Protein AF-A0A922Z4G9-F1 (afdb_monomer_lite)

Structure (mmCIF, N/CA/C/O backbone):
data_AF-A0A922Z4G9-F1
#
_entry.id   AF-A0A922Z4G9-F1
#
loop_
_atom_site.group_PDB
_atom_site.id
_atom_site.type_symbol
_atom_site.label_atom_id
_atom_site.label_alt_id
_atom_site.label_comp_id
_atom_site.label_asym_id
_atom_site.label_entity_id
_atom_site.label_seq_id
_atom_site.pdbx_PDB_ins_code
_atom_site.Cartn_x
_atom_site.Cartn_y
_atom_site.Cartn_z
_atom_site.occupancy
_atom_site.B_iso_or_equiv
_atom_site.auth_seq_id
_atom_site.auth_comp_id
_atom_site.auth_asym_id
_atom_site.auth_atom_id
_atom_site.pdbx_PDB_model_num
ATOM 1 N N . VAL A 1 1 ? 7.425 -5.313 -31.399 1.00 93.75 1 VAL A N 1
ATOM 2 C CA . VAL A 1 1 ? 7.259 -4.746 -30.033 1.00 93.75 1 VAL A CA 1
ATOM 3 C C . VAL A 1 1 ? 7.126 -5.897 -29.054 1.00 93.75 1 VAL A C 1
ATOM 5 O O . VAL A 1 1 ? 6.389 -6.817 -29.372 1.00 93.75 1 VAL A O 1
ATOM 8 N N . VAL A 1 2 ? 7.831 -5.872 -27.920 1.00 96.31 2 VAL A N 1
ATOM 9 C CA . VAL A 1 2 ? 7.682 -6.864 -26.837 1.00 96.31 2 VAL A CA 1
ATOM 10 C C . VAL A 1 2 ? 7.039 -6.173 -25.639 1.00 96.31 2 VAL A C 1
ATOM 12 O O . VAL A 1 2 ? 7.485 -5.090 -25.264 1.00 96.31 2 VAL A O 1
ATOM 15 N N . VAL A 1 3 ? 6.008 -6.782 -25.054 1.00 96.50 3 VAL A N 1
ATOM 16 C CA . VAL A 1 3 ? 5.266 -6.244 -23.906 1.00 96.50 3 VAL A CA 1
ATOM 17 C C . VAL A 1 3 ? 5.468 -7.147 -22.694 1.00 96.50 3 VAL A C 1
ATOM 19 O O . VAL A 1 3 ? 5.215 -8.349 -22.760 1.00 96.50 3 VAL A O 1
ATOM 22 N N . LEU A 1 4 ? 5.913 -6.552 -21.589 1.00 97.31 4 LEU A N 1
ATOM 23 C CA . LEU A 1 4 ? 6.021 -7.184 -20.276 1.00 97.31 4 LEU A CA 1
ATOM 24 C C . LEU A 1 4 ? 5.115 -6.392 -19.332 1.00 97.31 4 LEU A C 1
ATOM 26 O O . LEU A 1 4 ? 5.395 -5.226 -19.059 1.00 97.31 4 LEU A O 1
ATOM 30 N N . ASP A 1 5 ? 4.018 -6.993 -18.891 1.00 94.81 5 ASP A N 1
ATOM 31 C CA . ASP A 1 5 ? 3.001 -6.317 -18.082 1.00 94.81 5 ASP A CA 1
ATOM 32 C C . ASP A 1 5 ? 2.409 -7.285 -17.050 1.00 94.81 5 ASP A C 1
ATOM 34 O O . ASP A 1 5 ? 2.659 -8.488 -17.084 1.00 94.81 5 ASP A O 1
ATOM 38 N N . HIS A 1 6 ? 1.639 -6.757 -16.112 1.00 94.25 6 HIS A N 1
ATOM 39 C CA . HIS A 1 6 ? 0.936 -7.514 -15.085 1.00 94.25 6 HIS A CA 1
ATOM 40 C C . HIS A 1 6 ? -0.486 -7.003 -14.835 1.00 94.25 6 HIS A C 1
ATOM 42 O O . HIS A 1 6 ? -1.188 -7.562 -13.998 1.00 94.25 6 HIS A O 1
ATOM 48 N N . HIS A 1 7 ? -0.950 -5.963 -15.530 1.00 89.75 7 HIS A N 1
ATOM 49 C CA . HIS A 1 7 ? -2.348 -5.556 -15.423 1.00 89.75 7 HIS A CA 1
ATOM 50 C C . HIS A 1 7 ? -3.294 -6.653 -15.925 1.00 89.75 7 HIS A C 1
ATOM 52 O O . HIS A 1 7 ? -2.894 -7.542 -16.679 1.00 89.75 7 HIS A O 1
ATOM 58 N N . GLN A 1 8 ? -4.569 -6.579 -15.531 1.00 84.62 8 GLN A N 1
ATOM 59 C CA . GLN A 1 8 ? -5.594 -7.486 -16.055 1.00 84.62 8 GLN A CA 1
ATOM 60 C C . GLN A 1 8 ? -5.609 -7.449 -17.583 1.00 84.62 8 GLN A C 1
ATOM 62 O O . GLN A 1 8 ? -5.730 -6.377 -18.181 1.00 84.62 8 GLN A O 1
ATOM 67 N N . ALA A 1 9 ? -5.485 -8.619 -18.206 1.00 86.88 9 ALA A N 1
ATOM 68 C CA . ALA A 1 9 ? -5.480 -8.712 -19.652 1.00 86.88 9 ALA A CA 1
ATOM 69 C C . ALA A 1 9 ? -6.923 -8.752 -20.190 1.00 86.88 9 ALA A C 1
ATOM 71 O O . ALA A 1 9 ? -7.753 -9.502 -19.666 1.00 86.88 9 ALA A O 1
ATOM 72 N N . PRO A 1 10 ? -7.241 -7.976 -21.239 1.00 82.81 10 PRO A N 1
ATOM 73 C CA . PRO A 1 10 ? -8.512 -8.116 -21.941 1.00 82.81 10 PRO A CA 1
ATOM 74 C C . PRO A 1 10 ? -8.594 -9.467 -22.667 1.00 82.81 10 PRO A C 1
ATOM 76 O O . PRO A 1 10 ? -7.574 -10.097 -22.941 1.00 82.81 10 PRO A O 1
ATOM 79 N N . GLU A 1 11 ? -9.808 -9.877 -23.044 1.00 86.44 11 GLU A N 1
ATOM 80 C CA . GLU A 1 11 ? -10.034 -11.073 -23.876 1.00 86.44 11 GLU A CA 1
ATOM 81 C C . GLU A 1 11 ? -9.270 -10.996 -25.205 1.00 86.44 11 GLU A C 1
ATOM 83 O O . GLU A 1 11 ? -8.620 -11.951 -25.627 1.00 86.44 11 GLU A O 1
ATOM 88 N N . ARG A 1 12 ? -9.312 -9.828 -25.858 1.00 90.62 12 ARG A N 1
ATOM 89 C CA . ARG A 1 12 ? -8.549 -9.567 -27.079 1.00 90.62 12 ARG A CA 1
ATOM 90 C C . ARG A 1 12 ? -7.200 -8.949 -26.733 1.00 90.62 12 ARG A C 1
ATOM 92 O O . ARG A 1 12 ? -7.117 -7.768 -26.402 1.00 90.62 12 ARG A O 1
ATOM 99 N N . LEU A 1 13 ? -6.149 -9.752 -26.855 1.00 93.62 13 LEU A N 1
ATOM 100 C CA . LEU A 1 13 ? -4.769 -9.332 -26.624 1.00 93.62 13 LEU A CA 1
ATOM 101 C C . LEU A 1 13 ? -4.254 -8.404 -27.748 1.00 93.62 13 LEU A C 1
ATOM 103 O O . LEU A 1 13 ? -4.743 -8.479 -28.879 1.00 93.62 13 LEU A O 1
ATOM 107 N N . PRO A 1 14 ? -3.280 -7.521 -27.457 1.00 92.06 14 PRO A N 1
ATOM 108 C CA . PRO A 1 14 ? -2.697 -6.625 -28.454 1.00 92.06 14 PRO A CA 1
ATOM 109 C C . PRO A 1 14 ? -1.856 -7.374 -29.499 1.00 92.06 14 PRO A C 1
ATOM 111 O O . PRO A 1 14 ? -1.215 -8.379 -29.196 1.00 92.06 14 PRO A O 1
ATOM 114 N N . GLU A 1 15 ? -1.797 -6.833 -30.717 1.00 95.56 15 GLU A N 1
ATOM 115 C CA . GLU A 1 15 ? -0.945 -7.342 -31.799 1.00 95.56 15 GLU A CA 1
ATOM 116 C C . GLU A 1 15 ? 0.514 -6.912 -31.574 1.00 95.56 15 GLU A C 1
ATOM 118 O O . GLU A 1 15 ? 0.913 -5.785 -31.876 1.00 95.56 15 GLU A O 1
ATOM 123 N N . VAL A 1 16 ? 1.316 -7.804 -30.988 1.00 96.81 16 VAL A N 1
ATOM 124 C CA . VAL A 1 16 ? 2.728 -7.575 -30.642 1.00 96.81 16 VAL A CA 1
ATOM 125 C C . VAL A 1 16 ? 3.570 -8.825 -30.922 1.00 96.81 16 VAL A C 1
ATOM 127 O O . VAL A 1 16 ? 3.036 -9.921 -31.032 1.00 96.81 16 VAL A O 1
ATOM 130 N N . GLU A 1 17 ? 4.895 -8.666 -31.010 1.00 97.38 17 GLU A N 1
ATOM 131 C CA . GLU A 1 17 ? 5.837 -9.774 -31.276 1.00 97.38 17 GLU A CA 1
ATOM 132 C C . GLU A 1 17 ? 5.832 -10.796 -30.133 1.00 97.38 17 GLU A C 1
ATOM 134 O O . GLU A 1 17 ? 5.905 -12.000 -30.348 1.00 97.38 17 GLU A O 1
ATOM 139 N N . ALA A 1 18 ? 5.753 -10.304 -28.895 1.00 95.62 18 ALA A N 1
ATOM 140 C CA . ALA A 1 18 ? 5.641 -11.136 -27.709 1.00 95.62 18 ALA A CA 1
ATOM 141 C C . ALA A 1 18 ? 4.940 -10.375 -26.580 1.00 95.62 18 ALA A C 1
ATOM 143 O O . ALA A 1 18 ? 5.161 -9.174 -26.396 1.00 95.62 18 ALA A O 1
ATOM 144 N N . LEU A 1 19 ? 4.135 -11.100 -25.803 1.00 95.56 19 LEU A N 1
ATOM 145 C CA . LEU A 1 19 ? 3.441 -10.609 -24.616 1.00 95.56 19 LEU A CA 1
ATOM 146 C C . LEU A 1 19 ? 3.676 -11.567 -23.445 1.00 95.56 19 LEU A C 1
ATOM 148 O O . LEU A 1 19 ? 3.233 -12.718 -23.481 1.00 95.56 19 LEU A O 1
ATOM 152 N N . VAL A 1 20 ? 4.313 -11.067 -22.389 1.00 96.31 20 VAL A N 1
ATOM 153 C CA . VAL A 1 20 ? 4.426 -11.756 -21.100 1.00 96.31 20 VAL A CA 1
ATOM 154 C C . VAL A 1 20 ? 3.562 -11.006 -20.099 1.00 96.31 20 VAL A C 1
ATOM 156 O O . VAL A 1 20 ? 3.893 -9.889 -19.705 1.00 96.31 20 VAL A O 1
ATOM 159 N N . ASN A 1 21 ? 2.442 -11.614 -19.718 1.00 95.88 21 ASN A N 1
ATOM 160 C CA . ASN A 1 21 ? 1.566 -11.094 -18.679 1.00 95.88 21 ASN A CA 1
ATOM 161 C C . ASN A 1 21 ? 0.882 -12.266 -17.954 1.00 95.88 21 ASN A C 1
ATOM 163 O O . ASN A 1 21 ? 0.119 -12.989 -18.596 1.00 95.88 21 ASN A O 1
ATOM 167 N N . PRO A 1 22 ? 1.130 -12.460 -16.646 1.00 95.25 22 PRO A N 1
ATOM 168 C CA . PRO A 1 22 ? 0.580 -13.585 -15.894 1.00 95.25 22 PRO A CA 1
ATOM 169 C C . PRO A 1 22 ? -0.914 -13.434 -15.547 1.00 95.25 22 PRO A C 1
ATOM 171 O O . PRO A 1 22 ? -1.480 -14.313 -14.908 1.00 95.25 22 PRO A O 1
ATOM 174 N N . ASN A 1 23 ? -1.555 -12.326 -15.938 1.00 93.06 23 ASN A N 1
ATOM 175 C CA . ASN A 1 23 ? -3.002 -12.103 -15.835 1.00 93.06 23 ASN A CA 1
ATOM 176 C C . ASN A 1 23 ? -3.736 -12.306 -17.173 1.00 93.06 23 ASN A C 1
ATOM 178 O O . ASN A 1 23 ? -4.878 -11.871 -17.328 1.00 93.06 23 ASN A O 1
ATOM 182 N N . ARG A 1 24 ? -3.093 -12.951 -18.156 1.00 93.94 24 ARG A N 1
ATOM 183 C CA . ARG A 1 24 ? -3.787 -13.467 -19.341 1.00 93.94 24 ARG A CA 1
ATOM 184 C C . ARG A 1 24 ? -4.703 -14.625 -18.961 1.00 93.94 24 ARG A C 1
ATOM 186 O O . ARG A 1 24 ? -4.361 -15.437 -18.110 1.00 93.94 24 ARG A O 1
ATOM 193 N N . GLN A 1 25 ? -5.839 -14.731 -19.645 1.00 90.38 25 GLN A N 1
ATOM 194 C CA . GLN A 1 25 ? -6.821 -15.792 -19.393 1.00 90.38 25 GLN A CA 1
ATOM 195 C C . GLN A 1 25 ? -6.288 -17.195 -19.727 1.00 90.38 25 GLN A C 1
ATOM 197 O O . GLN A 1 25 ? -6.776 -18.179 -19.182 1.00 90.38 25 GLN A O 1
ATOM 202 N N . ASP A 1 26 ? -5.291 -17.283 -20.612 1.00 92.69 26 ASP A N 1
ATOM 203 C CA . ASP A 1 26 ? -4.634 -18.523 -21.023 1.00 92.69 26 ASP A CA 1
ATOM 204 C C . ASP A 1 26 ? -3.329 -18.817 -20.260 1.00 92.69 26 ASP A C 1
ATOM 206 O O . ASP A 1 26 ? -2.658 -19.809 -20.550 1.00 92.69 26 ASP A O 1
ATOM 210 N N . ASP A 1 27 ? -2.958 -17.987 -19.278 1.00 94.19 27 ASP A N 1
ATOM 211 C CA . ASP A 1 27 ? -1.784 -18.224 -18.439 1.00 94.19 27 ASP A CA 1
ATOM 212 C C . ASP A 1 27 ? -2.120 -19.151 -17.258 1.00 94.19 27 ASP A C 1
ATOM 214 O O . ASP A 1 27 ? -3.048 -18.913 -16.486 1.00 94.19 27 ASP A O 1
ATOM 218 N N . LEU A 1 28 ? -1.335 -20.222 -17.106 1.00 95.00 28 LEU A N 1
ATOM 219 C CA . LEU A 1 28 ? -1.517 -21.245 -16.066 1.00 95.00 28 LEU A CA 1
ATOM 220 C C . LEU A 1 28 ? -0.427 -21.200 -14.983 1.00 95.00 28 LEU A C 1
ATOM 222 O O . LEU A 1 28 ? -0.298 -22.133 -14.192 1.00 95.00 28 LEU A O 1
ATOM 226 N N . SER A 1 29 ? 0.392 -20.145 -14.941 1.00 94.25 29 SER A N 1
ATOM 227 C CA . SER A 1 29 ? 1.557 -20.074 -14.047 1.00 94.25 29 SER A CA 1
ATOM 228 C C . SER A 1 29 ? 1.190 -19.897 -12.570 1.00 94.25 29 SER A C 1
ATOM 230 O O . SER A 1 29 ? 2.004 -20.188 -11.693 1.00 94.25 29 SER A O 1
ATOM 232 N N . GLY A 1 30 ? -0.003 -19.367 -12.277 1.00 93.62 30 GLY A N 1
ATOM 233 C CA . GLY A 1 30 ? -0.391 -18.936 -10.929 1.00 93.62 30 GLY A CA 1
ATOM 234 C C . GLY A 1 30 ? 0.349 -17.677 -10.445 1.00 93.62 30 GLY A C 1
ATOM 235 O O . GLY A 1 30 ? 0.275 -17.319 -9.266 1.00 93.62 30 GLY A O 1
ATOM 236 N N . LEU A 1 31 ? 1.062 -16.982 -11.337 1.00 95.25 31 LEU A N 1
ATOM 237 C CA . LEU A 1 31 ? 1.898 -15.821 -11.020 1.00 95.25 31 LEU A CA 1
ATOM 238 C C . LEU A 1 31 ? 1.199 -14.474 -11.261 1.00 95.25 31 LEU A C 1
ATOM 240 O O . LEU A 1 31 ? 1.868 -13.444 -11.283 1.00 95.25 31 LEU A O 1
ATOM 244 N N . GLY A 1 32 ? -0.135 -14.444 -11.382 1.00 93.19 32 GLY A N 1
ATOM 245 C CA . GLY A 1 32 ? -0.917 -13.208 -11.592 1.00 93.19 32 GLY A CA 1
ATOM 246 C C . GLY A 1 32 ? -0.745 -12.144 -10.495 1.00 93.19 32 GLY A C 1
ATOM 247 O O . GLY A 1 32 ? -1.154 -10.998 -10.653 1.00 93.19 32 GLY A O 1
ATOM 248 N N . HIS A 1 33 ? -0.099 -12.508 -9.385 1.00 93.25 33 HIS A N 1
ATOM 249 C CA . HIS A 1 33 ? 0.251 -11.626 -8.277 1.00 93.25 33 HIS A CA 1
ATOM 250 C C . HIS A 1 33 ? 1.604 -10.909 -8.445 1.00 93.25 33 HIS A C 1
ATOM 252 O O . HIS A 1 33 ? 1.963 -10.116 -7.580 1.00 93.25 33 HIS A O 1
ATOM 258 N N . LEU A 1 34 ? 2.392 -11.185 -9.488 1.00 96.62 34 LEU A N 1
ATOM 259 C CA . LEU A 1 34 ? 3.647 -10.463 -9.719 1.00 96.62 34 LEU A CA 1
ATOM 260 C C . LEU A 1 34 ? 3.377 -9.007 -10.120 1.00 96.62 34 LEU A C 1
ATOM 262 O O . LEU A 1 34 ? 2.464 -8.728 -10.891 1.00 96.62 34 LEU A O 1
ATOM 266 N N . CYS A 1 35 ? 4.216 -8.088 -9.641 1.00 95.62 35 CYS A N 1
ATOM 267 C CA . CYS A 1 35 ? 4.290 -6.739 -10.208 1.00 95.62 35 CYS A CA 1
ATOM 268 C C . CYS A 1 35 ? 5.067 -6.753 -11.537 1.00 95.62 35 CYS A C 1
ATOM 270 O O . CYS A 1 35 ? 5.836 -7.687 -11.806 1.00 95.62 35 CYS A O 1
ATOM 272 N N . ALA A 1 36 ? 4.954 -5.687 -12.338 1.00 95.88 36 ALA A N 1
ATOM 273 C CA . ALA A 1 36 ? 5.682 -5.558 -13.607 1.00 95.88 36 ALA A CA 1
ATOM 274 C C . ALA A 1 36 ? 7.198 -5.796 -13.459 1.00 95.88 36 ALA A C 1
ATOM 276 O O . ALA A 1 36 ? 7.798 -6.509 -14.261 1.00 95.88 36 ALA A O 1
ATOM 277 N N . ALA A 1 37 ? 7.828 -5.267 -12.405 1.00 97.31 37 ALA A N 1
ATOM 278 C CA . ALA A 1 37 ? 9.260 -5.468 -12.167 1.00 97.31 37 ALA A CA 1
ATOM 279 C C . ALA A 1 37 ? 9.617 -6.940 -11.893 1.00 97.31 37 ALA A C 1
ATOM 281 O O . ALA A 1 37 ? 10.680 -7.399 -12.308 1.00 97.31 37 ALA A O 1
ATOM 282 N N . GLY A 1 38 ? 8.729 -7.695 -11.237 1.00 97.69 38 GLY A N 1
ATOM 283 C CA . GLY A 1 38 ? 8.880 -9.138 -11.049 1.00 97.69 38 GLY A CA 1
ATOM 284 C C . GLY A 1 38 ? 8.785 -9.904 -12.371 1.00 97.69 38 GLY A C 1
ATOM 285 O O . GLY A 1 38 ? 9.610 -10.780 -12.634 1.00 97.69 38 GLY A O 1
ATOM 286 N N . VAL A 1 39 ? 7.841 -9.528 -13.240 1.00 97.94 39 VAL A N 1
ATOM 287 C CA . VAL A 1 39 ? 7.715 -10.090 -14.599 1.00 97.94 39 VAL A CA 1
ATOM 288 C C . VAL A 1 39 ? 8.971 -9.798 -15.428 1.00 97.94 39 VAL A C 1
ATOM 290 O O . VAL A 1 39 ? 9.547 -10.710 -16.023 1.00 97.94 39 VAL A O 1
ATOM 293 N N . VAL A 1 40 ? 9.455 -8.551 -15.407 1.00 97.88 40 VAL A N 1
ATOM 294 C CA . VAL A 1 40 ? 10.703 -8.143 -16.074 1.00 97.88 40 VAL A CA 1
ATOM 295 C C . VAL A 1 40 ? 11.897 -8.928 -15.537 1.00 97.88 40 VAL A C 1
ATOM 297 O O . VAL A 1 40 ? 12.708 -9.420 -16.319 1.00 97.88 40 VAL A O 1
ATOM 300 N N . PHE A 1 41 ? 12.001 -9.103 -14.219 1.00 98.12 41 PHE A N 1
ATOM 301 C CA . PHE A 1 41 ? 13.082 -9.873 -13.611 1.00 98.12 41 PHE A CA 1
ATOM 302 C C . PHE A 1 41 ? 13.110 -11.322 -14.114 1.00 98.12 41 PHE A C 1
ATOM 304 O O . PHE A 1 41 ? 14.164 -11.817 -14.514 1.00 98.12 41 PHE A O 1
ATOM 311 N N . LEU A 1 42 ? 11.957 -11.994 -14.165 1.00 97.12 42 LEU A N 1
ATOM 312 C CA . LEU A 1 42 ? 11.861 -13.356 -14.699 1.00 97.12 42 LEU A CA 1
ATOM 313 C C . LEU A 1 42 ? 12.200 -13.419 -16.193 1.00 97.12 42 LEU A C 1
ATOM 315 O O . LEU A 1 42 ? 12.908 -14.334 -16.620 1.00 97.12 42 LEU A O 1
ATOM 319 N N . ALA A 1 43 ? 11.777 -12.426 -16.978 1.00 97.12 43 ALA A N 1
ATOM 320 C CA . ALA A 1 43 ? 12.155 -12.319 -18.384 1.00 97.12 43 ALA A CA 1
ATOM 321 C C . ALA A 1 43 ? 13.679 -12.160 -18.557 1.00 97.12 43 ALA A C 1
ATOM 323 O O . ALA A 1 43 ? 14.271 -12.797 -19.433 1.00 97.12 43 ALA A O 1
ATOM 324 N N . LEU A 1 44 ? 14.343 -11.383 -17.693 1.00 96.94 44 LEU A N 1
ATOM 325 C CA . LEU A 1 44 ? 15.805 -11.252 -17.673 1.00 96.94 44 LEU A CA 1
ATOM 326 C C . LEU A 1 44 ? 16.496 -12.565 -17.281 1.00 96.94 44 LEU A C 1
ATOM 328 O O . LEU A 1 44 ? 17.499 -12.926 -17.895 1.00 96.94 44 LEU A O 1
ATOM 332 N N . VAL A 1 45 ? 15.953 -13.312 -16.313 1.00 96.88 45 VAL A N 1
ATOM 333 C CA . VAL A 1 45 ? 16.456 -14.646 -15.936 1.00 96.88 45 VAL A CA 1
ATOM 334 C C . VAL A 1 45 ? 16.366 -15.619 -17.115 1.00 96.88 45 VAL A C 1
ATOM 336 O O . VAL A 1 45 ? 17.361 -16.272 -17.442 1.00 96.88 45 VAL A O 1
ATOM 339 N N . ALA A 1 46 ? 15.214 -15.681 -17.790 1.00 96.62 46 ALA A N 1
ATOM 340 C CA . ALA A 1 46 ? 15.008 -16.535 -18.959 1.00 96.62 46 ALA A CA 1
ATOM 341 C C . ALA A 1 46 ? 15.938 -16.142 -20.119 1.00 96.62 46 ALA A C 1
ATOM 343 O O . ALA A 1 46 ? 16.620 -16.993 -20.692 1.00 96.62 46 ALA A O 1
ATOM 344 N N . THR A 1 47 ? 16.047 -14.841 -20.399 1.00 95.31 47 THR A N 1
ATOM 345 C CA . THR A 1 47 ? 16.963 -14.301 -21.415 1.00 95.31 47 THR A CA 1
ATOM 346 C C . THR A 1 47 ? 18.408 -14.666 -21.091 1.00 95.31 47 THR A C 1
ATOM 348 O O . THR A 1 47 ? 19.160 -15.091 -21.971 1.00 95.31 47 THR A O 1
ATOM 351 N N . ARG A 1 48 ? 18.807 -14.562 -19.817 1.00 95.75 48 ARG A N 1
ATOM 352 C CA . ARG A 1 48 ? 20.164 -14.900 -19.393 1.00 95.75 48 ARG A CA 1
ATOM 353 C C . ARG A 1 48 ? 20.485 -16.378 -19.573 1.00 95.75 48 ARG A C 1
ATOM 355 O O . ARG A 1 48 ? 21.579 -16.705 -20.042 1.00 95.75 48 ARG A O 1
ATOM 362 N N . ALA A 1 49 ? 19.548 -17.253 -19.220 1.00 96.12 49 ALA A N 1
ATOM 363 C CA . ALA A 1 49 ? 19.684 -18.692 -19.417 1.00 96.12 49 ALA A CA 1
ATOM 364 C C . ALA A 1 49 ? 19.795 -19.050 -20.908 1.00 96.12 49 ALA A C 1
ATOM 366 O O . ALA A 1 49 ? 20.652 -19.847 -21.289 1.00 96.12 49 ALA A O 1
ATOM 367 N N . GLU A 1 50 ? 18.996 -18.409 -21.760 1.00 96.31 50 GLU A N 1
ATOM 368 C CA . GLU A 1 50 ? 19.023 -18.649 -23.203 1.00 96.31 50 GLU A CA 1
ATOM 369 C C . GLU A 1 50 ? 20.330 -18.170 -23.853 1.00 96.31 50 GLU A C 1
ATOM 371 O O . GLU A 1 50 ? 20.933 -18.891 -24.648 1.00 96.31 50 GLU A O 1
ATOM 376 N N . LEU A 1 51 ? 20.835 -16.993 -23.474 1.00 95.44 51 LEU A N 1
ATOM 377 C CA . LEU A 1 51 ? 22.137 -16.510 -23.947 1.00 95.44 51 LEU A CA 1
ATOM 378 C C . LEU A 1 51 ? 23.288 -17.422 -23.504 1.00 95.44 51 LEU A C 1
ATOM 380 O O . LEU A 1 51 ? 24.228 -17.631 -24.274 1.00 95.44 51 LEU A O 1
ATOM 384 N N . ARG A 1 52 ? 23.191 -18.021 -22.309 1.00 94.44 52 ARG A N 1
ATOM 385 C CA . ARG A 1 52 ? 24.152 -19.030 -21.840 1.00 94.44 52 ARG A CA 1
ATOM 386 C C . ARG A 1 52 ? 24.110 -20.273 -22.716 1.00 94.44 52 ARG A C 1
ATOM 388 O O . ARG A 1 52 ? 25.159 -20.725 -23.163 1.00 94.44 52 ARG A O 1
ATOM 395 N N . ARG A 1 53 ? 22.913 -20.782 -23.023 1.00 96.00 53 ARG A N 1
ATOM 396 C CA . ARG A 1 53 ? 22.724 -21.938 -23.913 1.00 96.00 53 ARG A CA 1
ATOM 397 C C . ARG A 1 53 ? 23.315 -21.700 -25.306 1.00 96.00 53 ARG A C 1
ATOM 399 O O . ARG A 1 53 ? 23.835 -22.627 -25.914 1.00 96.00 53 ARG A O 1
ATOM 406 N N . ARG A 1 54 ? 23.268 -20.457 -25.793 1.00 95.94 54 ARG A N 1
ATOM 407 C CA . ARG A 1 54 ? 23.853 -20.043 -27.080 1.00 95.94 54 ARG A CA 1
ATOM 408 C C . ARG A 1 54 ? 25.353 -19.728 -27.024 1.00 95.94 54 ARG A C 1
ATOM 410 O O . ARG A 1 54 ? 25.909 -19.333 -28.042 1.00 95.94 54 ARG A O 1
ATOM 417 N N . GLY A 1 55 ? 26.003 -19.831 -25.862 1.00 94.00 55 GLY A N 1
ATOM 418 C CA . GLY A 1 55 ? 27.414 -19.459 -25.696 1.00 94.00 55 GLY A CA 1
ATOM 419 C C . GLY A 1 5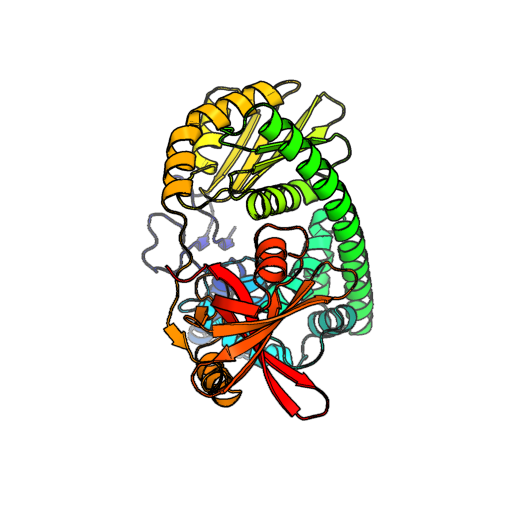5 ? 27.697 -17.961 -25.882 1.00 94.00 55 GLY A C 1
ATOM 420 O O . GLY A 1 55 ? 28.841 -17.567 -26.088 1.00 94.00 55 GLY A O 1
ATOM 421 N N . ALA A 1 56 ? 26.675 -17.104 -25.804 1.00 93.38 56 ALA A N 1
ATOM 422 C CA . ALA A 1 56 ? 26.768 -15.694 -26.184 1.00 93.38 56 ALA A CA 1
ATOM 423 C C . ALA A 1 56 ? 27.447 -14.795 -25.131 1.00 93.38 56 ALA A C 1
ATOM 425 O O . ALA A 1 56 ? 27.693 -13.619 -25.395 1.00 93.38 56 ALA A O 1
ATOM 426 N N . TRP A 1 57 ? 27.725 -15.312 -23.929 1.00 92.56 57 TRP A N 1
ATO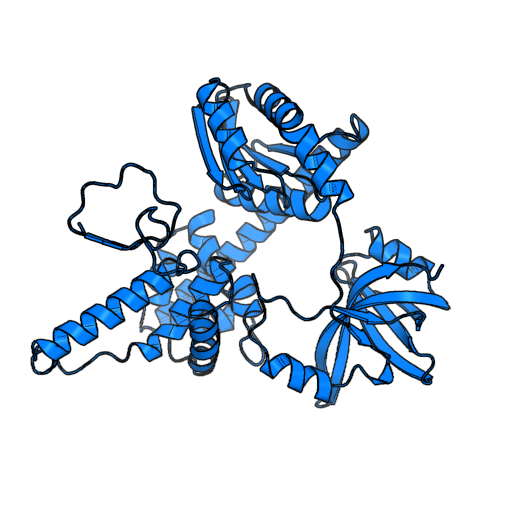M 427 C CA . TRP A 1 57 ? 28.298 -14.521 -22.834 1.00 92.56 57 TRP A CA 1
ATOM 428 C C . TRP A 1 57 ? 29.796 -14.270 -22.965 1.00 92.56 57 TRP A C 1
ATOM 430 O O . TRP A 1 57 ? 30.268 -13.214 -22.543 1.00 92.56 57 TRP A O 1
ATOM 440 N N . GLY A 1 58 ? 30.533 -15.190 -23.598 1.00 85.06 58 GLY A N 1
ATOM 441 C CA . GLY A 1 58 ? 31.974 -15.035 -23.809 1.00 85.06 58 GLY A CA 1
ATOM 442 C C . GLY A 1 58 ? 32.307 -13.763 -24.591 1.00 85.06 58 GLY A C 1
ATOM 443 O O . GLY A 1 58 ? 33.189 -13.008 -24.200 1.00 85.06 58 GLY A O 1
ATOM 444 N N . SER A 1 59 ? 31.523 -13.451 -25.627 1.00 84.88 59 SER A N 1
ATOM 445 C CA . SER A 1 59 ? 31.680 -12.228 -26.426 1.00 84.88 59 SER A CA 1
ATOM 446 C C . SER A 1 59 ? 31.137 -10.958 -25.755 1.00 84.88 59 SER A C 1
ATOM 448 O O . SER A 1 59 ? 31.233 -9.882 -26.335 1.00 84.88 59 SER A O 1
ATOM 450 N N . ARG A 1 60 ? 30.511 -11.063 -24.574 1.00 84.94 60 ARG A N 1
ATOM 451 C CA . ARG A 1 60 ? 29.815 -9.959 -23.884 1.00 84.94 60 ARG A CA 1
ATOM 452 C C . ARG A 1 60 ? 30.451 -9.569 -22.547 1.00 84.94 60 ARG A C 1
ATOM 454 O O . ARG A 1 60 ? 29.883 -8.751 -21.835 1.00 84.94 60 ARG A O 1
ATOM 461 N N . GLY A 1 61 ? 31.612 -10.135 -22.210 1.00 84.38 61 GLY A N 1
ATOM 462 C CA . GLY A 1 61 ? 32.321 -9.819 -20.965 1.00 84.38 61 GLY A CA 1
ATOM 463 C C . GLY A 1 61 ? 31.778 -10.533 -19.723 1.00 84.38 61 GLY A C 1
ATOM 464 O O . GLY A 1 61 ? 32.099 -10.129 -18.610 1.00 84.38 61 GLY A O 1
ATOM 465 N N . GLY A 1 62 ? 30.989 -11.599 -19.900 1.00 89.44 62 GLY A N 1
ATOM 466 C CA . GLY A 1 62 ? 30.450 -12.412 -18.808 1.00 89.44 62 GLY A CA 1
ATOM 467 C C . GLY A 1 62 ? 28.953 -12.228 -18.566 1.00 89.44 62 GLY A C 1
ATOM 468 O O . GLY A 1 62 ? 28.256 -11.516 -19.287 1.00 89.44 62 GLY A O 1
ATOM 469 N N . GLU A 1 63 ? 28.443 -12.940 -17.563 1.00 93.19 63 GLU A N 1
ATOM 470 C CA . GLU A 1 63 ? 27.027 -12.915 -17.200 1.00 93.19 63 GLU A CA 1
ATOM 471 C C . GLU A 1 63 ? 26.719 -11.807 -16.188 1.00 93.19 63 GLU A C 1
ATOM 473 O O . GLU A 1 63 ? 27.460 -11.665 -15.215 1.00 93.19 63 GLU A O 1
ATOM 478 N N . PRO A 1 64 ? 25.601 -11.074 -16.339 1.00 91.62 64 PRO A N 1
ATOM 479 C CA . PRO A 1 64 ? 25.194 -10.090 -15.349 1.00 91.62 64 PRO A CA 1
ATOM 480 C C . PRO A 1 64 ? 24.757 -10.767 -14.045 1.00 91.62 64 PRO A C 1
ATOM 482 O O . PRO A 1 64 ? 24.036 -11.776 -14.055 1.00 91.62 64 PRO A O 1
ATOM 485 N N . ASP A 1 65 ? 25.129 -10.165 -12.914 1.00 92.44 65 ASP A N 1
ATOM 486 C CA . ASP A 1 65 ? 24.579 -10.537 -11.615 1.00 92.44 65 ASP A CA 1
ATOM 487 C C . ASP A 1 65 ? 23.165 -9.965 -11.458 1.00 92.44 65 ASP A C 1
ATOM 489 O O . ASP A 1 65 ? 22.956 -8.839 -11.012 1.00 92.44 65 ASP A O 1
ATOM 493 N N . LEU A 1 66 ? 22.173 -10.764 -11.848 1.00 95.31 66 LEU A N 1
ATOM 494 C CA . LEU A 1 66 ? 20.771 -10.391 -11.682 1.00 95.31 66 LEU A CA 1
ATOM 495 C C . LEU A 1 66 ? 20.366 -10.313 -10.206 1.00 95.31 66 LEU A C 1
ATOM 497 O O . LEU A 1 66 ? 19.460 -9.549 -9.887 1.00 95.31 66 LEU A O 1
ATOM 501 N N . LEU A 1 67 ? 21.012 -11.057 -9.296 1.00 95.12 67 LEU A N 1
ATOM 502 C CA . LEU A 1 67 ? 20.622 -11.021 -7.885 1.00 95.12 67 LEU A CA 1
ATOM 503 C C . LEU A 1 67 ? 20.814 -9.617 -7.314 1.00 95.12 67 LEU A C 1
ATOM 505 O O . LEU A 1 67 ? 19.926 -9.151 -6.608 1.00 95.12 67 LEU A O 1
ATOM 509 N N . ALA A 1 68 ? 21.873 -8.905 -7.712 1.00 94.06 68 ALA A N 1
ATOM 510 C CA . ALA A 1 68 ? 22.123 -7.515 -7.328 1.00 94.06 68 ALA A CA 1
ATOM 511 C C . ALA A 1 68 ? 20.996 -6.526 -7.703 1.00 94.06 68 ALA A C 1
ATOM 513 O O . ALA A 1 68 ? 20.960 -5.425 -7.160 1.00 94.06 68 ALA A O 1
ATOM 514 N N . ALA A 1 69 ? 20.071 -6.891 -8.599 1.00 95.62 69 ALA A N 1
ATOM 515 C CA . ALA A 1 69 ? 18.914 -6.070 -8.973 1.00 95.62 69 ALA A CA 1
ATOM 516 C C . ALA A 1 69 ? 17.647 -6.357 -8.145 1.00 95.62 69 ALA A C 1
ATOM 518 O O . ALA A 1 69 ? 16.618 -5.707 -8.344 1.00 95.62 69 ALA A O 1
ATOM 519 N N . LEU A 1 70 ? 17.677 -7.327 -7.222 1.00 97.88 70 LEU A N 1
ATOM 520 C CA . LEU A 1 70 ? 16.505 -7.667 -6.407 1.00 97.88 70 LEU A CA 1
ATOM 521 C C . LEU A 1 70 ? 16.112 -6.556 -5.424 1.00 97.88 70 LEU A C 1
ATOM 523 O O . LEU A 1 70 ? 14.982 -6.562 -4.947 1.00 97.88 70 LEU A O 1
ATOM 527 N N . ASP A 1 71 ? 16.986 -5.585 -5.152 1.00 97.19 71 ASP A N 1
ATOM 528 C CA . ASP A 1 71 ? 16.634 -4.361 -4.424 1.00 97.19 71 ASP A CA 1
ATOM 529 C C . ASP A 1 71 ? 15.546 -3.549 -5.157 1.00 97.19 71 ASP A C 1
ATOM 531 O O . ASP A 1 71 ? 14.564 -3.129 -4.541 1.00 97.19 71 ASP A O 1
ATOM 535 N N . LEU A 1 72 ? 15.661 -3.414 -6.483 1.00 97.75 72 LEU A N 1
ATOM 536 C CA . LEU A 1 72 ? 14.663 -2.775 -7.346 1.00 97.75 72 LEU A CA 1
ATOM 537 C C . LEU A 1 72 ? 13.375 -3.596 -7.426 1.00 97.75 72 LEU A C 1
ATOM 539 O O . LEU A 1 72 ? 12.282 -3.039 -7.329 1.00 97.75 72 LEU A O 1
ATOM 543 N N . VAL A 1 73 ? 13.496 -4.921 -7.566 1.00 98.19 73 VAL A N 1
ATOM 544 C CA . VAL A 1 73 ? 12.329 -5.819 -7.624 1.00 98.19 73 VAL A CA 1
ATOM 545 C C . VAL A 1 73 ? 11.555 -5.769 -6.310 1.00 98.19 73 VAL A C 1
ATOM 547 O O . VAL A 1 73 ? 10.331 -5.662 -6.326 1.00 98.19 73 VAL A O 1
ATOM 550 N N . ALA A 1 74 ? 12.248 -5.786 -5.169 1.00 97.94 74 ALA A N 1
ATOM 551 C CA . ALA A 1 74 ? 11.627 -5.671 -3.855 1.00 97.94 74 ALA A CA 1
ATOM 552 C C . ALA A 1 74 ? 10.918 -4.327 -3.669 1.00 97.94 74 ALA A C 1
ATOM 554 O O . ALA A 1 74 ? 9.770 -4.304 -3.222 1.00 97.94 74 ALA A O 1
ATOM 555 N N . LEU A 1 75 ? 11.572 -3.220 -4.038 1.00 97.81 75 LEU A N 1
ATOM 556 C CA . LEU A 1 75 ? 10.975 -1.889 -3.978 1.00 97.81 75 LEU A CA 1
ATOM 557 C C . LEU A 1 75 ? 9.695 -1.814 -4.813 1.00 97.81 75 LEU A C 1
ATOM 559 O O . LEU A 1 75 ? 8.668 -1.393 -4.292 1.00 97.81 75 LEU A O 1
ATOM 563 N N . ALA A 1 76 ? 9.743 -2.259 -6.069 1.00 97.25 76 ALA A N 1
ATOM 564 C CA . ALA A 1 76 ? 8.583 -2.257 -6.954 1.00 97.25 76 ALA A CA 1
ATOM 565 C C . ALA A 1 76 ? 7.458 -3.156 -6.423 1.00 97.25 76 ALA A C 1
ATOM 567 O O . ALA A 1 76 ? 6.319 -2.718 -6.344 1.00 97.25 76 ALA A O 1
ATOM 568 N N . THR A 1 77 ? 7.785 -4.369 -5.970 1.00 97.31 77 THR A N 1
ATOM 569 C CA . THR A 1 77 ? 6.807 -5.324 -5.420 1.00 97.31 77 THR A CA 1
ATOM 570 C C . THR A 1 77 ? 6.050 -4.733 -4.232 1.00 97.31 77 THR A C 1
ATOM 572 O O . THR A 1 77 ? 4.831 -4.850 -4.146 1.00 97.31 77 THR A O 1
ATOM 575 N N . VAL A 1 78 ? 6.754 -4.068 -3.311 1.00 96.88 78 VAL A N 1
ATOM 576 C CA . VAL A 1 78 ? 6.102 -3.459 -2.146 1.00 96.88 78 VAL A CA 1
ATOM 577 C C . VAL A 1 78 ? 5.376 -2.161 -2.511 1.00 96.88 78 VAL A C 1
ATOM 579 O O . VAL A 1 78 ? 4.276 -1.928 -2.013 1.00 96.88 78 VAL A O 1
ATOM 582 N N . ALA A 1 79 ? 5.952 -1.322 -3.376 1.00 94.44 79 ALA A N 1
ATOM 583 C CA . ALA A 1 79 ? 5.340 -0.060 -3.800 1.00 94.44 79 ALA A CA 1
ATOM 584 C C . ALA A 1 79 ? 4.049 -0.265 -4.610 1.00 94.44 79 ALA A C 1
ATOM 586 O O . ALA A 1 79 ? 3.157 0.579 -4.552 1.00 94.44 79 ALA A O 1
ATOM 587 N N . ASP A 1 80 ? 3.951 -1.386 -5.324 1.00 93.06 80 ASP A N 1
ATOM 588 C CA . ASP A 1 80 ? 2.785 -1.784 -6.113 1.00 93.06 80 ASP A CA 1
ATOM 589 C C . ASP A 1 80 ? 1.716 -2.520 -5.283 1.00 93.06 80 ASP A C 1
ATOM 591 O O . ASP A 1 80 ? 0.651 -2.872 -5.780 1.00 93.06 80 ASP A O 1
ATOM 595 N N . VAL A 1 81 ? 1.974 -2.729 -3.984 1.00 91.31 81 VAL A N 1
ATOM 596 C CA . VAL A 1 81 ? 1.023 -3.322 -3.029 1.00 91.31 81 VAL A CA 1
ATOM 597 C C . VAL A 1 81 ? 0.487 -4.673 -3.531 1.00 91.31 81 VAL A C 1
ATOM 599 O O . VAL A 1 81 ? -0.690 -4.997 -3.378 1.00 91.31 81 VAL A O 1
ATOM 602 N N . VAL A 1 82 ? 1.356 -5.486 -4.139 1.00 93.75 82 VAL A N 1
ATOM 603 C CA . VAL A 1 82 ? 1.008 -6.850 -4.555 1.00 93.75 82 VAL A CA 1
ATOM 604 C C . VAL A 1 82 ? 1.256 -7.860 -3.421 1.00 93.75 82 VAL A C 1
ATOM 606 O O . VAL A 1 82 ? 2.126 -7.633 -2.574 1.00 93.75 82 VAL A O 1
ATOM 609 N N . PRO A 1 83 ? 0.515 -8.987 -3.360 1.00 94.12 83 PRO A N 1
ATOM 610 C CA . PRO A 1 83 ? 0.652 -9.966 -2.280 1.00 94.12 83 PRO A CA 1
ATOM 611 C C . PRO A 1 83 ? 2.078 -10.524 -2.112 1.00 94.12 83 PRO A C 1
ATOM 613 O O . PRO A 1 83 ? 2.691 -11.004 -3.069 1.00 94.12 83 PRO A O 1
ATOM 616 N N . LEU A 1 84 ? 2.584 -10.534 -0.874 1.00 95.00 84 LEU A N 1
ATOM 617 C CA . LEU A 1 84 ? 3.881 -11.083 -0.465 1.00 95.00 84 LEU A CA 1
ATOM 618 C C . LEU A 1 84 ? 3.806 -12.595 -0.218 1.00 95.00 84 LEU A C 1
ATOM 620 O O . LEU A 1 84 ? 4.076 -13.097 0.878 1.00 95.00 84 LEU A O 1
ATOM 624 N N . GLN A 1 85 ? 3.479 -13.322 -1.281 1.00 93.19 85 GLN A N 1
ATOM 625 C CA . GLN A 1 85 ? 3.448 -14.783 -1.339 1.00 93.19 85 GLN A CA 1
ATOM 626 C C . GLN A 1 85 ? 4.406 -15.304 -2.418 1.00 93.19 85 GLN A C 1
ATOM 628 O O . GLN A 1 85 ? 4.849 -14.538 -3.275 1.00 93.19 85 GLN A O 1
ATOM 633 N N . GLY A 1 86 ? 4.762 -16.591 -2.359 1.00 94.19 86 GLY A N 1
ATOM 634 C CA . GLY A 1 86 ? 5.580 -17.253 -3.383 1.00 94.19 86 GLY A CA 1
ATOM 635 C C . GLY A 1 86 ? 6.835 -16.463 -3.785 1.00 94.19 86 GLY A C 1
ATOM 636 O O . GLY A 1 86 ? 7.677 -16.137 -2.943 1.00 94.19 86 GLY A O 1
ATOM 637 N N . LEU A 1 87 ? 6.944 -16.137 -5.079 1.00 95.38 87 LEU A N 1
ATOM 638 C CA . LEU A 1 87 ? 8.087 -15.409 -5.639 1.00 95.38 87 LEU A CA 1
ATOM 639 C C . LEU A 1 87 ? 8.204 -13.974 -5.121 1.00 95.38 87 LEU A C 1
ATOM 641 O O . LEU A 1 87 ? 9.306 -13.575 -4.756 1.00 95.38 87 LEU A O 1
ATOM 645 N N . ASN A 1 88 ? 7.104 -13.221 -5.012 1.00 96.38 88 ASN A N 1
ATOM 646 C CA . ASN A 1 88 ? 7.141 -11.858 -4.463 1.00 96.38 88 ASN A CA 1
ATOM 647 C C . ASN A 1 88 ? 7.768 -11.845 -3.068 1.00 96.38 88 ASN A C 1
ATOM 649 O O . ASN A 1 88 ? 8.610 -11.006 -2.754 1.00 96.38 88 ASN A O 1
ATOM 653 N N . ARG A 1 89 ? 7.400 -12.824 -2.236 1.00 95.38 89 ARG A N 1
ATOM 654 C CA . ARG A 1 89 ? 7.959 -12.969 -0.892 1.00 95.38 89 ARG A CA 1
ATOM 655 C C . ARG A 1 89 ? 9.464 -13.234 -0.915 1.00 95.38 89 ARG A C 1
ATOM 657 O O . ARG A 1 89 ? 10.205 -12.630 -0.138 1.00 95.38 89 ARG A O 1
ATOM 664 N N . ALA A 1 90 ? 9.915 -14.119 -1.804 1.00 95.38 90 ALA A N 1
ATOM 665 C CA . ALA A 1 90 ? 11.332 -14.423 -1.983 1.00 95.38 90 ALA A CA 1
ATOM 666 C C . ALA A 1 90 ? 12.116 -13.201 -2.495 1.00 95.38 90 ALA A C 1
ATOM 668 O O . ALA A 1 90 ? 13.166 -12.875 -1.937 1.00 95.38 90 ALA A O 1
ATOM 669 N N . PHE A 1 91 ? 11.578 -12.484 -3.489 1.00 97.25 91 PHE A N 1
ATOM 670 C CA . PHE A 1 91 ? 12.167 -11.257 -4.027 1.00 97.25 91 PHE A CA 1
ATOM 671 C C . PHE A 1 91 ? 12.301 -10.180 -2.962 1.00 97.25 91 PHE A C 1
ATOM 673 O O . PHE A 1 91 ? 13.383 -9.625 -2.805 1.00 97.25 91 PHE A O 1
ATOM 680 N N . VAL A 1 92 ? 11.250 -9.923 -2.180 1.00 97.00 92 VAL A N 1
ATOM 681 C CA . VAL A 1 92 ? 11.295 -8.907 -1.122 1.00 97.00 92 VAL A CA 1
ATOM 682 C C . VAL A 1 92 ? 12.287 -9.294 -0.030 1.00 97.00 92 VAL A C 1
ATOM 684 O O . VAL A 1 92 ? 13.098 -8.463 0.374 1.00 97.00 92 VAL A O 1
ATOM 687 N N . ARG A 1 93 ? 12.302 -10.558 0.415 1.00 95.31 93 ARG A N 1
ATOM 688 C CA . ARG A 1 93 ? 13.256 -11.019 1.435 1.00 95.31 93 ARG A CA 1
ATOM 689 C C . ARG A 1 93 ? 14.709 -10.831 0.988 1.00 95.31 93 ARG A C 1
ATOM 691 O O . ARG A 1 93 ? 15.508 -10.285 1.748 1.00 95.31 93 ARG A O 1
ATOM 698 N N . GLN A 1 94 ? 15.048 -11.268 -0.224 1.00 96.62 94 GLN A N 1
ATOM 699 C CA . GLN A 1 94 ? 16.411 -11.154 -0.742 1.00 96.62 94 GLN A CA 1
ATOM 700 C C . GLN A 1 94 ? 16.767 -9.706 -1.101 1.00 96.62 94 GLN A C 1
ATOM 702 O O . GLN A 1 94 ? 17.861 -9.245 -0.787 1.00 96.62 94 GLN A O 1
ATOM 707 N N . GLY A 1 95 ? 15.837 -8.960 -1.694 1.00 97.12 95 GLY A N 1
ATOM 708 C CA . GLY A 1 95 ? 16.036 -7.558 -2.043 1.00 97.12 95 GLY A CA 1
ATOM 709 C C . GLY A 1 95 ? 16.269 -6.671 -0.825 1.00 97.12 95 GLY A C 1
ATOM 710 O O . GLY A 1 95 ? 17.144 -5.815 -0.868 1.00 97.12 95 GLY A O 1
ATOM 711 N N . LEU A 1 96 ? 15.593 -6.927 0.303 1.00 95.50 96 LEU A N 1
ATOM 712 C CA . LEU A 1 96 ? 15.890 -6.255 1.574 1.00 95.50 96 LEU A CA 1
ATOM 713 C C . LEU A 1 96 ? 17.312 -6.549 2.067 1.00 95.50 96 LEU A C 1
ATOM 715 O O . LEU A 1 96 ? 17.972 -5.651 2.584 1.00 95.50 96 LEU A O 1
ATOM 719 N N . ALA A 1 97 ? 17.797 -7.785 1.914 1.00 94.31 97 ALA A N 1
ATOM 720 C CA . ALA A 1 97 ? 19.165 -8.136 2.293 1.00 94.31 97 ALA A CA 1
ATOM 721 C C . ALA A 1 97 ? 20.201 -7.387 1.439 1.00 94.31 97 ALA A C 1
ATOM 723 O O . ALA A 1 97 ? 21.191 -6.899 1.978 1.00 94.31 97 ALA A O 1
ATOM 724 N N . ILE A 1 98 ? 19.943 -7.242 0.139 1.00 96.12 98 ILE A N 1
ATOM 725 C CA . ILE A 1 98 ? 20.816 -6.516 -0.796 1.00 96.12 98 ILE A CA 1
ATOM 726 C C . ILE A 1 98 ? 20.771 -5.011 -0.545 1.00 96.12 98 ILE A C 1
ATOM 728 O O . ILE A 1 98 ? 21.812 -4.361 -0.477 1.00 96.12 98 ILE A O 1
ATOM 732 N N . LEU A 1 99 ? 19.578 -4.460 -0.327 1.00 95.62 99 LEU A N 1
ATOM 733 C CA . LEU A 1 99 ? 19.376 -3.034 -0.094 1.00 95.62 99 LEU A CA 1
ATOM 734 C C . LEU A 1 99 ? 20.115 -2.526 1.156 1.00 95.62 99 LEU A C 1
ATOM 736 O O . LEU A 1 99 ? 20.579 -1.387 1.167 1.00 95.62 99 LEU A O 1
ATOM 740 N N . ARG A 1 100 ? 20.315 -3.380 2.173 1.00 93.56 100 ARG A N 1
ATOM 741 C CA . ARG A 1 100 ? 21.158 -3.067 3.347 1.00 93.56 100 ARG A CA 1
ATOM 742 C C . ARG A 1 100 ? 22.612 -2.768 2.986 1.00 93.56 100 ARG A C 1
ATOM 744 O O . ARG A 1 100 ? 23.261 -2.035 3.721 1.00 93.56 100 ARG A O 1
ATOM 751 N N . GLY A 1 101 ? 23.114 -3.316 1.880 1.00 93.25 101 GLY A N 1
ATOM 752 C CA . GLY A 1 101 ? 24.458 -3.035 1.380 1.00 93.25 101 GLY A CA 1
ATOM 753 C C . GLY A 1 101 ? 24.598 -1.652 0.743 1.00 93.25 101 GLY A C 1
ATOM 754 O O . GLY A 1 101 ? 25.718 -1.210 0.522 1.00 93.25 101 GLY A O 1
ATOM 755 N N . ARG A 1 102 ? 23.481 -0.964 0.452 1.00 94.69 102 ARG A N 1
ATOM 756 C CA . ARG A 1 102 ? 23.449 0.413 -0.074 1.00 94.69 102 ARG A CA 1
ATOM 757 C C . ARG A 1 102 ? 24.302 0.633 -1.336 1.00 94.69 102 ARG A C 1
ATOM 759 O O . ARG A 1 102 ? 24.743 1.744 -1.597 1.00 94.69 102 ARG A O 1
ATOM 766 N N . ALA A 1 103 ? 24.500 -0.414 -2.139 1.00 94.38 103 ALA A N 1
ATOM 767 C CA . ALA A 1 103 ? 25.392 -0.384 -3.299 1.00 94.38 103 ALA A CA 1
ATOM 768 C C . ALA A 1 103 ? 24.855 0.448 -4.479 1.00 94.38 103 ALA A C 1
ATOM 770 O O . ALA A 1 103 ? 25.623 0.838 -5.352 1.00 94.38 103 ALA A O 1
ATOM 771 N N . ARG A 1 104 ? 23.542 0.711 -4.528 1.00 96.44 104 ARG A N 1
ATOM 772 C CA . ARG A 1 104 ? 22.907 1.514 -5.579 1.00 96.44 104 ARG A CA 1
ATOM 773 C C . ARG A 1 104 ? 22.830 2.985 -5.151 1.00 96.44 104 ARG A C 1
ATOM 775 O O . ARG A 1 104 ? 22.028 3.275 -4.256 1.00 96.44 104 ARG A O 1
ATOM 782 N N . PRO A 1 105 ? 23.565 3.916 -5.799 1.00 97.94 105 PRO A N 1
ATOM 783 C CA . PRO A 1 105 ? 23.638 5.318 -5.371 1.00 97.94 105 PRO A CA 1
ATOM 784 C C . PRO A 1 105 ? 22.269 5.981 -5.218 1.00 97.94 105 PRO A C 1
ATOM 786 O O . PRO A 1 105 ? 21.997 6.617 -4.202 1.00 97.94 105 PRO A O 1
ATOM 789 N N . GLY A 1 106 ? 21.367 5.756 -6.179 1.00 98.00 106 GLY A N 1
ATOM 790 C CA . GLY A 1 106 ? 20.013 6.307 -6.145 1.00 98.00 106 GLY A CA 1
ATOM 791 C C . GLY A 1 106 ? 19.189 5.887 -4.929 1.00 98.00 106 GLY A C 1
ATOM 792 O O . GLY A 1 106 ? 18.572 6.727 -4.276 1.00 98.00 106 GLY A O 1
ATOM 793 N N . LEU A 1 107 ? 19.194 4.594 -4.584 1.00 97.50 107 LEU A N 1
ATOM 794 C CA . LEU A 1 107 ? 18.457 4.102 -3.416 1.00 97.50 107 LEU A CA 1
ATOM 795 C C . LEU A 1 107 ? 19.127 4.517 -2.109 1.00 97.50 107 LEU A C 1
ATOM 797 O O . LEU A 1 107 ? 18.423 4.845 -1.159 1.00 97.50 107 LEU A O 1
ATOM 801 N N . ALA A 1 108 ? 20.462 4.535 -2.065 1.00 97.12 108 ALA A N 1
ATOM 802 C CA . ALA A 1 108 ? 21.212 5.036 -0.919 1.00 97.12 108 ALA A CA 1
ATOM 803 C C . ALA A 1 108 ? 20.843 6.497 -0.618 1.00 97.12 108 ALA A C 1
ATOM 805 O O . ALA A 1 108 ? 20.378 6.797 0.481 1.00 97.12 108 ALA A O 1
ATOM 806 N N . ALA A 1 109 ? 20.928 7.371 -1.623 1.00 98.12 109 ALA A N 1
ATOM 807 C CA . ALA A 1 109 ? 20.547 8.773 -1.493 1.00 98.12 109 ALA A CA 1
ATOM 808 C C . ALA A 1 109 ? 19.077 8.937 -1.072 1.00 98.12 109 ALA A C 1
ATOM 810 O O . ALA A 1 109 ? 18.768 9.770 -0.220 1.00 98.12 109 ALA A O 1
ATOM 811 N N . LEU A 1 110 ? 18.168 8.117 -1.616 1.00 97.56 110 LEU A N 1
ATOM 812 C CA . LEU A 1 110 ? 16.751 8.162 -1.253 1.00 97.56 110 LEU A CA 1
ATOM 813 C C . LEU A 1 110 ? 16.495 7.740 0.202 1.00 97.56 110 LEU A C 1
ATOM 815 O O . LEU A 1 110 ? 15.637 8.326 0.859 1.00 97.56 110 LEU A O 1
ATOM 819 N N . MET A 1 111 ? 17.228 6.744 0.709 1.00 97.31 111 MET A N 1
ATOM 820 C CA . MET A 1 111 ? 17.166 6.340 2.118 1.00 97.31 111 MET A CA 1
ATOM 821 C C . MET A 1 111 ? 17.645 7.461 3.045 1.00 97.31 111 MET A C 1
ATOM 823 O O . MET A 1 111 ? 17.019 7.690 4.080 1.00 97.31 111 MET A O 1
ATOM 827 N N . ASP A 1 112 ? 18.687 8.195 2.648 1.00 96.88 112 ASP A N 1
ATOM 828 C CA . ASP A 1 112 ? 19.249 9.288 3.452 1.00 96.88 112 ASP A CA 1
ATOM 829 C C . ASP A 1 112 ? 18.287 10.470 3.555 1.00 96.88 112 ASP A C 1
ATOM 831 O O . ASP A 1 112 ? 17.953 10.904 4.657 1.00 96.88 112 ASP A O 1
ATOM 835 N N . VAL A 1 113 ? 17.753 10.948 2.426 1.00 97.62 113 VAL A N 1
ATOM 836 C CA . VAL A 1 113 ? 16.756 12.038 2.439 1.00 97.62 113 VAL A CA 1
ATOM 837 C C . VAL A 1 113 ? 15.434 11.608 3.077 1.00 97.62 113 VAL A C 1
ATOM 839 O O . VAL A 1 113 ? 14.654 12.450 3.522 1.00 97.62 113 VAL A O 1
ATOM 842 N N . ALA A 1 114 ? 15.161 10.300 3.130 1.00 95.44 114 ALA A N 1
ATOM 843 C CA . ALA A 1 114 ? 14.006 9.766 3.833 1.00 95.44 114 ALA A CA 1
ATOM 844 C C . ALA A 1 114 ? 14.177 9.717 5.356 1.00 95.44 114 ALA A C 1
ATOM 846 O O . ALA A 1 114 ? 13.186 9.461 6.042 1.00 95.44 114 ALA A O 1
ATOM 847 N N . GLY A 1 115 ? 15.387 9.967 5.871 1.00 93.75 115 GLY A N 1
ATOM 848 C CA . GLY A 1 115 ? 15.702 9.847 7.292 1.00 93.75 115 GLY A CA 1
ATOM 849 C C . GLY A 1 115 ? 15.559 8.413 7.797 1.00 93.75 115 GLY A C 1
ATOM 850 O O . GLY A 1 115 ? 15.138 8.207 8.933 1.00 93.75 115 GLY A O 1
ATOM 851 N N . LEU A 1 116 ? 15.820 7.421 6.938 1.00 91.44 116 LEU A N 1
ATOM 852 C CA . LEU A 1 116 ? 15.729 6.018 7.325 1.00 91.44 116 LEU A CA 1
ATOM 853 C C . LEU A 1 116 ? 16.847 5.697 8.319 1.00 91.44 116 LEU A C 1
ATOM 855 O O . LEU A 1 116 ? 18.024 5.765 7.971 1.00 91.44 116 LEU A O 1
ATOM 859 N N . ASP A 1 117 ? 16.456 5.298 9.527 1.00 78.38 117 ASP A N 1
ATOM 860 C CA . ASP A 1 117 ? 17.355 4.793 10.563 1.00 78.38 117 ASP A CA 1
ATOM 861 C C . ASP A 1 117 ? 17.146 3.284 10.775 1.00 78.38 117 ASP A C 1
ATOM 863 O O . ASP A 1 117 ? 16.046 2.746 10.610 1.00 78.38 117 ASP A O 1
ATOM 867 N N . GLY A 1 118 ? 18.219 2.585 11.134 1.00 83.31 118 GLY A N 1
ATOM 868 C CA . GLY A 1 118 ? 18.210 1.148 11.374 1.00 83.31 118 GLY A CA 1
ATOM 869 C C . GLY A 1 118 ? 18.038 0.277 10.114 1.00 83.31 118 GLY A C 1
ATOM 870 O O . GLY A 1 118 ? 18.260 0.709 8.980 1.00 83.31 118 GLY A O 1
ATOM 871 N N . PRO A 1 119 ? 17.709 -1.018 10.291 1.00 85.31 119 PRO A N 1
ATOM 872 C CA . PRO A 1 119 ? 17.620 -1.964 9.185 1.00 85.31 119 PRO A CA 1
ATOM 873 C C . PRO A 1 119 ? 16.398 -1.701 8.298 1.00 85.31 119 PRO A C 1
ATOM 875 O O . PRO A 1 119 ? 15.283 -1.508 8.781 1.00 85.31 119 PRO A O 1
ATOM 878 N N . VAL A 1 120 ? 16.585 -1.789 6.977 1.00 90.56 120 VAL A N 1
ATOM 879 C CA . VAL A 1 120 ? 15.481 -1.658 6.015 1.00 90.56 120 VAL A CA 1
ATOM 880 C C . VAL A 1 120 ? 14.461 -2.793 6.194 1.00 90.56 120 VAL A C 1
ATOM 882 O O . VAL A 1 120 ? 14.836 -3.958 6.343 1.00 90.56 120 VAL A O 1
ATOM 885 N N . GLN A 1 121 ? 13.175 -2.437 6.150 1.00 90.19 121 GLN A N 1
ATOM 886 C CA . GLN A 1 121 ? 12.009 -3.309 6.322 1.00 90.19 121 GLN A CA 1
ATOM 887 C C . GLN A 1 121 ? 11.018 -3.065 5.172 1.00 90.19 121 GLN A C 1
ATOM 889 O O . GLN A 1 121 ? 11.083 -1.996 4.555 1.00 90.19 121 GLN A O 1
ATOM 894 N N . PRO A 1 122 ? 10.070 -3.982 4.890 1.00 91.75 122 PRO A N 1
ATOM 895 C CA . PRO A 1 122 ? 9.051 -3.777 3.853 1.00 91.75 122 PRO A CA 1
ATOM 896 C C . PRO A 1 122 ? 8.305 -2.446 4.003 1.00 91.75 122 PRO A C 1
ATOM 898 O O . PRO A 1 122 ? 8.127 -1.718 3.030 1.00 91.75 122 PRO A O 1
ATOM 901 N N . TRP A 1 123 ? 7.959 -2.072 5.237 1.00 89.56 123 TRP A N 1
ATOM 902 C CA . TRP A 1 123 ? 7.353 -0.779 5.565 1.00 89.56 123 TRP A CA 1
ATOM 903 C C . TRP A 1 123 ? 8.137 0.413 4.978 1.00 89.56 123 TRP A C 1
ATOM 905 O O . TRP A 1 123 ? 7.541 1.310 4.384 1.00 89.56 123 TRP A O 1
ATOM 915 N N . HIS A 1 124 ? 9.472 0.409 5.060 1.00 94.12 124 HIS A N 1
ATOM 916 C CA . HIS A 1 124 ? 10.296 1.492 4.517 1.00 94.12 124 HIS A CA 1
ATOM 917 C C . HIS A 1 124 ? 10.168 1.602 2.991 1.00 94.12 124 HIS A C 1
ATOM 919 O O . HIS A 1 124 ? 10.120 2.707 2.450 1.00 94.12 124 HIS A O 1
ATOM 925 N N . LEU A 1 125 ? 10.046 0.475 2.289 1.00 96.38 125 LEU A N 1
ATOM 926 C CA . LEU A 1 125 ? 9.837 0.473 0.840 1.00 96.38 125 LEU A CA 1
ATOM 927 C C . LEU A 1 125 ? 8.477 1.081 0.478 1.00 96.38 125 LEU A C 1
ATOM 929 O O . LEU A 1 125 ? 8.413 1.971 -0.367 1.00 96.38 125 LEU A O 1
ATOM 933 N N . GLY A 1 126 ? 7.408 0.642 1.148 1.00 93.94 126 GLY A N 1
ATOM 934 C CA . GLY A 1 126 ? 6.034 1.044 0.825 1.00 93.94 126 GLY A CA 1
ATOM 935 C C . GLY A 1 126 ? 5.653 2.455 1.276 1.00 93.94 126 GLY A C 1
ATOM 936 O O . GLY A 1 126 ? 4.831 3.100 0.631 1.00 93.94 126 GLY A O 1
ATOM 937 N N . PHE A 1 127 ? 6.255 2.958 2.357 1.00 91.12 127 PHE A N 1
ATOM 938 C CA . PHE A 1 127 ? 5.812 4.202 2.996 1.00 91.12 127 PHE A CA 1
ATOM 939 C C . PHE A 1 127 ? 6.864 5.310 3.046 1.00 91.12 127 PHE A C 1
ATOM 941 O O . PHE A 1 127 ? 6.501 6.470 3.247 1.00 91.12 127 PHE A O 1
ATOM 948 N N . LEU A 1 128 ? 8.147 4.997 2.833 1.00 94.69 128 LEU A N 1
ATOM 949 C CA . LEU A 1 128 ? 9.206 6.006 2.754 1.00 94.69 128 LEU A CA 1
ATOM 950 C C . LEU A 1 128 ? 9.729 6.143 1.319 1.00 94.69 128 LEU A C 1
ATOM 952 O O . LEU A 1 128 ? 9.669 7.238 0.759 1.00 94.69 128 LEU A O 1
ATOM 956 N N . LEU A 1 129 ? 10.227 5.063 0.715 1.00 97.12 129 LEU A N 1
ATOM 957 C CA . LEU A 1 129 ? 10.927 5.139 -0.573 1.00 97.12 129 LEU A CA 1
ATOM 958 C C . LEU A 1 129 ? 9.964 5.233 -1.764 1.00 97.12 129 LEU A C 1
ATOM 960 O O . LEU A 1 129 ? 10.023 6.193 -2.532 1.00 97.12 129 LEU A O 1
ATOM 964 N N . GLY A 1 130 ? 9.035 4.281 -1.890 1.00 96.38 130 GLY A N 1
ATOM 965 C CA . GLY A 1 130 ? 8.047 4.236 -2.971 1.00 96.38 130 GLY A CA 1
ATOM 966 C C . GLY A 1 130 ? 7.252 5.540 -3.128 1.00 96.38 130 GLY A C 1
ATOM 967 O O . GLY A 1 130 ? 7.183 6.069 -4.238 1.00 96.38 130 GLY A O 1
ATOM 968 N N . PRO A 1 131 ? 6.719 6.140 -2.044 1.00 95.00 131 PRO A N 1
ATOM 969 C CA . PRO A 1 131 ? 5.985 7.399 -2.132 1.00 95.00 131 PRO A CA 1
ATOM 970 C C . PRO A 1 131 ? 6.800 8.576 -2.677 1.00 95.00 131 PRO A C 1
ATOM 972 O O . PRO A 1 131 ? 6.227 9.420 -3.362 1.00 95.00 131 PRO A O 1
ATOM 975 N N . ARG A 1 132 ? 8.116 8.623 -2.420 1.00 96.88 132 ARG A N 1
ATOM 976 C CA . ARG A 1 132 ? 8.998 9.675 -2.950 1.00 96.88 132 ARG A CA 1
ATOM 977 C C . ARG A 1 132 ? 9.207 9.535 -4.447 1.00 96.88 132 ARG A C 1
ATOM 979 O O . ARG A 1 132 ? 9.055 10.511 -5.167 1.00 96.88 132 ARG A O 1
ATOM 986 N N . ILE A 1 133 ? 9.455 8.317 -4.921 1.00 96.06 133 ILE A N 1
ATOM 987 C CA . ILE A 1 133 ? 9.553 8.028 -6.359 1.00 96.06 133 ILE A CA 1
ATOM 988 C C . ILE A 1 133 ? 8.233 8.374 -7.057 1.00 96.06 133 ILE A C 1
ATOM 990 O O . ILE A 1 133 ? 8.219 9.080 -8.063 1.00 96.06 133 ILE A O 1
ATOM 994 N N . ASN A 1 134 ? 7.111 7.953 -6.471 1.00 94.00 134 ASN A N 1
ATOM 995 C CA . ASN A 1 134 ? 5.782 8.190 -7.027 1.00 94.00 134 ASN A CA 1
ATOM 996 C C . ASN A 1 134 ? 5.363 9.667 -6.997 1.00 94.00 134 ASN A C 1
ATOM 998 O O . ASN A 1 134 ? 4.478 10.052 -7.758 1.00 94.00 134 ASN A O 1
ATOM 1002 N N . ALA A 1 135 ? 5.956 10.499 -6.134 1.00 92.88 135 ALA A N 1
ATOM 1003 C CA . ALA A 1 135 ? 5.660 11.929 -6.091 1.00 92.88 135 ALA A CA 1
ATOM 1004 C C . ALA A 1 135 ? 6.064 12.632 -7.396 1.00 92.88 135 ALA A C 1
ATOM 1006 O O . ALA A 1 135 ? 5.305 13.475 -7.875 1.00 92.88 135 ALA A O 1
ATOM 1007 N N . GLY A 1 136 ? 7.177 12.208 -8.012 1.00 90.56 136 GLY A N 1
ATOM 1008 C CA . GLY A 1 136 ? 7.618 12.690 -9.323 1.00 90.56 136 GLY A CA 1
ATOM 1009 C C . GLY A 1 136 ? 6.526 12.554 -10.381 1.00 90.56 136 GLY A C 1
ATOM 1010 O O . GLY A 1 136 ? 6.124 13.540 -10.975 1.00 90.56 136 GLY A O 1
ATOM 1011 N N . GLY A 1 137 ? 5.935 11.367 -10.535 1.00 88.00 137 GLY A N 1
ATOM 1012 C CA . GLY A 1 137 ? 4.862 11.153 -11.517 1.00 88.00 137 GLY A CA 1
ATOM 1013 C C . GLY A 1 137 ? 3.504 11.775 -11.165 1.00 88.00 137 GLY A C 1
ATOM 1014 O O . GLY A 1 137 ? 2.621 11.814 -12.017 1.00 88.00 137 GLY A O 1
ATOM 1015 N N . ARG A 1 138 ? 3.297 12.230 -9.922 1.00 87.81 138 ARG A N 1
ATOM 1016 C CA . ARG A 1 138 ? 2.006 12.790 -9.476 1.00 87.81 138 ARG A CA 1
ATOM 1017 C C . ARG A 1 138 ? 1.914 14.295 -9.642 1.00 87.81 138 ARG A C 1
ATOM 1019 O O . ARG A 1 138 ? 0.832 14.778 -9.971 1.00 87.81 138 ARG A O 1
ATOM 1026 N N . ILE A 1 139 ? 2.995 15.007 -9.329 1.00 87.94 139 ILE A N 1
ATOM 1027 C CA . ILE A 1 139 ? 3.017 16.476 -9.292 1.00 87.94 139 ILE A CA 1
ATOM 1028 C C . ILE A 1 139 ? 4.306 17.082 -9.879 1.00 87.94 139 ILE A C 1
ATOM 1030 O O . ILE A 1 139 ? 4.542 18.273 -9.721 1.00 87.94 139 ILE A O 1
ATOM 1034 N N . GLY A 1 140 ? 5.158 16.284 -10.528 1.00 88.69 140 GLY A N 1
ATOM 1035 C CA . GLY A 1 140 ? 6.419 16.741 -11.116 1.00 88.69 140 GLY A CA 1
ATOM 1036 C C . GLY A 1 140 ? 6.792 15.960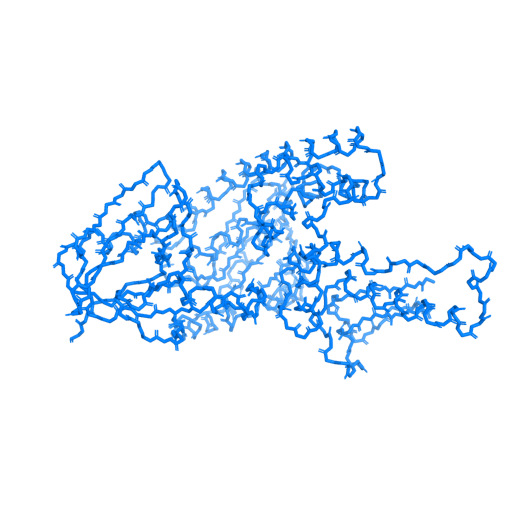 -12.378 1.00 88.69 140 GLY A C 1
ATOM 1037 O O . GLY A 1 140 ? 5.925 15.545 -13.148 1.00 88.69 140 GLY A O 1
ATOM 1038 N N . ASP A 1 141 ? 8.093 15.751 -12.588 1.00 90.31 141 ASP A N 1
ATOM 1039 C CA . ASP A 1 141 ? 8.609 14.952 -13.703 1.00 90.31 141 ASP A CA 1
ATOM 1040 C C . ASP A 1 141 ? 8.636 13.450 -13.356 1.00 90.31 141 ASP A C 1
ATOM 1042 O O . ASP A 1 141 ? 9.376 12.994 -12.475 1.00 90.31 141 ASP A O 1
ATOM 1046 N N . ALA A 1 142 ? 7.851 12.661 -14.096 1.00 85.75 142 ALA A N 1
ATOM 1047 C CA . ALA A 1 142 ? 7.788 11.205 -13.968 1.00 85.75 142 ALA A CA 1
ATOM 1048 C C . ALA A 1 142 ? 9.131 10.506 -14.273 1.00 85.75 142 ALA A C 1
ATOM 1050 O O . ALA A 1 142 ? 9.378 9.405 -13.777 1.00 85.75 142 ALA A O 1
ATOM 1051 N N . GLY A 1 143 ? 10.019 11.138 -15.048 1.00 94.62 143 GLY A N 1
ATOM 1052 C CA . GLY A 1 143 ? 11.332 10.606 -15.410 1.00 94.62 143 GLY A CA 1
ATOM 1053 C C . GLY A 1 143 ? 12.347 10.589 -14.263 1.00 94.62 143 GLY A C 1
ATOM 1054 O O . GLY A 1 143 ? 13.295 9.799 -14.303 1.00 94.62 143 GLY A O 1
ATOM 1055 N N . LEU A 1 144 ? 12.149 11.397 -13.213 1.00 96.19 144 LEU A N 1
ATOM 1056 C CA . LEU A 1 144 ? 13.088 11.507 -12.086 1.00 96.19 144 LEU A CA 1
ATOM 1057 C C . LEU A 1 144 ? 13.314 10.169 -11.376 1.00 96.19 144 LEU A C 1
ATOM 1059 O O . LEU A 1 144 ? 14.450 9.830 -11.052 1.00 96.19 144 LEU A O 1
ATOM 1063 N N . GLY A 1 145 ? 12.252 9.384 -11.177 1.00 95.44 145 GLY A N 1
ATOM 1064 C CA . GLY A 1 145 ? 12.347 8.068 -10.545 1.00 95.44 145 GLY A CA 1
ATOM 1065 C C . GLY A 1 145 ? 13.245 7.111 -11.330 1.00 95.44 145 GLY A C 1
ATOM 1066 O O . GLY A 1 145 ? 14.150 6.504 -10.765 1.00 95.44 145 GLY A O 1
ATOM 1067 N N . ALA A 1 146 ? 13.047 7.022 -12.647 1.00 95.25 146 ALA A N 1
ATOM 1068 C CA . ALA A 1 146 ? 13.867 6.170 -13.505 1.00 95.25 146 ALA A CA 1
ATOM 1069 C C . ALA A 1 146 ? 15.331 6.633 -13.531 1.00 95.25 146 ALA A C 1
ATOM 1071 O O . ALA A 1 146 ? 16.234 5.816 -13.363 1.00 95.25 146 ALA A O 1
ATOM 1072 N N . ARG A 1 147 ? 15.572 7.945 -13.668 1.00 97.25 147 ARG A N 1
ATOM 1073 C CA . ARG A 1 147 ? 16.925 8.521 -13.645 1.00 97.25 147 ARG A CA 1
ATOM 1074 C C . ARG A 1 147 ? 17.653 8.235 -12.333 1.00 97.25 147 ARG A C 1
ATOM 1076 O O . ARG A 1 147 ? 18.797 7.793 -12.366 1.00 97.25 147 ARG A O 1
ATOM 1083 N N . LEU A 1 148 ? 16.975 8.401 -11.194 1.00 97.94 148 LEU A N 1
ATOM 1084 C CA . LEU A 1 148 ? 17.533 8.078 -9.880 1.00 97.94 148 LEU A CA 1
ATOM 1085 C C . LEU A 1 148 ? 17.959 6.607 -9.790 1.00 97.94 148 LEU A C 1
ATOM 1087 O O . LEU A 1 148 ? 19.033 6.304 -9.286 1.00 97.94 148 LEU A O 1
ATOM 1091 N N . LEU A 1 149 ? 17.114 5.681 -10.247 1.00 96.44 149 LEU A N 1
ATOM 1092 C CA . LEU A 1 149 ? 17.374 4.244 -10.107 1.00 96.44 149 LEU A CA 1
ATOM 1093 C C . LEU A 1 149 ? 18.457 3.726 -11.070 1.00 96.44 149 LEU A C 1
ATOM 1095 O O . LEU A 1 149 ? 19.047 2.676 -10.801 1.00 96.44 149 LEU A O 1
ATOM 1099 N N . LEU A 1 150 ? 18.710 4.450 -12.165 1.00 96.12 150 LEU A N 1
ATOM 1100 C CA . LEU A 1 150 ? 19.685 4.096 -13.200 1.00 96.12 150 LEU A CA 1
ATOM 1101 C C . LEU A 1 150 ? 21.048 4.777 -13.027 1.00 96.12 150 LEU A C 1
ATOM 1103 O O . LEU A 1 150 ? 22.038 4.244 -13.527 1.00 96.12 150 LEU A O 1
ATOM 1107 N N . THR A 1 151 ? 21.118 5.932 -12.359 1.00 97.38 151 THR A N 1
ATOM 1108 C CA . THR A 1 151 ? 22.378 6.678 -12.241 1.00 97.38 151 THR A CA 1
ATOM 1109 C C . THR A 1 151 ? 23.416 5.937 -11.394 1.00 97.38 151 THR A C 1
ATOM 1111 O O . THR A 1 151 ? 23.108 5.298 -10.382 1.00 97.38 151 THR A O 1
ATOM 1114 N N . THR A 1 152 ? 24.674 6.045 -11.818 1.00 96.44 152 THR A N 1
ATOM 1115 C CA . THR A 1 152 ? 25.856 5.578 -11.084 1.00 96.44 152 THR A CA 1
ATOM 1116 C C . THR A 1 152 ? 26.649 6.734 -10.469 1.00 96.44 152 THR A C 1
ATOM 1118 O O . THR A 1 152 ? 27.658 6.486 -9.817 1.00 96.44 152 THR A O 1
ATOM 1121 N N . ASP A 1 153 ? 26.219 7.982 -10.678 1.00 98.12 153 ASP A N 1
ATOM 1122 C CA . ASP A 1 153 ? 26.836 9.177 -10.101 1.00 98.12 153 ASP A CA 1
ATOM 1123 C C . ASP A 1 153 ? 26.161 9.520 -8.763 1.00 98.12 153 ASP A C 1
ATOM 1125 O O . ASP A 1 153 ? 24.970 9.831 -8.695 1.00 98.12 153 ASP A O 1
ATOM 1129 N N . GLU A 1 154 ? 26.929 9.472 -7.674 1.00 97.69 154 GLU A N 1
ATOM 1130 C CA . GLU A 1 154 ? 26.441 9.799 -6.331 1.00 97.69 154 GLU A CA 1
ATOM 1131 C C . GLU A 1 154 ? 25.991 11.260 -6.182 1.00 97.69 154 GLU A C 1
ATOM 1133 O O . GLU A 1 154 ? 25.108 11.560 -5.375 1.00 97.69 154 GLU A O 1
ATOM 1138 N N . ILE A 1 155 ? 26.600 12.191 -6.919 1.00 98.06 155 ILE A N 1
ATOM 1139 C CA . ILE A 1 155 ? 26.235 13.609 -6.886 1.00 98.06 155 ILE A CA 1
ATOM 1140 C C . ILE A 1 155 ? 24.884 13.798 -7.572 1.00 98.06 155 ILE A C 1
ATOM 1142 O O . ILE A 1 155 ? 23.988 14.407 -6.981 1.00 98.06 155 ILE A O 1
ATOM 1146 N N . GLU A 1 156 ? 24.706 13.223 -8.766 1.00 98.19 156 GLU A N 1
ATOM 1147 C CA . GLU A 1 156 ? 23.413 13.248 -9.458 1.00 98.19 156 GLU A CA 1
ATOM 1148 C C . GLU A 1 156 ? 22.325 12.577 -8.605 1.00 98.19 156 GLU A C 1
ATOM 1150 O O . GLU A 1 156 ? 21.249 13.149 -8.409 1.00 98.19 156 GLU A O 1
ATOM 1155 N N . ALA A 1 157 ? 22.621 11.406 -8.028 1.00 98.56 157 ALA A N 1
ATOM 1156 C CA . ALA A 1 157 ? 21.697 10.674 -7.167 1.00 98.56 157 ALA A CA 1
ATOM 1157 C C . ALA A 1 157 ? 21.209 11.518 -5.981 1.00 98.56 157 ALA A C 1
ATOM 1159 O O . ALA A 1 157 ? 20.007 11.566 -5.715 1.00 98.56 157 ALA A O 1
ATOM 1160 N N . ARG A 1 158 ? 22.117 12.225 -5.292 1.00 98.50 158 ARG A N 1
ATOM 1161 C CA . ARG A 1 158 ? 21.761 13.131 -4.186 1.00 98.50 158 ARG A CA 1
ATOM 1162 C C . ARG A 1 158 ? 20.856 14.272 -4.643 1.00 98.50 158 ARG A C 1
ATOM 1164 O O . ARG A 1 158 ? 19.875 14.564 -3.961 1.00 98.50 158 ARG A O 1
ATOM 1171 N N . GLY A 1 159 ? 21.152 14.880 -5.793 1.00 98.38 159 GLY A N 1
ATOM 1172 C CA . GLY A 1 159 ? 20.333 15.952 -6.363 1.00 98.38 159 GLY A CA 1
ATOM 1173 C C . GLY A 1 159 ? 18.908 15.493 -6.683 1.00 98.38 159 GLY A C 1
ATOM 1174 O O . GLY A 1 159 ? 17.941 16.112 -6.236 1.00 98.38 159 GLY A O 1
ATOM 1175 N N . ILE A 1 160 ? 18.765 14.367 -7.389 1.00 98.38 160 ILE A N 1
ATOM 1176 C CA . ILE A 1 160 ? 17.447 13.822 -7.747 1.00 98.38 160 ILE A CA 1
ATOM 1177 C C . ILE A 1 160 ? 16.680 13.358 -6.498 1.00 98.38 160 ILE A C 1
ATOM 1179 O O . ILE A 1 160 ? 15.479 13.606 -6.388 1.00 98.38 160 ILE A O 1
ATOM 1183 N N . ALA A 1 161 ? 17.348 12.714 -5.535 1.00 98.50 161 ALA A N 1
ATOM 1184 C CA . ALA A 1 161 ? 16.713 12.271 -4.295 1.00 98.50 161 ALA A CA 1
ATOM 1185 C C . ALA A 1 161 ? 16.169 13.450 -3.470 1.00 98.50 161 ALA A C 1
ATOM 1187 O O . ALA A 1 161 ? 15.051 13.368 -2.955 1.00 98.50 161 ALA A O 1
ATOM 1188 N N . ALA A 1 162 ? 16.920 14.553 -3.374 1.00 98.31 162 ALA A N 1
ATOM 1189 C CA . ALA A 1 162 ? 16.470 15.767 -2.697 1.00 98.31 162 ALA A CA 1
ATOM 1190 C C . ALA A 1 162 ? 15.219 16.360 -3.362 1.00 98.31 162 ALA A C 1
ATOM 1192 O O . ALA A 1 162 ? 14.262 16.706 -2.667 1.00 98.31 162 ALA A O 1
ATOM 1193 N N . GLU A 1 163 ? 15.187 16.399 -4.696 1.00 98.06 163 GLU A N 1
ATOM 1194 C CA . GLU A 1 163 ? 14.027 16.898 -5.438 1.00 98.06 163 GLU A CA 1
ATOM 1195 C C . GLU A 1 163 ? 12.797 15.994 -5.274 1.00 98.06 163 GLU A C 1
ATOM 1197 O O . GLU A 1 163 ? 11.709 16.477 -4.965 1.00 98.06 163 GLU A O 1
ATOM 1202 N N . LEU A 1 164 ? 12.952 14.669 -5.373 1.00 98.31 164 LEU A N 1
ATOM 1203 C CA . LEU A 1 164 ? 11.856 13.728 -5.103 1.00 98.31 164 LEU A CA 1
ATOM 1204 C C . LEU A 1 164 ? 11.346 13.835 -3.659 1.00 98.31 164 LEU A C 1
ATOM 1206 O O . LEU A 1 164 ? 10.151 13.674 -3.406 1.00 98.31 164 LEU A O 1
ATOM 1210 N N . ASN A 1 165 ? 12.227 14.128 -2.700 1.00 98.06 165 ASN A N 1
ATOM 1211 C CA . ASN A 1 165 ? 11.824 14.379 -1.322 1.00 98.06 165 ASN A CA 1
ATOM 1212 C C . ASN A 1 165 ? 11.015 15.680 -1.190 1.00 98.06 165 ASN A C 1
ATOM 1214 O O . ASN A 1 165 ? 9.976 15.667 -0.527 1.00 98.06 165 ASN A O 1
ATOM 1218 N N . ARG A 1 166 ? 11.435 16.763 -1.858 1.00 97.81 166 ARG A N 1
ATOM 1219 C CA . ARG A 1 166 ? 10.697 18.035 -1.918 1.00 97.81 166 ARG A CA 1
ATOM 1220 C C . ARG A 1 166 ? 9.306 17.842 -2.531 1.00 97.81 166 ARG A C 1
ATOM 1222 O O . ARG A 1 166 ? 8.312 18.198 -1.903 1.00 97.81 166 ARG A O 1
ATOM 1229 N N . LEU A 1 167 ? 9.224 17.193 -3.695 1.00 96.56 167 LEU A N 1
ATOM 1230 C CA . LEU A 1 167 ? 7.957 16.861 -4.361 1.00 96.56 167 LEU A CA 1
ATOM 1231 C C . LEU A 1 167 ? 7.065 15.986 -3.474 1.00 96.56 167 LEU A C 1
ATOM 1233 O O . LEU A 1 167 ? 5.852 16.161 -3.417 1.00 96.56 167 LEU A O 1
ATOM 1237 N N . ASN A 1 168 ? 7.638 15.040 -2.733 1.00 96.56 168 ASN A N 1
ATOM 1238 C CA . ASN A 1 168 ? 6.849 14.232 -1.813 1.00 96.56 168 ASN A CA 1
ATOM 1239 C C . ASN A 1 168 ? 6.237 15.057 -0.672 1.00 96.56 168 ASN A C 1
ATOM 1241 O O . ASN A 1 168 ? 5.084 14.814 -0.325 1.00 96.56 168 ASN A O 1
ATOM 1245 N N . GLN A 1 169 ? 6.985 16.005 -0.101 1.00 95.88 169 GLN A N 1
ATOM 1246 C CA . GLN A 1 169 ? 6.488 16.900 0.949 1.00 95.88 169 GLN A CA 1
ATOM 1247 C C . GLN A 1 169 ? 5.376 17.815 0.422 1.00 95.88 169 GLN A C 1
ATOM 1249 O O . GLN A 1 169 ? 4.319 17.912 1.039 1.00 95.88 169 GLN A O 1
ATOM 1254 N N . GLU A 1 170 ? 5.577 18.410 -0.754 1.00 94.88 170 GLU A N 1
ATOM 1255 C CA . GLU A 1 170 ? 4.572 19.240 -1.425 1.00 94.88 170 GLU A CA 1
ATOM 1256 C C . GLU A 1 170 ? 3.291 18.443 -1.706 1.00 94.88 170 GLU A C 1
ATOM 1258 O O . GLU A 1 170 ? 2.195 18.852 -1.324 1.00 94.88 170 GLU A O 1
ATOM 1263 N N . ARG A 1 171 ? 3.427 17.232 -2.260 1.00 95.38 171 ARG A N 1
ATOM 1264 C CA . ARG A 1 171 ? 2.293 16.329 -2.488 1.00 95.38 171 ARG A CA 1
ATOM 1265 C C . ARG A 1 171 ? 1.555 15.999 -1.194 1.00 95.38 171 ARG A C 1
ATOM 1267 O O . ARG A 1 171 ? 0.330 15.937 -1.213 1.00 95.38 171 ARG A O 1
ATOM 1274 N N . GLN A 1 172 ? 2.271 15.731 -0.101 1.00 93.81 172 GLN A N 1
ATOM 1275 C CA . GLN A 1 172 ? 1.665 15.414 1.197 1.00 93.81 172 GLN A CA 1
ATOM 1276 C C . GLN A 1 172 ? 0.866 16.591 1.762 1.00 93.81 172 GLN A C 1
ATOM 1278 O O . GLN A 1 172 ? -0.195 16.366 2.340 1.00 93.81 172 GLN A O 1
ATOM 1283 N N . GLU A 1 173 ? 1.336 17.826 1.579 1.00 93.56 173 GLU A N 1
ATOM 1284 C CA . GLU A 1 173 ? 0.602 19.015 2.015 1.00 93.56 173 GLU A CA 1
ATOM 1285 C C . GLU A 1 173 ? -0.675 19.220 1.190 1.00 93.56 173 GLU A C 1
ATOM 1287 O O . GLU A 1 173 ? -1.749 19.391 1.767 1.00 93.56 173 GLU A O 1
ATOM 1292 N N . ILE A 1 174 ? -0.594 19.089 -0.140 1.00 92.50 174 ILE A N 1
ATOM 1293 C CA . ILE A 1 174 ? -1.770 19.150 -1.026 1.00 92.50 174 ILE A CA 1
ATOM 1294 C C . ILE A 1 174 ? -2.777 18.044 -0.659 1.00 92.50 174 ILE A C 1
ATOM 1296 O O . ILE A 1 174 ? -3.969 18.307 -0.506 1.00 92.50 174 ILE A O 1
ATOM 1300 N N . GLU A 1 175 ? -2.302 16.806 -0.464 1.00 93.81 175 GLU A N 1
ATOM 1301 C CA . GLU A 1 175 ? -3.129 15.673 -0.025 1.00 93.81 175 GLU A CA 1
ATOM 1302 C C . GLU A 1 175 ? -3.825 15.979 1.305 1.00 93.81 175 GLU A C 1
ATOM 1304 O O . GLU A 1 175 ? -5.019 15.726 1.442 1.00 93.81 175 GLU A O 1
ATOM 1309 N N . ARG A 1 176 ? -3.106 16.538 2.285 1.00 93.00 176 ARG A N 1
ATOM 1310 C CA . ARG A 1 176 ? -3.649 16.829 3.615 1.00 93.00 176 ARG A CA 1
ATOM 1311 C C . ARG A 1 176 ? -4.816 17.810 3.549 1.00 93.00 176 ARG A C 1
ATOM 1313 O O . ARG A 1 176 ? -5.834 17.563 4.192 1.00 93.00 176 ARG A O 1
ATOM 1320 N N . GLN A 1 177 ? -4.680 18.891 2.786 1.00 94.88 177 GLN A N 1
ATOM 1321 C CA . GLN A 1 177 ? -5.744 19.887 2.633 1.00 94.88 177 GLN A CA 1
ATOM 1322 C C . GLN A 1 177 ? -6.963 19.292 1.923 1.00 94.88 177 GLN A C 1
ATOM 1324 O O . GLN A 1 177 ? -8.081 19.398 2.426 1.00 94.88 177 GLN A O 1
ATOM 1329 N N . ALA A 1 178 ? -6.734 18.566 0.825 1.00 96.56 178 ALA A N 1
ATOM 1330 C CA . ALA A 1 178 ? -7.801 17.903 0.082 1.00 96.56 178 ALA A CA 1
ATOM 1331 C C . ALA A 1 178 ? -8.551 16.864 0.933 1.00 96.56 178 ALA A C 1
ATOM 1333 O O . ALA A 1 178 ? -9.766 16.739 0.839 1.00 96.56 178 ALA A O 1
ATOM 1334 N N . VAL A 1 179 ? -7.851 16.131 1.805 1.00 96.06 179 VAL A N 1
ATOM 1335 C CA . VAL A 1 179 ? -8.472 15.158 2.717 1.00 96.06 179 VAL A CA 1
ATOM 1336 C C . VAL A 1 179 ? -9.335 15.841 3.776 1.00 96.06 179 VAL A C 1
ATOM 1338 O O . VAL A 1 179 ? -10.414 15.335 4.068 1.00 96.06 179 VAL A O 1
ATOM 1341 N N . ILE A 1 180 ? -8.902 16.974 4.338 1.00 95.12 180 ILE A N 1
ATOM 1342 C CA . ILE A 1 180 ? -9.707 17.738 5.310 1.00 95.12 180 ILE A CA 1
ATOM 1343 C C . ILE A 1 180 ? -11.017 18.198 4.663 1.00 95.12 180 ILE A C 1
ATOM 1345 O O . ILE A 1 180 ? -12.093 17.988 5.222 1.00 95.12 180 ILE A O 1
ATOM 1349 N N . GLU A 1 181 ? -10.926 18.776 3.467 1.00 97.69 181 GLU A N 1
ATOM 1350 C CA . GLU A 1 181 ? -12.091 19.197 2.692 1.00 97.69 181 GLU A CA 1
ATOM 1351 C C . GLU A 1 181 ? -13.008 18.008 2.369 1.00 97.69 181 GLU A C 1
ATOM 1353 O O . GLU A 1 181 ? -14.213 18.061 2.613 1.00 97.69 181 GLU A O 1
ATOM 1358 N N . ALA A 1 182 ? -12.435 16.901 1.891 1.00 97.81 182 ALA A N 1
ATOM 1359 C CA . ALA A 1 182 ? -13.183 15.705 1.527 1.00 97.81 182 ALA A CA 1
ATOM 1360 C C . ALA A 1 182 ? -13.909 15.070 2.722 1.00 97.81 182 ALA A C 1
ATOM 1362 O O . ALA A 1 182 ? -15.049 14.629 2.578 1.00 97.81 182 ALA A O 1
ATOM 1363 N N . ILE A 1 183 ? -13.268 15.018 3.896 1.00 96.38 183 ILE A N 1
ATOM 1364 C CA . ILE A 1 183 ? -13.886 14.516 5.131 1.00 96.38 183 ILE A CA 1
ATOM 1365 C C . ILE A 1 183 ? -15.070 15.401 5.517 1.00 96.38 183 ILE A C 1
ATOM 1367 O O . ILE A 1 183 ? -16.138 14.869 5.795 1.00 96.38 183 ILE A O 1
ATOM 1371 N N . SER A 1 184 ? -14.922 16.727 5.449 1.00 97.06 184 SER A N 1
ATOM 1372 C CA . SER A 1 184 ? -16.020 17.662 5.723 1.00 97.06 184 SER A CA 1
ATOM 1373 C C . SER A 1 184 ? -17.217 17.437 4.788 1.00 97.06 184 SER A C 1
ATOM 1375 O O . SER A 1 184 ? -18.357 17.323 5.243 1.00 97.06 184 SER A O 1
ATOM 1377 N N . GLN A 1 185 ? -16.971 17.289 3.479 1.00 97.81 185 GLN A N 1
ATOM 1378 C CA . GLN A 1 185 ? -18.025 16.971 2.507 1.00 97.81 185 GLN A CA 1
ATOM 1379 C C . GLN A 1 185 ? -18.709 15.628 2.823 1.00 97.81 185 GLN A C 1
ATOM 1381 O O . GLN A 1 185 ? -19.939 15.535 2.787 1.00 97.81 185 GLN A O 1
ATOM 1386 N N . ALA A 1 186 ? -17.929 14.601 3.171 1.00 96.94 186 ALA A N 1
ATOM 1387 C CA . ALA A 1 186 ? -18.445 13.282 3.529 1.00 96.94 186 ALA A CA 1
ATOM 1388 C C . ALA A 1 186 ? -19.278 13.304 4.822 1.00 96.94 186 ALA A C 1
ATOM 1390 O O . ALA A 1 186 ? -20.364 12.726 4.846 1.00 96.94 186 ALA A O 1
ATOM 1391 N N . ASP A 1 187 ? -18.821 14.001 5.864 1.00 95.75 187 ASP A N 1
ATOM 1392 C CA . ASP A 1 187 ? -19.561 14.170 7.118 1.00 95.75 187 ASP A CA 1
ATOM 1393 C C . ASP A 1 187 ? -20.899 14.877 6.869 1.00 95.75 187 ASP A C 1
ATOM 1395 O O . ASP A 1 187 ? -21.943 14.407 7.322 1.00 95.75 187 ASP A O 1
ATOM 1399 N N . HIS A 1 188 ? -20.908 15.956 6.080 1.00 96.50 188 HIS A N 1
ATOM 1400 C CA . HIS A 1 188 ? -22.145 16.642 5.699 1.00 96.50 188 HIS A CA 1
ATOM 1401 C C . HIS A 1 188 ? -23.108 15.744 4.912 1.00 96.50 188 HIS A C 1
ATOM 1403 O O . HIS A 1 188 ? -24.321 15.799 5.138 1.00 96.50 188 HIS A O 1
ATOM 1409 N N . ALA A 1 189 ? -22.593 14.912 4.005 1.00 95.25 189 ALA A N 1
ATOM 1410 C CA . ALA A 1 189 ? -23.409 13.953 3.269 1.00 95.25 189 ALA A CA 1
ATOM 1411 C C . ALA A 1 189 ? -24.025 12.903 4.209 1.00 95.25 189 ALA A C 1
ATOM 1413 O O . ALA A 1 189 ? -25.228 12.660 4.145 1.00 95.25 189 ALA A O 1
ATOM 1414 N N . LEU A 1 190 ? -23.235 12.350 5.134 1.00 94.75 190 LEU A N 1
ATOM 1415 C CA . LEU A 1 190 ? -23.687 11.351 6.107 1.00 94.75 190 LEU A CA 1
ATOM 1416 C C . LEU A 1 190 ? -24.646 11.920 7.159 1.00 94.75 190 LEU A C 1
ATOM 1418 O O . LEU A 1 190 ? -25.519 11.203 7.637 1.00 94.75 190 LEU A O 1
ATOM 1422 N N . MET A 1 191 ? -24.538 13.205 7.505 1.00 94.69 191 MET A N 1
ATOM 1423 C CA . MET A 1 191 ? -25.534 13.874 8.353 1.00 94.69 191 MET A CA 1
ATOM 1424 C C . MET A 1 191 ? -26.907 13.952 7.674 1.00 94.69 191 MET A C 1
ATOM 1426 O O . MET A 1 191 ? -27.930 13.902 8.353 1.00 94.69 191 MET A O 1
ATOM 1430 N N . ARG A 1 192 ? -26.938 14.093 6.343 1.00 94.44 192 ARG A N 1
ATOM 1431 C CA . ARG A 1 192 ? -28.181 14.141 5.558 1.00 94.44 192 ARG A CA 1
ATOM 1432 C C . ARG A 1 192 ? -28.740 12.751 5.279 1.00 94.44 192 ARG A C 1
ATOM 1434 O O . ARG A 1 192 ? -29.953 12.577 5.318 1.00 94.44 192 ARG A O 1
ATOM 1441 N N . ASP A 1 193 ? -27.863 11.795 4.992 1.00 93.88 193 ASP A N 1
ATOM 1442 C CA . ASP A 1 193 ? -28.201 10.398 4.742 1.00 93.88 193 ASP A CA 1
ATOM 1443 C C . ASP A 1 193 ? -27.173 9.461 5.408 1.00 93.88 193 ASP A C 1
ATOM 1445 O O . ASP A 1 193 ? -26.149 9.115 4.809 1.00 93.88 193 ASP A O 1
ATOM 1449 N N . PRO A 1 194 ? -27.440 9.008 6.646 1.00 90.69 194 PRO A N 1
ATOM 1450 C CA . PRO A 1 194 ? -26.565 8.066 7.342 1.00 90.69 194 PRO A CA 1
ATOM 1451 C C . PRO A 1 194 ? -26.431 6.706 6.637 1.00 90.69 194 PRO A C 1
ATOM 1453 O O . PRO A 1 194 ? -25.460 5.980 6.871 1.00 90.69 194 PRO A O 1
ATOM 1456 N N . ALA A 1 195 ? -27.393 6.346 5.780 1.00 89.56 195 ALA A N 1
ATOM 1457 C CA . ALA A 1 195 ? -27.414 5.083 5.049 1.00 89.56 195 ALA A CA 1
ATOM 1458 C C . ALA A 1 195 ? -26.665 5.157 3.708 1.00 89.56 195 ALA A C 1
ATOM 1460 O O . ALA A 1 195 ? -26.592 4.151 2.999 1.00 89.56 195 ALA A O 1
ATOM 1461 N N . LEU A 1 196 ? -26.058 6.304 3.378 1.00 93.38 196 LEU A N 1
ATOM 1462 C CA . LEU A 1 196 ? -25.360 6.510 2.116 1.00 93.38 196 LEU A CA 1
ATOM 1463 C C . LEU A 1 196 ? -24.320 5.403 1.866 1.00 93.38 196 LEU A C 1
ATOM 1465 O O . LEU A 1 196 ? -23.404 5.167 2.667 1.00 93.38 196 LEU A O 1
ATOM 1469 N N . ALA A 1 197 ? -24.481 4.702 0.743 1.00 94.44 197 ALA A N 1
ATOM 1470 C CA . ALA A 1 197 ? -23.669 3.535 0.405 1.00 94.44 197 ALA A CA 1
ATOM 1471 C C . ALA A 1 197 ? -22.263 3.916 -0.080 1.00 94.44 197 ALA A C 1
ATOM 1473 O O . ALA A 1 197 ? -21.293 3.220 0.210 1.00 94.44 197 ALA A O 1
ATOM 1474 N N . VAL A 1 198 ? -22.146 5.026 -0.810 1.00 97.12 198 VAL A N 1
ATOM 1475 C CA . VAL A 1 198 ? -20.900 5.461 -1.451 1.00 97.12 198 VAL A CA 1
ATOM 1476 C C . VAL A 1 198 ? -20.657 6.924 -1.128 1.00 97.12 198 VAL A C 1
ATOM 1478 O O . VAL A 1 198 ? -21.534 7.759 -1.342 1.00 97.12 198 VAL A O 1
ATOM 1481 N N . LEU A 1 199 ? -19.458 7.244 -0.653 1.00 98.00 199 LEU A N 1
ATOM 1482 C CA . LEU A 1 199 ? -19.038 8.626 -0.451 1.00 98.00 199 LEU A CA 1
ATOM 1483 C C . LEU A 1 199 ? -18.513 9.203 -1.762 1.00 98.00 199 LEU A C 1
ATOM 1485 O O . LEU A 1 199 ? -17.757 8.546 -2.479 1.00 98.00 199 LEU A O 1
ATOM 1489 N N . LEU A 1 200 ? -18.879 10.442 -2.060 1.00 97.94 200 LEU A N 1
ATOM 1490 C CA . LEU A 1 200 ? -18.317 11.189 -3.172 1.00 97.94 200 LEU A CA 1
ATOM 1491 C C . LEU A 1 200 ? -17.950 12.579 -2.677 1.00 97.94 200 LEU A C 1
ATOM 1493 O O . LEU A 1 200 ? -18.775 13.261 -2.076 1.00 97.94 200 LEU A O 1
ATOM 1497 N N . ALA A 1 201 ? -16.705 12.964 -2.918 1.00 97.88 201 ALA A N 1
ATOM 1498 C CA . ALA A 1 201 ? -16.218 14.301 -2.644 1.00 97.88 201 ALA A CA 1
ATOM 1499 C C . ALA A 1 201 ? -15.558 14.866 -3.904 1.00 97.88 201 ALA A C 1
ATOM 1501 O O . ALA A 1 201 ? -15.006 14.120 -4.722 1.00 97.88 201 ALA A O 1
ATOM 1502 N N . SER A 1 202 ? -15.628 16.177 -4.082 1.00 97.00 202 SER A N 1
ATOM 1503 C CA . SER A 1 202 ? -15.142 16.836 -5.293 1.00 97.00 202 SER A CA 1
ATOM 1504 C C . SER A 1 202 ? -14.678 18.256 -5.021 1.00 97.00 202 SER A C 1
ATOM 1506 O O . SER A 1 202 ? -15.265 18.937 -4.183 1.00 97.00 202 SER A O 1
ATOM 1508 N N . SER A 1 203 ? -13.680 18.720 -5.771 1.00 96.62 203 SER A N 1
ATOM 1509 C CA . SER A 1 203 ? -13.223 20.111 -5.708 1.00 96.62 203 SER A CA 1
ATOM 1510 C C . SER A 1 203 ? -12.575 20.556 -7.021 1.00 96.62 203 SER A C 1
ATOM 1512 O O . SER A 1 203 ? -12.009 19.734 -7.748 1.00 96.62 203 SER A O 1
ATOM 1514 N N . LEU A 1 204 ? -12.654 21.859 -7.312 1.00 95.44 204 LEU A N 1
ATOM 1515 C CA . LEU A 1 204 ? -11.920 22.518 -8.405 1.00 95.44 204 LEU A CA 1
ATOM 1516 C C . LEU A 1 204 ? -10.431 22.694 -8.075 1.00 95.44 204 LEU A C 1
ATOM 1518 O O . LEU A 1 204 ? -9.615 22.796 -8.987 1.00 95.44 204 LEU A O 1
ATOM 1522 N N . ASP A 1 205 ? -10.072 22.677 -6.789 1.00 94.25 205 ASP A N 1
ATOM 1523 C CA . ASP A 1 205 ? -8.701 22.914 -6.324 1.00 94.25 205 ASP A CA 1
ATOM 1524 C C . ASP A 1 205 ? -7.864 21.625 -6.249 1.00 94.25 205 ASP A C 1
ATOM 1526 O O . ASP A 1 205 ? -6.673 21.644 -5.929 1.00 94.25 205 ASP A O 1
ATOM 1530 N N . TRP A 1 206 ? -8.466 20.465 -6.530 1.00 94.75 206 TRP A N 1
ATOM 1531 C CA . TRP A 1 206 ? -7.776 19.181 -6.435 1.00 94.75 206 TRP A CA 1
ATOM 1532 C C . TRP A 1 206 ? -7.012 18.837 -7.708 1.00 94.75 206 TRP A C 1
ATOM 1534 O O . TRP A 1 206 ? -7.549 18.829 -8.812 1.00 94.75 206 TRP A O 1
ATOM 1544 N N . HIS A 1 207 ? -5.760 18.414 -7.539 1.00 90.19 207 HIS A N 1
ATOM 1545 C CA . HIS A 1 207 ? -4.967 17.886 -8.643 1.00 90.19 207 HIS A CA 1
ATOM 1546 C C . HIS A 1 207 ? -5.401 16.445 -9.002 1.00 90.19 207 HIS A C 1
ATOM 1548 O O . HIS A 1 207 ? -5.478 15.589 -8.111 1.00 90.19 207 HIS A O 1
ATOM 1554 N N . PRO A 1 208 ? -5.581 16.086 -10.288 1.00 90.69 208 PRO A N 1
ATOM 1555 C CA . PRO A 1 208 ? -5.931 14.716 -10.689 1.00 90.69 208 PRO A CA 1
ATOM 1556 C C . PRO A 1 208 ? -4.944 13.646 -10.186 1.00 90.69 208 PRO A C 1
ATOM 1558 O O . PRO A 1 208 ? -5.323 12.512 -9.911 1.00 90.69 208 PRO A O 1
ATOM 1561 N N . GLY A 1 209 ? -3.670 14.003 -9.996 1.00 89.19 209 GLY A N 1
ATOM 1562 C CA . GLY A 1 209 ? -2.643 13.105 -9.446 1.00 89.19 209 GLY A CA 1
ATOM 1563 C C . GLY A 1 209 ? -2.825 12.721 -7.966 1.00 89.19 209 GLY A C 1
ATOM 1564 O O . GLY A 1 209 ? -2.162 11.788 -7.492 1.00 89.19 209 GLY A O 1
ATOM 1565 N N . ILE A 1 210 ? -3.712 13.401 -7.223 1.00 92.94 210 ILE A N 1
ATOM 1566 C CA . ILE A 1 210 ? -3.934 13.156 -5.786 1.00 92.94 210 ILE A CA 1
ATOM 1567 C C . ILE A 1 210 ? -5.287 12.521 -5.451 1.00 92.94 210 ILE A C 1
ATOM 1569 O O . ILE A 1 210 ? -5.409 11.930 -4.380 1.00 92.94 210 ILE A O 1
ATOM 1573 N N . VAL A 1 211 ? -6.283 12.557 -6.343 1.00 95.44 211 VAL A N 1
ATOM 1574 C CA . VAL A 1 211 ? -7.652 12.105 -6.013 1.00 95.44 211 VAL A CA 1
ATOM 1575 C C . VAL A 1 211 ? -7.709 10.640 -5.567 1.00 95.44 211 VAL A C 1
ATOM 1577 O O . VAL A 1 211 ? -8.462 10.282 -4.668 1.00 95.44 211 VAL A O 1
ATOM 1580 N N . GLY A 1 212 ? -6.834 9.781 -6.098 1.00 95.06 212 GLY A N 1
ATOM 1581 C CA . GLY A 1 212 ? -6.737 8.392 -5.640 1.00 95.06 212 GLY A CA 1
ATOM 1582 C C . GLY A 1 212 ? -6.277 8.234 -4.184 1.00 95.06 212 GLY A C 1
ATOM 1583 O O . GLY A 1 212 ? -6.634 7.245 -3.547 1.00 95.06 212 GLY A O 1
ATOM 1584 N N . LEU A 1 213 ? -5.503 9.189 -3.658 1.00 94.19 213 LEU A N 1
ATOM 1585 C CA . LEU A 1 213 ? -5.072 9.223 -2.255 1.00 94.19 213 LEU A CA 1
ATOM 1586 C C . LEU A 1 213 ? -6.207 9.726 -1.361 1.00 94.19 213 LEU A C 1
ATOM 1588 O O . LEU A 1 213 ? -6.493 9.107 -0.340 1.00 94.19 213 LEU A O 1
ATOM 1592 N N . VAL A 1 214 ? -6.914 10.773 -1.792 1.00 97.38 214 VAL A N 1
ATOM 1593 C CA . VAL A 1 214 ? -8.088 11.310 -1.084 1.00 97.38 214 VAL A CA 1
ATOM 1594 C C . VAL A 1 214 ? -9.172 10.238 -0.937 1.00 97.38 214 VAL A C 1
ATOM 1596 O O . VAL A 1 214 ? -9.621 9.958 0.173 1.00 97.38 214 VAL A O 1
ATOM 1599 N N . ALA A 1 215 ? -9.519 9.548 -2.029 1.00 97.50 215 ALA A N 1
ATOM 1600 C CA . ALA A 1 215 ? -10.485 8.450 -2.002 1.00 97.50 215 ALA A CA 1
ATOM 1601 C C . ALA A 1 215 ? -10.057 7.312 -1.057 1.00 97.50 215 ALA A C 1
ATOM 1603 O O . ALA A 1 215 ? -10.887 6.743 -0.351 1.00 97.50 215 ALA A O 1
ATOM 1604 N N . ALA A 1 216 ? -8.757 6.993 -0.999 1.00 95.31 216 ALA A N 1
ATOM 1605 C CA . ALA A 1 216 ? -8.241 5.980 -0.079 1.00 95.31 216 ALA A CA 1
ATOM 1606 C C . ALA A 1 216 ? -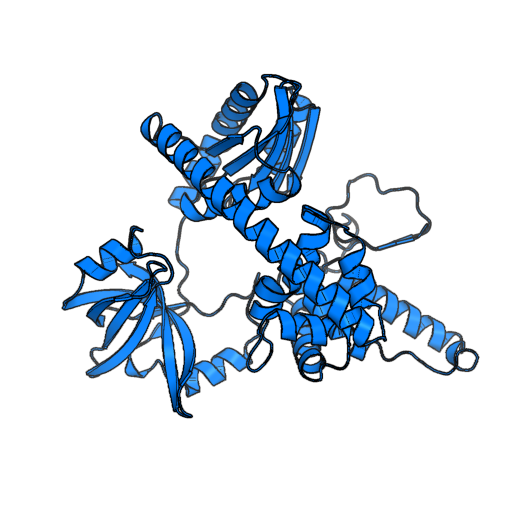8.411 6.396 1.389 1.00 95.31 216 ALA A C 1
ATOM 1608 O O . ALA A 1 216 ? -8.809 5.566 2.204 1.00 95.31 216 ALA A O 1
ATOM 1609 N N . ARG A 1 217 ? -8.170 7.674 1.712 1.00 94.69 217 ARG A N 1
ATOM 1610 C CA . ARG A 1 217 ? -8.345 8.228 3.064 1.00 94.69 217 ARG A CA 1
ATOM 1611 C C . ARG A 1 217 ? -9.802 8.255 3.502 1.00 94.69 217 ARG A C 1
ATOM 1613 O O . ARG A 1 217 ? -10.091 7.855 4.625 1.00 94.69 217 ARG A O 1
ATOM 1620 N N . LEU A 1 218 ? -10.716 8.639 2.612 1.00 96.25 218 LEU A N 1
ATOM 1621 C CA . LEU A 1 218 ? -12.153 8.548 2.879 1.00 96.25 218 LEU A CA 1
ATOM 1622 C C . LEU A 1 218 ? -12.575 7.101 3.158 1.00 96.25 218 LEU A C 1
ATOM 1624 O O . LEU A 1 218 ? -13.214 6.824 4.172 1.00 96.25 218 LEU A O 1
ATOM 1628 N N . LYS A 1 219 ? -12.154 6.160 2.305 1.00 95.06 219 LYS A N 1
ATOM 1629 C CA . LYS A 1 219 ? -12.448 4.734 2.487 1.00 95.06 219 LYS A CA 1
ATOM 1630 C C . LYS A 1 219 ? -11.878 4.180 3.795 1.00 95.06 219 LYS A C 1
ATOM 1632 O O . LYS A 1 219 ? -12.521 3.360 4.442 1.00 95.06 219 LYS A O 1
ATOM 1637 N N . GLU A 1 220 ? -10.678 4.598 4.193 1.00 90.56 220 GLU A N 1
ATOM 1638 C CA . GLU A 1 220 ? -10.057 4.203 5.464 1.00 90.56 220 GLU A CA 1
ATOM 1639 C C . GLU A 1 220 ? -10.832 4.761 6.668 1.00 90.56 220 GLU A C 1
ATOM 1641 O O . GLU A 1 220 ? -11.109 4.023 7.611 1.00 90.56 220 GLU A O 1
ATOM 1646 N N . ARG A 1 221 ? -11.239 6.035 6.609 1.00 88.50 221 ARG A N 1
ATOM 1647 C CA . ARG A 1 221 ? -11.906 6.734 7.715 1.00 88.50 221 ARG A CA 1
ATOM 1648 C C . ARG A 1 221 ? -13.355 6.309 7.938 1.00 88.50 221 ARG A C 1
ATOM 1650 O O . ARG A 1 221 ? -13.791 6.218 9.084 1.00 88.50 221 ARG A O 1
ATOM 1657 N N . PHE A 1 222 ? -14.098 6.104 6.855 1.00 90.81 222 PHE A N 1
ATOM 1658 C CA . PHE A 1 222 ? -15.539 5.844 6.897 1.00 90.81 222 PHE A CA 1
ATOM 1659 C C . PHE A 1 222 ? -15.904 4.389 6.614 1.00 90.81 222 PHE A C 1
ATOM 1661 O O . PHE A 1 222 ? -17.074 4.033 6.716 1.00 90.81 222 PHE A O 1
ATOM 1668 N N . ARG A 1 223 ? -14.922 3.555 6.238 1.00 90.50 223 ARG A N 1
ATOM 1669 C CA . ARG A 1 223 ? -15.105 2.126 5.932 1.00 90.50 223 ARG A CA 1
ATOM 1670 C C . ARG A 1 223 ? -16.208 1.857 4.899 1.00 90.50 223 ARG A C 1
ATOM 1672 O O . ARG A 1 223 ? -16.875 0.832 4.926 1.00 90.50 223 ARG A O 1
ATOM 1679 N N . LYS A 1 224 ? -16.368 2.783 3.955 1.00 93.75 224 LYS A N 1
ATOM 1680 C CA . LYS A 1 224 ? -17.307 2.719 2.828 1.00 93.75 224 LYS A CA 1
ATOM 1681 C C . LYS A 1 224 ? -16.547 2.941 1.519 1.00 93.75 224 LYS A C 1
ATOM 1683 O O . LYS A 1 224 ? -15.488 3.578 1.544 1.00 93.75 224 LYS A O 1
ATOM 1688 N N . PRO A 1 225 ? -17.053 2.456 0.372 1.00 96.94 225 PRO A N 1
ATOM 1689 C CA . PRO A 1 225 ? -16.528 2.874 -0.918 1.00 96.94 225 PRO A CA 1
ATOM 1690 C C . PRO A 1 225 ? -16.563 4.398 -1.044 1.00 96.94 225 PRO A C 1
ATOM 1692 O O . PRO A 1 225 ? -17.534 5.042 -0.643 1.00 96.94 225 PRO A O 1
ATOM 1695 N N . ALA A 1 226 ? -15.505 4.970 -1.609 1.00 98.12 226 ALA A N 1
ATOM 1696 C CA . ALA A 1 226 ? -15.369 6.412 -1.743 1.00 98.12 226 ALA A CA 1
ATOM 1697 C C . ALA A 1 226 ? -14.790 6.800 -3.103 1.00 98.12 226 ALA A C 1
ATOM 1699 O O . ALA A 1 226 ? -13.869 6.147 -3.598 1.00 98.12 226 ALA A O 1
ATOM 1700 N N . PHE A 1 227 ? -15.299 7.891 -3.672 1.00 98.25 227 PHE A N 1
ATOM 1701 C CA . PHE A 1 227 ? -14.755 8.574 -4.840 1.00 98.25 227 PHE A CA 1
ATOM 1702 C C . PHE A 1 227 ? -14.291 9.980 -4.473 1.00 98.25 227 PHE A C 1
ATOM 1704 O O . PHE A 1 227 ? -14.941 10.685 -3.705 1.00 98.25 227 PHE A O 1
ATOM 1711 N N . ALA A 1 228 ? -13.180 10.388 -5.077 1.00 98.25 228 ALA A N 1
ATOM 1712 C CA . ALA A 1 228 ? -12.725 11.768 -5.086 1.00 98.25 228 ALA A CA 1
ATOM 1713 C C . ALA A 1 228 ? -12.621 12.243 -6.538 1.00 98.25 228 ALA A C 1
ATOM 1715 O O . ALA A 1 228 ? -12.040 11.537 -7.373 1.00 98.25 228 ALA A O 1
ATOM 1716 N N . LEU A 1 229 ? -13.189 13.411 -6.837 1.00 97.94 229 LEU A N 1
ATOM 1717 C CA . LEU A 1 229 ? -13.218 14.003 -8.173 1.00 97.94 229 LEU A CA 1
ATOM 1718 C C . LEU A 1 229 ? -12.447 15.331 -8.204 1.00 97.94 229 LEU A C 1
ATOM 1720 O O . LEU A 1 229 ? -12.731 16.237 -7.427 1.00 97.94 229 LEU A O 1
ATOM 1724 N N . ALA A 1 230 ? -11.509 15.458 -9.137 1.00 96.88 230 ALA A N 1
ATOM 1725 C CA . ALA A 1 230 ? -10.914 16.734 -9.517 1.00 96.88 230 ALA A CA 1
ATOM 1726 C C . ALA A 1 230 ? -11.775 17.345 -10.626 1.00 96.88 230 ALA A C 1
ATOM 1728 O O . ALA A 1 230 ? -11.848 16.790 -11.730 1.00 96.88 230 ALA A O 1
ATOM 1729 N N . LEU A 1 231 ? -12.456 18.445 -10.312 1.00 96.06 231 LEU A N 1
ATOM 1730 C CA . LEU A 1 231 ? -13.274 19.195 -11.261 1.00 96.06 231 LEU A CA 1
ATOM 1731 C C . LEU A 1 231 ? -12.368 20.041 -12.166 1.00 96.06 231 LEU A C 1
ATOM 1733 O O . LEU A 1 231 ? -11.317 20.512 -11.739 1.00 96.06 231 LEU A O 1
ATOM 1737 N N . ASN A 1 232 ? -12.767 20.240 -13.419 1.00 92.69 232 ASN A N 1
ATOM 1738 C CA . ASN A 1 232 ? -12.076 21.127 -14.352 1.00 92.69 232 ASN A CA 1
ATOM 1739 C C . ASN A 1 232 ? -12.879 22.419 -14.591 1.00 92.69 232 ASN A C 1
ATOM 1741 O O . ASN A 1 232 ? -14.068 22.497 -14.284 1.00 92.69 232 ASN A O 1
ATOM 1745 N N . GLY A 1 233 ? -12.233 23.436 -15.170 1.00 88.00 233 GLY A N 1
ATOM 1746 C CA . GLY A 1 233 ? -12.861 24.739 -15.437 1.00 88.00 233 GLY A CA 1
ATOM 1747 C C . GLY A 1 233 ? -14.016 24.710 -16.448 1.00 88.00 233 GLY A C 1
ATOM 1748 O O . GLY A 1 233 ? -14.757 25.681 -16.551 1.00 88.00 233 GLY A O 1
ATOM 1749 N N . GLU A 1 234 ?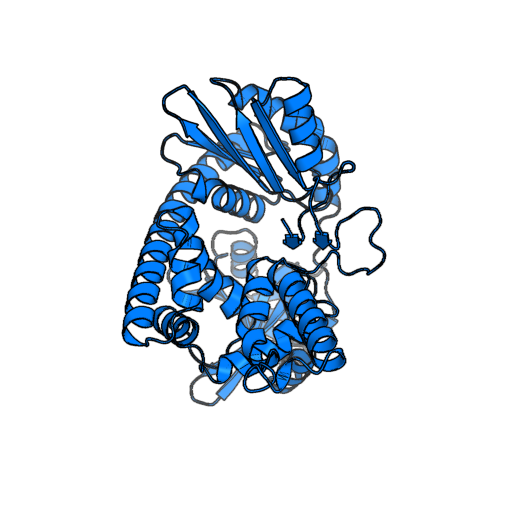 -14.196 23.601 -17.168 1.00 88.19 234 GLU A N 1
ATOM 1750 C CA . GLU A 1 234 ? -15.295 23.380 -18.117 1.00 88.19 234 GLU A CA 1
ATOM 1751 C C . GLU A 1 234 ? -16.486 22.648 -17.466 1.00 88.19 234 GLU A C 1
ATOM 1753 O O . GLU A 1 234 ? -17.479 22.357 -18.129 1.00 88.19 234 GLU A O 1
ATOM 1758 N N . GLY A 1 235 ? -16.401 22.344 -16.164 1.00 83.12 235 GLY A N 1
ATOM 1759 C CA . GLY A 1 235 ? -17.439 21.680 -15.373 1.00 83.12 235 GLY A CA 1
ATOM 1760 C C . GLY A 1 235 ? -17.383 20.150 -15.385 1.00 83.12 235 GLY A C 1
ATOM 1761 O O . GLY A 1 235 ? -18.155 19.516 -14.667 1.00 83.12 235 GLY A O 1
ATOM 1762 N N . GLY A 1 236 ? -16.491 19.544 -16.175 1.00 94.19 236 GLY A N 1
ATOM 1763 C CA . GLY A 1 236 ? -16.226 18.103 -16.175 1.00 94.19 236 GLY A CA 1
ATOM 1764 C C . GLY A 1 236 ? -15.327 17.675 -15.013 1.00 94.19 236 GLY A C 1
ATOM 1765 O O . GLY A 1 236 ? -14.833 18.503 -14.248 1.00 94.19 236 GLY A O 1
ATOM 1766 N N . ALA A 1 237 ? -15.083 16.370 -14.878 1.00 96.62 237 ALA A N 1
ATOM 1767 C CA . ALA A 1 237 ? -14.290 15.850 -13.764 1.00 96.62 237 ALA A CA 1
ATOM 1768 C C . ALA A 1 237 ? -13.426 14.648 -14.140 1.00 96.62 237 ALA A C 1
ATOM 1770 O O . ALA A 1 237 ? -13.818 13.818 -14.958 1.00 96.62 237 ALA A O 1
ATOM 1771 N N . THR A 1 238 ? -12.272 14.503 -13.488 1.00 96.88 238 THR A N 1
ATOM 1772 C CA . THR A 1 238 ? -11.509 13.247 -13.456 1.00 96.88 238 THR A CA 1
ATOM 1773 C C . THR A 1 238 ? -11.407 12.757 -12.024 1.00 96.88 238 THR A C 1
ATOM 1775 O O . THR A 1 238 ? -11.038 13.507 -11.126 1.00 96.88 238 THR A O 1
ATOM 1778 N N . GLY A 1 239 ? -11.737 11.491 -11.803 1.00 96.19 239 GLY A N 1
ATOM 1779 C CA . GLY A 1 239 ? -11.884 10.940 -10.469 1.00 96.19 239 GLY A CA 1
ATOM 1780 C C . GLY A 1 239 ? -11.263 9.572 -10.288 1.00 96.19 239 GLY A C 1
ATOM 1781 O O . GLY A 1 239 ? -11.005 8.834 -11.241 1.00 96.19 239 GLY A O 1
ATOM 1782 N N . SER A 1 240 ? -11.070 9.222 -9.021 1.00 97.69 240 SER A N 1
ATOM 1783 C CA . SER A 1 240 ? -10.637 7.897 -8.599 1.00 97.69 240 SER A CA 1
ATOM 1784 C C . SER A 1 240 ? -11.510 7.407 -7.451 1.00 97.69 240 SER A C 1
ATOM 1786 O O . SER A 1 240 ? -11.782 8.147 -6.511 1.00 97.69 240 SER A O 1
ATOM 1788 N N . GLY A 1 241 ? -11.879 6.132 -7.508 1.00 97.38 241 GLY A N 1
ATOM 1789 C CA . GLY A 1 241 ? -12.619 5.407 -6.485 1.00 97.38 241 GLY A CA 1
ATOM 1790 C C . GLY A 1 241 ? -11.756 4.385 -5.748 1.00 97.38 241 GLY A C 1
ATOM 1791 O O . GLY A 1 241 ? -10.804 3.827 -6.312 1.00 97.38 241 GLY A O 1
ATOM 1792 N N . ARG A 1 242 ? -12.084 4.129 -4.482 1.00 97.44 242 ARG A N 1
ATOM 1793 C CA . ARG A 1 242 ? -11.523 3.059 -3.644 1.00 97.44 242 ARG A CA 1
ATOM 1794 C C . ARG A 1 242 ? -12.655 2.309 -2.958 1.00 97.44 242 ARG A C 1
ATOM 1796 O O . ARG A 1 242 ? -13.561 2.937 -2.420 1.00 97.44 242 ARG A O 1
ATOM 1803 N N . SER A 1 243 ? -12.593 0.983 -3.001 1.00 95.81 243 SER A N 1
ATOM 1804 C CA . SER A 1 243 ? -13.654 0.110 -2.493 1.00 95.81 243 SER A CA 1
ATOM 1805 C C . SER A 1 243 ? -13.325 -0.512 -1.137 1.00 95.81 243 SER A C 1
ATOM 1807 O O . SER A 1 243 ? -12.218 -0.377 -0.603 1.00 95.81 243 SER A O 1
ATOM 1809 N N . VAL A 1 244 ? -14.303 -1.240 -0.610 1.00 92.94 244 VAL A N 1
ATOM 1810 C CA . VAL A 1 244 ? -14.174 -2.174 0.512 1.00 92.94 244 VAL A CA 1
ATOM 1811 C C . VAL A 1 244 ? -14.312 -3.611 0.001 1.00 92.94 244 VAL A C 1
ATOM 1813 O O . VAL A 1 244 ? -14.747 -3.833 -1.130 1.00 92.94 244 VAL A O 1
ATOM 1816 N N . ALA A 1 245 ? -13.897 -4.588 0.809 1.00 89.44 245 ALA A N 1
ATOM 1817 C CA . ALA A 1 245 ? -14.020 -5.994 0.434 1.00 89.44 245 ALA A CA 1
ATOM 1818 C C . ALA A 1 245 ? -15.491 -6.353 0.160 1.00 89.44 245 ALA A C 1
ATOM 1820 O O . ALA A 1 245 ? -16.381 -5.894 0.868 1.00 89.44 245 ALA A O 1
ATOM 1821 N N . GLY A 1 246 ? -15.733 -7.150 -0.882 1.00 90.06 246 GLY A N 1
ATOM 1822 C CA . GLY A 1 246 ? -17.084 -7.549 -1.289 1.00 90.06 246 GLY A CA 1
ATOM 1823 C C . GLY A 1 246 ? -17.832 -6.547 -2.178 1.00 90.06 246 GLY A C 1
ATOM 1824 O O . GLY A 1 246 ? -18.931 -6.870 -2.612 1.00 90.06 246 GLY A O 1
ATOM 1825 N N . VAL A 1 247 ? -17.251 -5.381 -2.496 1.00 94.19 247 VAL A N 1
ATOM 1826 C CA . VAL A 1 247 ? -17.900 -4.347 -3.326 1.00 94.19 247 VAL A CA 1
ATOM 1827 C C . VAL A 1 247 ? -17.093 -4.079 -4.601 1.00 94.19 247 VAL A C 1
ATOM 1829 O O . VAL A 1 247 ? -15.932 -3.668 -4.521 1.00 94.19 247 VAL A O 1
ATOM 1832 N N . ASP A 1 248 ? -17.693 -4.266 -5.784 1.00 94.81 248 ASP A N 1
ATOM 1833 C CA . ASP A 1 248 ? -16.995 -4.111 -7.077 1.00 94.81 248 ASP A CA 1
ATOM 1834 C C . ASP A 1 248 ? -17.240 -2.739 -7.737 1.00 94.81 248 ASP A C 1
ATOM 1836 O O . ASP A 1 248 ? -18.233 -2.511 -8.446 1.00 94.81 248 ASP A O 1
ATOM 1840 N N . LEU A 1 249 ? -16.284 -1.817 -7.554 1.00 95.62 249 LEU A N 1
ATOM 1841 C CA . LEU A 1 249 ? -16.321 -0.508 -8.212 1.00 95.62 249 LEU A CA 1
ATOM 1842 C C . LEU A 1 249 ? -16.062 -0.591 -9.714 1.00 95.62 249 LEU A C 1
ATOM 1844 O O . LEU A 1 249 ? -16.729 0.100 -10.482 1.00 95.62 249 LEU A O 1
ATOM 1848 N N . GLY A 1 250 ? -15.102 -1.406 -10.149 1.00 92.50 250 GLY A N 1
ATOM 1849 C CA . GLY A 1 250 ? -14.695 -1.492 -11.550 1.00 92.50 250 GLY A CA 1
ATOM 1850 C C . GLY A 1 250 ? -15.850 -1.896 -12.464 1.00 92.50 250 GLY A C 1
ATOM 1851 O O . GLY A 1 250 ? -16.070 -1.261 -13.497 1.00 92.50 250 GLY A O 1
ATOM 1852 N N . ARG A 1 251 ? -16.628 -2.908 -12.064 1.00 94.25 251 ARG A N 1
ATOM 1853 C CA . ARG A 1 251 ? -17.837 -3.343 -12.778 1.00 94.25 251 ARG A CA 1
ATOM 1854 C C . ARG A 1 251 ? -18.880 -2.233 -12.843 1.00 94.25 251 ARG A C 1
ATOM 1856 O O . ARG A 1 251 ? -19.459 -1.998 -13.899 1.00 94.25 251 ARG A O 1
ATOM 1863 N N . THR A 1 252 ? -19.099 -1.532 -11.736 1.00 95.69 252 THR A N 1
ATOM 1864 C CA . THR A 1 252 ? -20.114 -0.474 -11.658 1.00 95.69 252 THR A CA 1
ATOM 1865 C C . THR A 1 252 ? -19.725 0.744 -12.495 1.00 95.69 252 THR A C 1
ATOM 1867 O O . THR A 1 252 ? -20.567 1.299 -13.195 1.00 95.69 252 THR A O 1
ATOM 1870 N N . VAL A 1 253 ? -18.443 1.116 -12.515 1.00 96.88 253 VAL A N 1
ATOM 1871 C CA . VAL A 1 253 ? -17.938 2.205 -13.363 1.00 96.88 253 VAL A CA 1
ATOM 1872 C C . VAL A 1 253 ? -18.034 1.857 -14.849 1.00 96.88 253 VAL A C 1
ATOM 1874 O O . VAL A 1 253 ? -18.445 2.712 -15.627 1.00 96.88 253 VAL A O 1
ATOM 1877 N N . ARG A 1 254 ? -17.729 0.616 -15.260 1.00 94.81 254 ARG A N 1
ATOM 1878 C CA . ARG A 1 254 ? -17.944 0.184 -16.656 1.00 94.81 254 ARG A CA 1
ATOM 1879 C C . ARG A 1 254 ? -19.411 0.319 -17.069 1.00 94.81 254 ARG A C 1
ATOM 1881 O O . ARG A 1 254 ? -19.694 0.906 -18.106 1.00 94.81 254 ARG A O 1
ATOM 1888 N N . ALA A 1 255 ? -20.335 -0.108 -16.208 1.00 95.25 255 ALA A N 1
ATOM 1889 C CA . ALA A 1 255 ? -21.765 0.059 -16.458 1.00 95.25 255 ALA A CA 1
ATOM 1890 C C . ALA A 1 255 ? -22.197 1.539 -16.534 1.00 95.25 255 ALA A C 1
ATOM 1892 O O . ALA A 1 255 ? -23.099 1.873 -17.296 1.00 95.25 255 ALA A O 1
ATOM 1893 N N . ALA A 1 256 ? -21.557 2.438 -15.777 1.00 96.88 256 ALA A N 1
ATOM 1894 C CA . ALA A 1 256 ? -21.818 3.876 -15.872 1.00 96.88 256 ALA A CA 1
ATOM 1895 C C . ALA A 1 256 ? -21.365 4.466 -17.222 1.00 96.88 256 ALA A C 1
ATOM 1897 O O . ALA A 1 256 ? -22.034 5.348 -17.757 1.00 96.88 256 ALA A O 1
ATOM 1898 N N . VAL A 1 257 ? -20.260 3.965 -17.790 1.00 96.44 257 VAL A N 1
ATOM 1899 C CA . VAL A 1 257 ? -19.805 4.336 -19.143 1.00 96.44 257 VAL A CA 1
ATOM 1900 C C . VAL A 1 257 ? -20.793 3.837 -20.196 1.00 96.44 257 VAL A C 1
ATOM 1902 O O . VAL A 1 257 ? -21.216 4.610 -21.049 1.00 96.44 257 VAL A O 1
ATOM 1905 N N . GLU A 1 258 ? -21.218 2.574 -20.108 1.00 95.00 258 GLU A N 1
ATOM 1906 C CA . GLU A 1 258 ? -22.224 1.991 -21.013 1.00 95.00 258 GLU A CA 1
ATOM 1907 C C . GLU A 1 258 ? -23.559 2.753 -20.972 1.00 95.00 258 GLU A C 1
ATOM 1909 O O . GLU A 1 258 ? -24.216 2.910 -21.997 1.00 95.00 258 GLU A O 1
ATOM 1914 N N . ALA A 1 259 ? -23.937 3.274 -19.801 1.00 95.19 259 ALA A N 1
ATOM 1915 C CA . ALA A 1 259 ? -25.131 4.094 -19.610 1.00 95.19 259 ALA A CA 1
ATOM 1916 C C . ALA A 1 259 ? -24.967 5.567 -20.048 1.00 95.19 259 ALA A C 1
ATOM 1918 O O . ALA A 1 259 ? -25.907 6.346 -19.909 1.00 95.19 259 ALA A O 1
ATOM 1919 N N . GLY A 1 260 ? -23.789 5.975 -20.537 1.00 95.25 260 GLY A N 1
ATOM 1920 C CA . GLY A 1 260 ? -23.508 7.354 -20.952 1.00 95.25 260 GLY A CA 1
ATOM 1921 C C . GLY A 1 260 ? -23.348 8.357 -19.802 1.00 95.25 260 GLY A C 1
ATOM 1922 O O . GLY A 1 260 ? -23.291 9.559 -20.048 1.00 95.25 260 GLY A O 1
ATOM 1923 N N . LEU A 1 261 ? -23.254 7.885 -18.554 1.00 94.69 261 LEU A N 1
ATOM 1924 C CA . LEU A 1 261 ? -23.069 8.723 -17.359 1.00 94.69 261 LEU A CA 1
ATOM 1925 C C . LEU A 1 261 ? -21.598 9.107 -17.134 1.00 94.69 261 LEU A C 1
ATOM 1927 O O . LEU A 1 261 ? -21.296 10.054 -16.411 1.00 94.69 261 LEU A O 1
ATOM 1931 N N . ALA A 1 262 ? -20.672 8.372 -17.751 1.00 97.00 262 ALA A N 1
ATOM 1932 C CA . ALA A 1 262 ? -19.243 8.655 -17.741 1.00 97.00 262 ALA A CA 1
ATOM 1933 C C . ALA A 1 262 ? -18.679 8.622 -19.166 1.00 97.00 262 ALA A C 1
ATOM 1935 O O . ALA A 1 262 ? -19.016 7.746 -19.957 1.00 97.00 262 ALA A O 1
ATOM 1936 N N . VAL A 1 263 ? -17.770 9.550 -19.475 1.00 95.50 263 VAL A N 1
ATOM 1937 C CA . VAL A 1 263 ? -17.096 9.638 -20.784 1.00 95.50 263 VAL A CA 1
ATOM 1938 C C . VAL A 1 263 ? -16.141 8.462 -20.975 1.00 95.50 263 VAL A C 1
ATOM 1940 O O . VAL A 1 263 ? -16.046 7.876 -22.049 1.00 95.50 263 VAL A O 1
ATOM 1943 N N . LYS A 1 264 ? -15.407 8.125 -19.915 1.00 94.88 264 LYS A N 1
ATOM 1944 C CA . LYS A 1 264 ? -14.536 6.953 -19.838 1.00 94.88 264 LYS A CA 1
ATOM 1945 C C . LYS A 1 264 ? -14.417 6.517 -18.388 1.00 94.88 264 LYS A C 1
ATOM 1947 O O . LYS A 1 264 ? -14.535 7.328 -17.471 1.00 94.88 264 LYS A O 1
ATOM 1952 N N . GLY A 1 265 ? -14.127 5.246 -18.177 1.00 92.25 265 GLY A N 1
ATOM 1953 C CA . GLY A 1 265 ? -13.942 4.714 -16.841 1.00 92.25 265 GLY A CA 1
ATOM 1954 C C . GLY A 1 265 ? -13.679 3.221 -16.858 1.00 92.25 265 GLY A C 1
ATOM 1955 O O . GLY A 1 265 ? -13.994 2.522 -17.818 1.00 92.25 265 GLY A O 1
ATOM 1956 N N . GLY A 1 266 ? -13.064 2.737 -15.790 1.00 88.88 266 GLY A N 1
ATOM 1957 C CA . GLY A 1 266 ? -12.711 1.335 -15.646 1.00 88.88 266 GLY A CA 1
ATOM 1958 C C . GLY A 1 266 ? -11.881 1.091 -14.397 1.00 88.88 266 GLY A C 1
ATOM 1959 O O . GLY A 1 266 ? -11.661 1.993 -13.590 1.00 88.88 266 GLY A O 1
ATOM 1960 N N . GLY A 1 267 ? -11.427 -0.146 -14.235 1.00 87.12 267 GLY A N 1
ATOM 1961 C CA . GLY A 1 267 ? -10.636 -0.578 -13.089 1.00 87.12 267 GLY A CA 1
ATOM 1962 C C . GLY A 1 267 ? -11.038 -1.963 -12.601 1.00 87.12 267 GLY A C 1
ATOM 1963 O O . GLY A 1 267 ? -11.625 -2.765 -13.336 1.00 87.12 267 GLY A O 1
ATOM 1964 N N . HIS A 1 268 ? -10.728 -2.225 -11.341 1.00 86.00 268 HIS A N 1
ATOM 1965 C CA . HIS A 1 268 ? -10.952 -3.496 -10.660 1.00 86.00 268 HIS A CA 1
ATOM 1966 C C . HIS A 1 268 ? -11.941 -3.319 -9.508 1.00 86.00 268 HIS A C 1
ATOM 1968 O O . HIS A 1 268 ? -12.368 -2.204 -9.210 1.00 86.00 268 HIS A O 1
ATOM 1974 N N . ALA A 1 269 ? -12.274 -4.414 -8.826 1.00 89.06 269 ALA A N 1
ATOM 1975 C CA . ALA A 1 269 ? -13.208 -4.372 -7.706 1.00 89.06 269 ALA A CA 1
ATOM 1976 C C . ALA A 1 269 ? -12.813 -3.326 -6.647 1.00 89.06 269 ALA A C 1
ATOM 1978 O O . ALA A 1 269 ? -13.636 -2.510 -6.242 1.00 89.06 269 ALA A O 1
ATOM 1979 N N . MET A 1 270 ? -11.526 -3.270 -6.281 1.00 91.88 270 MET A N 1
ATOM 1980 C CA . MET A 1 270 ? -11.029 -2.415 -5.196 1.00 91.88 270 MET A CA 1
ATOM 1981 C C . MET A 1 270 ? -10.700 -0.968 -5.589 1.00 91.88 270 MET A C 1
ATOM 1983 O O . MET A 1 270 ? -10.516 -0.124 -4.706 1.00 91.88 270 MET A O 1
ATOM 1987 N N . ALA A 1 271 ? -10.602 -0.658 -6.882 1.00 92.75 271 ALA A N 1
ATOM 1988 C CA . ALA A 1 271 ? -10.217 0.666 -7.359 1.00 92.75 271 ALA A CA 1
ATOM 1989 C C . ALA A 1 271 ? -10.693 0.906 -8.792 1.00 92.75 271 ALA A C 1
ATOM 1991 O O . ALA A 1 271 ? -10.525 0.047 -9.656 1.00 92.75 271 ALA A O 1
ATOM 1992 N N . ALA A 1 272 ? -11.212 2.102 -9.058 1.00 95.44 272 ALA A N 1
ATOM 1993 C CA . ALA A 1 272 ? -11.658 2.499 -10.389 1.00 95.44 272 ALA A CA 1
ATOM 1994 C C . ALA A 1 272 ? -11.275 3.949 -10.698 1.00 95.44 272 ALA A C 1
ATOM 1996 O O . ALA A 1 272 ? -11.179 4.771 -9.791 1.00 95.44 272 ALA A O 1
ATOM 1997 N N . GLY A 1 273 ? -11.050 4.258 -11.971 1.00 96.50 273 GLY A N 1
ATOM 1998 C CA . GLY A 1 273 ? -10.888 5.619 -12.481 1.00 96.50 273 GLY A CA 1
ATOM 1999 C C . GLY A 1 273 ? -12.085 6.009 -13.340 1.00 96.50 273 GLY A C 1
ATOM 2000 O O . GLY A 1 273 ? -12.674 5.149 -13.997 1.00 96.50 273 GLY A O 1
ATOM 2001 N N . VAL A 1 274 ? -12.443 7.291 -13.341 1.00 97.38 274 VAL A N 1
ATOM 2002 C CA . VAL A 1 274 ? -13.577 7.809 -14.118 1.00 97.38 274 VAL A CA 1
ATOM 2003 C C . VAL A 1 274 ? -13.283 9.203 -14.668 1.00 97.38 274 VAL A C 1
ATOM 2005 O O . VAL A 1 274 ? -12.574 9.992 -14.045 1.00 97.38 274 VAL A O 1
ATOM 2008 N N . THR A 1 275 ? -13.849 9.517 -15.828 1.00 97.31 275 THR A N 1
ATOM 2009 C CA . THR A 1 275 ? -13.950 10.879 -16.354 1.00 97.31 275 THR A CA 1
ATOM 2010 C C . THR A 1 275 ? -15.407 11.180 -16.664 1.00 97.31 275 THR A C 1
ATOM 2012 O O . THR A 1 275 ? -16.070 10.404 -17.353 1.00 97.31 275 THR A O 1
ATOM 2015 N N . LEU A 1 276 ? -15.891 12.307 -16.158 1.00 97.38 276 LEU A N 1
ATOM 2016 C CA . LEU A 1 276 ? -17.277 12.745 -16.253 1.00 97.38 276 LEU A CA 1
ATOM 2017 C C . LEU A 1 276 ? -17.385 13.989 -17.136 1.00 97.38 276 LEU A C 1
ATOM 2019 O O . LEU A 1 276 ? -16.499 14.848 -17.126 1.00 97.38 276 LEU A O 1
ATOM 2023 N N . ALA A 1 277 ? -18.486 14.074 -17.879 1.00 95.94 277 ALA A N 1
ATOM 2024 C CA . ALA A 1 277 ? -18.867 15.278 -18.607 1.00 95.94 277 ALA A CA 1
ATOM 2025 C C . ALA A 1 277 ? -19.421 16.345 -17.639 1.00 95.94 277 ALA A C 1
ATOM 2027 O O . ALA A 1 277 ? -19.760 16.012 -16.497 1.00 95.94 277 ALA A O 1
ATOM 2028 N N . PRO A 1 278 ? -19.533 17.614 -18.073 1.00 94.50 278 PRO A N 1
ATOM 2029 C CA . PRO A 1 278 ? -20.030 18.678 -17.215 1.00 94.50 278 PRO A CA 1
ATOM 2030 C C . PRO A 1 278 ? -21.401 18.392 -16.593 1.00 94.50 278 PRO A C 1
ATOM 2032 O O . PRO A 1 278 ? -22.338 18.014 -17.294 1.00 94.50 278 PRO A O 1
ATOM 2035 N N . GLY A 1 279 ? -21.502 18.556 -15.269 1.00 89.56 279 GLY A N 1
ATOM 2036 C CA . GLY A 1 279 ? -22.747 18.377 -14.505 1.00 89.56 279 GLY A CA 1
ATOM 2037 C C . GLY A 1 279 ? -23.217 16.927 -14.304 1.00 89.56 279 GLY A C 1
ATOM 2038 O O . GLY A 1 279 ? -24.362 16.716 -13.912 1.00 89.56 279 GLY A O 1
ATOM 2039 N N . GLN A 1 280 ? -22.378 15.923 -14.591 1.00 93.56 280 GLN A N 1
ATOM 2040 C CA . GLN A 1 280 ? -22.721 14.499 -14.412 1.00 93.56 280 GLN A CA 1
ATOM 2041 C C . GLN A 1 280 ? -22.353 13.929 -13.031 1.00 93.56 280 GLN A C 1
ATOM 2043 O O . GLN A 1 280 ? -22.643 12.769 -12.749 1.00 93.56 280 GLN A O 1
ATOM 2048 N N . ASP A 1 281 ? -21.713 14.709 -12.164 1.00 92.06 281 ASP A N 1
ATOM 2049 C CA . ASP A 1 281 ? -21.243 14.299 -10.835 1.00 92.06 281 ASP A CA 1
ATOM 2050 C C . ASP A 1 281 ? -22.371 13.757 -9.944 1.00 92.06 281 ASP A C 1
ATOM 2052 O O . ASP A 1 281 ? -22.272 12.637 -9.435 1.00 92.06 281 ASP A O 1
ATOM 2056 N N . ALA A 1 282 ? -23.472 14.500 -9.819 1.00 93.75 282 ALA A N 1
ATOM 2057 C CA . ALA A 1 282 ? -24.611 14.105 -8.996 1.00 93.75 282 ALA A CA 1
ATOM 2058 C C . ALA A 1 282 ? -25.319 12.855 -9.547 1.00 93.75 282 ALA A C 1
ATOM 2060 O O . ALA A 1 282 ? -25.666 11.942 -8.795 1.00 93.75 282 ALA A O 1
ATOM 2061 N N . THR A 1 283 ? -25.503 12.777 -10.869 1.00 95.88 283 THR A N 1
ATOM 2062 C CA . THR A 1 283 ? -26.138 11.623 -11.524 1.00 95.88 283 THR A CA 1
ATOM 2063 C C . THR A 1 283 ? -25.273 10.370 -11.403 1.00 95.88 283 THR A C 1
ATOM 2065 O O . THR A 1 283 ? -25.782 9.290 -11.097 1.00 95.88 283 THR A O 1
ATOM 2068 N N . PHE A 1 284 ? -23.959 10.512 -11.573 1.00 97.12 284 PHE A N 1
ATOM 2069 C CA . PHE A 1 284 ? -23.001 9.436 -11.356 1.00 97.12 284 PHE A CA 1
ATOM 2070 C C . PHE A 1 284 ? -23.012 8.953 -9.900 1.00 97.12 284 PHE A C 1
ATOM 2072 O O . PHE A 1 284 ? -23.051 7.746 -9.654 1.00 97.12 284 PHE A O 1
ATOM 2079 N N . HIS A 1 285 ? -23.043 9.872 -8.926 1.00 96.69 285 HIS A N 1
ATOM 2080 C CA . HIS A 1 285 ? -23.111 9.519 -7.505 1.00 96.69 285 HIS A CA 1
ATOM 2081 C C . HIS A 1 285 ? -24.365 8.712 -7.172 1.00 96.69 285 HIS A C 1
ATOM 2083 O O . HIS A 1 285 ? -24.263 7.653 -6.551 1.00 96.69 285 HIS A O 1
ATOM 2089 N N . ALA A 1 286 ? -25.531 9.170 -7.635 1.00 96.06 286 ALA A N 1
ATOM 2090 C CA . ALA A 1 286 ? -26.799 8.479 -7.426 1.00 96.06 286 ALA A CA 1
ATOM 2091 C C . ALA A 1 286 ? -26.788 7.069 -8.038 1.00 96.06 286 ALA A C 1
ATOM 2093 O O . ALA A 1 286 ? -27.208 6.106 -7.392 1.00 96.06 286 ALA A O 1
ATOM 2094 N N . PHE A 1 287 ? -26.240 6.928 -9.250 1.00 97.38 287 PHE A N 1
ATOM 2095 C CA . PHE A 1 287 ? -26.086 5.634 -9.912 1.00 97.38 287 PHE A CA 1
ATOM 2096 C C . PHE A 1 287 ? -25.214 4.666 -9.098 1.00 97.38 287 PHE A C 1
ATOM 2098 O O . PHE A 1 287 ? -25.593 3.509 -8.897 1.00 97.38 287 PHE A O 1
ATOM 2105 N N . LEU A 1 288 ? -24.066 5.137 -8.594 1.00 96.69 288 LEU A N 1
ATOM 2106 C CA . LEU A 1 288 ? -23.183 4.339 -7.741 1.00 96.69 288 LEU A CA 1
ATOM 2107 C C . LEU A 1 288 ? -23.879 3.920 -6.444 1.00 96.69 288 LEU A C 1
ATOM 2109 O O . LEU A 1 288 ? -23.858 2.740 -6.096 1.00 96.69 288 LEU A O 1
ATOM 2113 N N . ALA A 1 289 ? -24.493 4.875 -5.742 1.00 95.19 2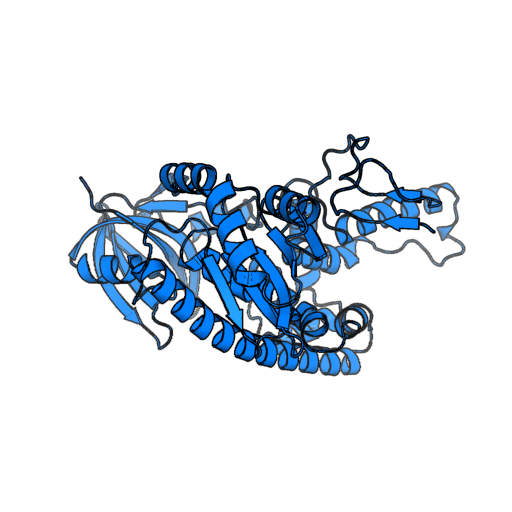89 ALA A N 1
ATOM 2114 C CA . ALA A 1 289 ? -25.151 4.633 -4.464 1.00 95.19 289 ALA A CA 1
ATOM 2115 C C . ALA A 1 289 ? -26.261 3.583 -4.597 1.00 95.19 289 ALA A C 1
ATOM 2117 O O . ALA A 1 289 ? -26.331 2.663 -3.786 1.00 95.19 289 ALA A O 1
ATOM 2118 N N . GLN A 1 290 ? -27.068 3.662 -5.659 1.00 95.69 290 GLN A N 1
ATOM 2119 C CA . GLN A 1 290 ? -28.127 2.692 -5.922 1.00 95.69 290 GLN A CA 1
ATOM 2120 C C . GLN A 1 290 ? -27.575 1.298 -6.246 1.00 95.69 290 GLN A C 1
ATOM 2122 O O . GLN A 1 290 ? -28.034 0.308 -5.678 1.00 95.69 290 GLN A O 1
ATOM 2127 N N . ARG A 1 291 ? -26.603 1.197 -7.162 1.00 96.00 291 ARG A N 1
ATOM 2128 C CA . ARG A 1 291 ? -26.083 -0.105 -7.613 1.00 96.00 291 ARG A CA 1
ATOM 2129 C C . ARG A 1 291 ? -25.273 -0.843 -6.556 1.00 96.00 291 ARG A C 1
ATOM 2131 O O . ARG A 1 291 ? -25.235 -2.069 -6.592 1.00 96.00 291 ARG A O 1
ATOM 2138 N N . LEU A 1 292 ? -24.619 -0.116 -5.655 1.00 96.19 292 LEU A N 1
ATOM 2139 C CA . LEU A 1 292 ? -23.718 -0.696 -4.661 1.00 96.19 292 LEU A CA 1
ATOM 2140 C C . LEU A 1 292 ? -24.364 -0.872 -3.282 1.00 96.19 292 LEU A C 1
ATOM 2142 O O . LEU A 1 292 ? -23.748 -1.488 -2.419 1.00 96.19 292 LEU A O 1
ATOM 2146 N N . ALA A 1 293 ? -25.589 -0.379 -3.065 1.00 94.38 293 ALA A N 1
ATOM 2147 C CA . ALA A 1 293 ? -26.247 -0.388 -1.757 1.00 94.38 293 ALA A CA 1
ATOM 2148 C C . ALA A 1 293 ? -26.260 -1.770 -1.082 1.00 94.38 293 ALA A C 1
ATOM 2150 O O . ALA A 1 293 ? -25.864 -1.888 0.076 1.00 94.38 293 ALA A O 1
ATOM 2151 N N . SER A 1 294 ? -26.666 -2.819 -1.803 1.00 93.62 294 SER A N 1
ATOM 2152 C CA . SER A 1 294 ? -26.754 -4.175 -1.246 1.00 93.62 294 SER A CA 1
ATOM 2153 C C . SER A 1 294 ? -25.386 -4.776 -0.923 1.00 93.62 294 SER A C 1
ATOM 2155 O O . SER A 1 294 ? -25.230 -5.419 0.110 1.00 93.62 294 SER A O 1
ATOM 2157 N N . GLU A 1 295 ? -24.387 -4.556 -1.783 1.00 94.00 295 GLU A N 1
ATOM 2158 C CA . GLU A 1 295 ? -23.024 -5.055 -1.557 1.00 94.00 295 GLU A CA 1
ATOM 2159 C C . GLU A 1 295 ? -22.372 -4.348 -0.372 1.00 94.00 295 GLU A C 1
ATOM 2161 O O . GLU A 1 295 ? -21.730 -4.988 0.453 1.00 94.00 295 GLU A O 1
ATOM 2166 N N . VAL A 1 296 ? -22.577 -3.034 -0.254 1.00 93.06 296 VAL A N 1
ATOM 2167 C CA . VAL A 1 296 ? -22.063 -2.241 0.868 1.00 93.06 296 VAL A CA 1
ATOM 2168 C C . VAL A 1 296 ? -22.720 -2.653 2.182 1.00 93.06 296 VAL A C 1
ATOM 2170 O O . VAL A 1 296 ? -22.020 -2.771 3.186 1.00 93.06 296 VAL A O 1
ATOM 2173 N N . ALA A 1 297 ? -24.034 -2.897 2.186 1.00 91.12 297 ALA A N 1
ATOM 2174 C CA . ALA A 1 297 ? -24.737 -3.381 3.372 1.00 91.12 297 ALA A CA 1
ATOM 2175 C C . ALA A 1 297 ? -24.182 -4.739 3.834 1.00 91.12 297 ALA A C 1
ATOM 2177 O O . ALA A 1 297 ? -23.781 -4.874 4.989 1.00 91.12 297 ALA A O 1
ATOM 2178 N N . ALA A 1 298 ? -24.055 -5.702 2.915 1.00 90.69 298 ALA A N 1
ATOM 2179 C CA . ALA A 1 298 ? -23.491 -7.018 3.217 1.00 90.69 298 ALA A CA 1
ATOM 2180 C C . ALA A 1 298 ? -22.028 -6.937 3.692 1.00 90.69 298 ALA A C 1
ATOM 2182 O O . ALA A 1 298 ? -21.642 -7.616 4.644 1.00 90.69 298 ALA A O 1
ATOM 2183 N N . ALA A 1 299 ? -21.215 -6.079 3.067 1.00 87.69 299 ALA A N 1
ATOM 2184 C CA . ALA A 1 299 ? -19.828 -5.866 3.469 1.00 87.69 299 ALA A CA 1
ATOM 2185 C C . ALA A 1 299 ? -19.724 -5.326 4.904 1.00 87.69 299 ALA A C 1
ATOM 2187 O O . ALA A 1 299 ? -18.884 -5.803 5.666 1.00 87.69 299 ALA A O 1
ATOM 2188 N N . GLY A 1 300 ? -20.597 -4.386 5.283 1.00 84.00 300 GLY A N 1
ATOM 2189 C CA . GLY A 1 300 ? -20.653 -3.834 6.638 1.00 84.00 300 GLY A CA 1
ATOM 2190 C C . GLY A 1 300 ? -21.018 -4.870 7.705 1.00 84.00 300 GLY A C 1
ATOM 2191 O O . GLY A 1 300 ? -20.403 -4.891 8.765 1.00 84.00 300 GLY A O 1
ATOM 2192 N N . GLU A 1 301 ? -21.962 -5.771 7.421 1.00 82.31 301 GLU A N 1
ATOM 2193 C CA . GLU A 1 301 ? -22.341 -6.855 8.347 1.00 82.31 301 GLU A CA 1
ATOM 2194 C C . GLU A 1 301 ? -21.233 -7.901 8.530 1.00 82.31 301 GLU A C 1
ATOM 2196 O O . GLU A 1 301 ? -21.108 -8.506 9.593 1.00 82.31 301 GLU A O 1
ATOM 2201 N N . SER A 1 302 ? -20.413 -8.107 7.497 1.00 79.31 302 SER A N 1
ATOM 2202 C CA . SER A 1 302 ? -19.293 -9.054 7.514 1.00 79.31 302 SER A CA 1
ATOM 2203 C C . SER A 1 302 ? -17.992 -8.483 8.091 1.00 79.31 302 SER A C 1
ATOM 2205 O O . SER A 1 302 ? -16.964 -9.165 8.071 1.00 79.31 302 SER A O 1
ATOM 2207 N N . GLU A 1 303 ? -17.999 -7.235 8.572 1.00 78.94 303 GLU A N 1
ATOM 2208 C CA . GLU A 1 303 ? -16.792 -6.597 9.086 1.00 78.94 303 GLU A CA 1
ATOM 2209 C C . GLU A 1 303 ? -16.302 -7.304 10.358 1.00 78.94 303 GLU A C 1
ATOM 2211 O O . GLU A 1 303 ? -16.962 -7.311 11.395 1.00 78.94 303 GLU A O 1
ATOM 2216 N N . ALA A 1 304 ? -15.106 -7.886 10.278 1.00 85.62 304 ALA A N 1
ATOM 2217 C CA . ALA A 1 304 ? -14.490 -8.600 11.384 1.00 85.62 304 ALA A CA 1
ATOM 2218 C C . ALA A 1 304 ? -12.992 -8.296 11.474 1.00 85.62 304 ALA A C 1
ATOM 2220 O O . ALA A 1 304 ? -12.289 -8.225 10.462 1.00 85.62 304 ALA A O 1
ATOM 2221 N N . LEU A 1 305 ? -12.494 -8.182 12.707 1.00 89.19 305 LEU A N 1
ATOM 2222 C CA . LEU A 1 305 ? -11.066 -8.218 12.990 1.00 89.19 305 LEU A CA 1
ATOM 2223 C C . LEU A 1 305 ? -10.649 -9.671 13.223 1.00 89.19 305 LEU A C 1
ATOM 2225 O O . LEU A 1 305 ? -11.027 -10.283 14.221 1.00 89.19 305 LEU A O 1
ATOM 2229 N N . LEU A 1 306 ? -9.864 -10.220 12.298 1.00 91.94 306 LEU A N 1
ATOM 2230 C CA . LEU A 1 306 ? -9.273 -11.542 12.472 1.00 91.94 306 LEU A CA 1
ATOM 2231 C C . LEU A 1 306 ? -8.157 -11.470 13.520 1.00 91.94 306 LEU A C 1
ATOM 2233 O O . LEU A 1 306 ? -7.319 -10.569 13.485 1.00 91.94 306 LEU A O 1
ATOM 2237 N N . VAL A 1 307 ? -8.173 -12.421 14.450 1.00 95.00 307 VAL A N 1
ATOM 2238 C CA . VAL A 1 307 ? -7.191 -12.556 15.528 1.00 95.00 307 VAL A CA 1
ATOM 2239 C C . VAL A 1 307 ? -6.520 -13.914 15.391 1.00 95.00 307 VAL A C 1
ATOM 2241 O O . VAL A 1 307 ? -7.203 -14.933 15.305 1.00 95.00 307 VAL A O 1
ATOM 2244 N N . ASP A 1 308 ? -5.191 -13.929 15.405 1.00 96.12 308 ASP A N 1
ATOM 2245 C CA . ASP A 1 308 ? -4.397 -15.143 15.216 1.00 96.12 308 ASP A CA 1
ATOM 2246 C C . ASP A 1 308 ? -4.210 -15.922 16.522 1.00 96.12 308 ASP A C 1
ATOM 2248 O O . ASP A 1 308 ? -4.200 -17.153 16.522 1.00 96.12 308 ASP A O 1
ATOM 2252 N N . ALA A 1 309 ? -4.050 -15.222 17.649 1.00 96.19 309 ALA A N 1
ATOM 2253 C CA . ALA A 1 309 ? -3.827 -15.861 18.943 1.00 96.19 309 ALA A CA 1
ATOM 2254 C C . ALA A 1 309 ? -4.194 -14.971 20.138 1.00 96.19 309 ALA A C 1
ATOM 2256 O O . ALA A 1 309 ? -4.184 -13.743 20.063 1.00 96.19 309 ALA A O 1
ATOM 2257 N N . ALA A 1 310 ? -4.450 -15.605 21.284 1.00 96.75 310 ALA A N 1
ATOM 2258 C CA . ALA A 1 310 ? -4.513 -14.927 22.574 1.00 96.75 310 ALA A CA 1
ATOM 2259 C C . ALA A 1 310 ? -3.129 -14.897 23.240 1.00 96.75 310 ALA A C 1
ATOM 2261 O O . ALA A 1 310 ? -2.397 -15.887 23.203 1.00 96.75 310 ALA A O 1
ATOM 2262 N N . LEU A 1 311 ? -2.784 -13.778 23.880 1.00 96.75 311 LEU A N 1
ATOM 2263 C CA . LEU A 1 311 ? -1.501 -13.577 24.550 1.00 96.75 311 LEU A CA 1
ATOM 2264 C C . LEU A 1 311 ? -1.691 -12.884 25.907 1.00 96.75 311 LEU A C 1
ATOM 2266 O O . LEU A 1 311 ? -2.527 -11.992 26.053 1.00 96.75 311 LEU A O 1
ATOM 2270 N N . SER A 1 312 ? -0.913 -13.287 26.917 1.00 96.81 312 SER A N 1
ATOM 2271 C CA . SER A 1 312 ? -0.824 -12.543 28.178 1.00 96.81 312 SER A CA 1
ATOM 2272 C C . SER A 1 312 ? 0.197 -11.409 28.073 1.00 96.81 312 SER A C 1
ATOM 2274 O O . SER A 1 312 ? 1.108 -11.451 27.244 1.00 96.81 312 SER A O 1
ATOM 2276 N N . ALA A 1 313 ? 0.107 -10.412 28.955 1.00 96.75 313 ALA A N 1
ATOM 2277 C CA . ALA A 1 313 ? 1.108 -9.350 29.037 1.00 96.75 313 ALA A CA 1
ATOM 2278 C C . ALA A 1 313 ? 2.538 -9.899 29.211 1.00 96.75 313 ALA A C 1
ATOM 2280 O O . ALA A 1 313 ? 3.465 -9.365 28.608 1.00 96.75 313 ALA A O 1
ATOM 2281 N N . GLY A 1 314 ? 2.724 -10.977 29.983 1.00 96.75 314 GLY A N 1
ATOM 2282 C CA . GLY A 1 314 ? 4.024 -11.628 30.165 1.00 96.75 314 GLY A CA 1
ATOM 2283 C C . GLY A 1 314 ? 4.518 -12.407 28.942 1.00 96.75 314 GLY A C 1
ATOM 2284 O O . GLY A 1 314 ? 5.720 -12.625 28.808 1.00 96.75 314 GLY A O 1
ATOM 2285 N N . GLY A 1 315 ? 3.620 -12.802 28.034 1.00 96.00 315 GLY A N 1
ATOM 2286 C CA . GLY A 1 315 ? 3.966 -13.477 26.781 1.00 96.00 315 GLY A CA 1
ATOM 2287 C C . GLY A 1 315 ? 4.501 -12.536 25.696 1.00 96.00 315 GLY A C 1
ATOM 2288 O O . GLY A 1 315 ? 5.250 -12.972 24.819 1.00 96.00 315 GLY A O 1
ATOM 2289 N N . ALA A 1 316 ? 4.176 -11.241 25.769 1.00 96.50 316 ALA A N 1
ATOM 2290 C CA . ALA A 1 316 ? 4.674 -10.218 24.853 1.00 96.50 316 ALA A CA 1
ATOM 2291 C C . ALA A 1 316 ? 6.153 -9.901 25.143 1.00 96.50 316 ALA A C 1
ATOM 2293 O O . ALA A 1 316 ? 6.486 -8.964 25.867 1.00 96.50 316 ALA A O 1
ATOM 2294 N N . THR A 1 317 ? 7.056 -10.711 24.588 1.00 95.25 317 THR A N 1
ATOM 2295 C CA . THR A 1 317 ? 8.502 -10.634 24.852 1.00 95.25 317 THR A CA 1
ATOM 2296 C C . THR A 1 317 ? 9.305 -10.371 23.578 1.00 95.25 317 THR A C 1
ATOM 2298 O O . THR A 1 317 ? 8.924 -10.867 22.518 1.00 95.25 317 THR A O 1
ATOM 2301 N N . PRO A 1 318 ? 10.465 -9.686 23.656 1.00 93.69 318 PRO A N 1
ATOM 2302 C CA . PRO A 1 318 ? 11.374 -9.525 22.515 1.00 93.69 318 PRO A CA 1
ATOM 2303 C C . PRO A 1 318 ? 11.728 -10.842 21.811 1.00 93.69 318 PRO A C 1
ATOM 2305 O O . PRO A 1 318 ? 11.824 -10.884 20.588 1.00 93.69 318 PRO A O 1
ATOM 2308 N N . ARG A 1 319 ? 11.860 -11.939 22.571 1.00 94.31 319 ARG A N 1
ATOM 2309 C CA . ARG A 1 319 ? 12.117 -13.275 22.017 1.00 94.31 319 ARG A CA 1
ATOM 2310 C C . ARG A 1 319 ? 10.986 -13.742 21.100 1.00 94.31 319 ARG A C 1
ATOM 2312 O O . ARG A 1 319 ? 11.270 -14.216 20.007 1.00 94.31 319 ARG A O 1
ATOM 2319 N N . LEU A 1 320 ? 9.730 -13.590 21.530 1.00 94.00 320 LEU A N 1
ATOM 2320 C CA . LEU A 1 320 ? 8.570 -13.944 20.709 1.00 94.00 320 LEU A CA 1
ATOM 2321 C C . LEU A 1 320 ? 8.545 -13.120 19.414 1.00 94.00 320 LEU A C 1
ATOM 2323 O O . LEU A 1 320 ? 8.328 -13.680 18.346 1.00 94.00 320 LEU A O 1
ATOM 2327 N N . LEU A 1 321 ? 8.823 -11.813 19.488 1.00 91.75 321 LEU A N 1
ATOM 2328 C CA . LEU A 1 321 ? 8.892 -10.969 18.288 1.00 91.75 321 LEU A CA 1
ATOM 2329 C C . LEU A 1 321 ? 9.991 -11.439 17.335 1.00 91.75 321 LEU A C 1
ATOM 2331 O O . LEU A 1 321 ? 9.739 -11.570 16.145 1.00 91.75 321 LEU A O 1
ATOM 2335 N N . ALA A 1 322 ? 11.179 -11.765 17.848 1.00 89.62 322 ALA A N 1
ATOM 2336 C CA . ALA A 1 322 ? 12.264 -12.283 17.020 1.00 89.62 322 ALA A CA 1
ATOM 2337 C C . ALA A 1 322 ? 11.895 -13.610 16.326 1.00 89.62 322 ALA A C 1
ATOM 2339 O O . ALA A 1 322 ? 12.324 -13.858 15.199 1.00 89.62 322 ALA A O 1
ATOM 2340 N N . GLU A 1 323 ? 11.097 -14.466 16.971 1.00 92.56 323 GLU A N 1
ATOM 2341 C CA . GLU A 1 323 ? 10.562 -15.687 16.357 1.00 92.56 323 GLU A CA 1
ATOM 2342 C C . GLU A 1 323 ? 9.525 -15.377 15.269 1.00 92.56 323 GLU A C 1
ATOM 2344 O O . GLU A 1 323 ? 9.609 -15.946 14.178 1.00 92.56 323 GLU A O 1
ATOM 2349 N N . ILE A 1 324 ? 8.608 -14.438 15.522 1.00 91.19 324 ILE A N 1
ATOM 2350 C CA . ILE A 1 324 ? 7.612 -13.968 14.547 1.00 91.19 324 ILE A CA 1
ATOM 2351 C C . ILE A 1 324 ? 8.303 -13.341 13.329 1.00 91.19 324 ILE A C 1
ATOM 2353 O O . ILE A 1 324 ? 7.984 -13.689 12.195 1.00 91.19 324 ILE A O 1
ATOM 2357 N N . ASP A 1 325 ? 9.317 -12.503 13.531 1.00 87.19 325 ASP A N 1
ATOM 2358 C CA . ASP A 1 325 ? 10.052 -11.826 12.457 1.00 87.19 325 ASP A CA 1
ATOM 2359 C C . ASP A 1 325 ? 10.743 -12.803 11.493 1.00 87.19 325 ASP A C 1
ATOM 2361 O O . ASP A 1 325 ? 10.923 -12.504 10.307 1.00 87.19 325 ASP A O 1
ATOM 2365 N N . ARG A 1 326 ? 11.086 -14.020 11.946 1.00 88.12 326 ARG A N 1
ATOM 2366 C CA . ARG A 1 326 ? 11.606 -15.077 11.056 1.00 88.12 326 ARG A CA 1
ATOM 2367 C C . ARG A 1 326 ? 10.572 -15.518 10.025 1.00 88.12 326 ARG A C 1
ATOM 2369 O O . ARG A 1 326 ? 10.966 -15.904 8.920 1.00 88.12 326 ARG A O 1
ATOM 2376 N N . ALA A 1 327 ? 9.291 -15.435 10.378 1.00 87.88 327 ALA A N 1
ATOM 2377 C CA . ALA A 1 327 ? 8.157 -15.656 9.497 1.00 87.88 327 ALA A CA 1
ATOM 2378 C C . ALA A 1 327 ? 7.804 -14.415 8.662 1.00 87.88 327 ALA A C 1
ATOM 2380 O O . ALA A 1 327 ? 6.775 -14.431 7.999 1.00 87.88 327 ALA A O 1
ATOM 2381 N N . GLY A 1 328 ? 8.633 -13.366 8.638 1.00 84.50 328 GLY A N 1
ATOM 2382 C CA . GLY A 1 328 ? 8.534 -12.245 7.702 1.00 84.50 328 GLY A CA 1
ATOM 2383 C C . GLY A 1 328 ? 9.187 -12.520 6.328 1.00 84.50 328 GLY A C 1
ATOM 2384 O O . GLY A 1 328 ? 9.777 -13.588 6.097 1.00 84.50 328 GLY A O 1
ATOM 2385 N N . PRO A 1 329 ? 9.111 -11.567 5.379 1.00 90.81 329 PRO A N 1
ATOM 2386 C CA . PRO A 1 329 ? 8.584 -10.210 5.546 1.00 90.81 329 PRO A CA 1
ATOM 2387 C C . PRO A 1 329 ? 7.053 -10.162 5.651 1.00 90.81 329 PRO A C 1
ATOM 2389 O O . PRO A 1 329 ? 6.362 -10.909 4.959 1.00 90.81 329 PRO A O 1
ATOM 2392 N N . PHE A 1 330 ? 6.542 -9.257 6.486 1.00 90.88 330 PHE A N 1
ATOM 2393 C CA . PHE A 1 330 ? 5.115 -8.940 6.568 1.00 90.88 330 PHE A CA 1
ATOM 2394 C C . PHE A 1 330 ? 4.749 -7.793 5.615 1.00 90.88 330 PHE A C 1
ATOM 2396 O O . PHE A 1 330 ? 5.586 -6.948 5.286 1.00 90.88 330 PHE A O 1
ATOM 2403 N N . GLY A 1 331 ? 3.506 -7.777 5.141 1.00 90.56 331 GLY A N 1
ATOM 2404 C CA . GLY A 1 331 ? 2.994 -6.799 4.185 1.00 90.56 331 GLY A CA 1
ATOM 2405 C C . GLY A 1 331 ? 1.683 -7.255 3.547 1.00 90.56 331 GLY A C 1
ATOM 2406 O O . GLY A 1 331 ? 0.970 -8.093 4.098 1.00 90.56 331 GLY A O 1
ATOM 2407 N N . GLN A 1 332 ? 1.358 -6.717 2.371 1.00 90.44 332 GLN A N 1
ATOM 2408 C CA . GLN A 1 332 ? 0.130 -7.082 1.662 1.00 90.44 332 GLN A CA 1
ATOM 2409 C C . GLN A 1 332 ? 0.059 -8.597 1.425 1.00 90.44 332 GLN A C 1
ATOM 2411 O O . GLN A 1 332 ? 1.034 -9.200 0.988 1.00 90.44 332 GLN A O 1
ATOM 2416 N N . GLY A 1 333 ? -1.081 -9.227 1.719 1.00 89.88 333 GLY A N 1
ATOM 2417 C CA . GLY A 1 333 ? -1.263 -10.681 1.577 1.00 89.88 333 GLY A CA 1
ATOM 2418 C C . GLY A 1 333 ? -0.468 -11.543 2.571 1.00 89.88 333 GLY A C 1
ATOM 2419 O O . GLY A 1 333 ? -0.553 -12.762 2.511 1.00 89.88 333 GLY A O 1
ATOM 2420 N N . SER A 1 334 ? 0.294 -10.930 3.481 1.00 91.38 334 SER A N 1
ATOM 2421 C CA . SER A 1 334 ? 1.001 -11.588 4.584 1.00 91.38 334 SER A CA 1
ATOM 2422 C C . SER A 1 334 ? 1.077 -10.618 5.776 1.00 91.38 334 SER A C 1
ATOM 2424 O O . SER A 1 334 ? 2.168 -10.122 6.074 1.00 91.38 334 SER A O 1
ATOM 2426 N N . PRO A 1 335 ? -0.060 -10.271 6.408 1.00 91.44 335 PRO A N 1
ATOM 2427 C CA . PRO A 1 335 ? -0.097 -9.281 7.484 1.00 91.44 335 PRO A CA 1
ATOM 2428 C C . PRO A 1 335 ? 0.704 -9.728 8.715 1.00 91.44 335 PRO A C 1
ATOM 2430 O O . PRO A 1 335 ? 1.015 -10.908 8.877 1.00 91.44 335 PRO A O 1
ATOM 2433 N N . GLU A 1 336 ? 1.050 -8.769 9.575 1.00 92.38 336 GLU A N 1
ATOM 2434 C CA . GLU A 1 336 ? 1.595 -9.063 10.905 1.00 92.38 336 GLU A CA 1
ATOM 2435 C C . GLU A 1 336 ? 0.546 -9.809 11.751 1.00 92.38 336 GLU A C 1
ATOM 2437 O O . GLU A 1 336 ? -0.638 -9.476 11.641 1.00 92.38 336 GLU A O 1
ATOM 2442 N N . PRO A 1 337 ? 0.950 -10.760 12.616 1.00 94.69 337 PRO A N 1
ATOM 2443 C CA . PRO A 1 337 ? 0.006 -11.462 13.475 1.00 94.69 337 PRO A CA 1
ATOM 2444 C C . PRO A 1 337 ? -0.710 -10.521 14.447 1.00 94.69 337 PRO A C 1
ATOM 2446 O O . PRO A 1 337 ? -0.075 -9.719 15.142 1.00 94.69 337 PRO A O 1
ATOM 2449 N N . VAL A 1 338 ? -2.027 -10.663 14.531 1.00 97.12 338 VAL A N 1
ATOM 2450 C CA . VAL A 1 338 ? -2.885 -9.932 15.459 1.00 97.12 338 VAL A CA 1
ATOM 2451 C C . VAL A 1 338 ? -3.106 -10.777 16.705 1.00 97.12 338 VAL A C 1
ATOM 2453 O O . VAL A 1 338 ? -3.674 -11.869 16.654 1.00 97.12 338 VAL A O 1
ATOM 2456 N N . PHE A 1 339 ? -2.698 -10.244 17.851 1.00 97.81 339 PHE A N 1
ATOM 2457 C CA . PHE A 1 339 ? -2.911 -10.867 19.150 1.00 97.81 339 PHE A CA 1
ATOM 2458 C C . PHE A 1 339 ? -4.068 -10.203 19.882 1.00 97.81 339 PHE A C 1
ATOM 2460 O O . PHE A 1 339 ? -4.195 -8.978 19.866 1.00 97.81 339 PHE A O 1
ATOM 2467 N N . VAL A 1 340 ? -4.863 -10.998 20.595 1.00 97.94 340 VAL A N 1
ATOM 2468 C CA . VAL A 1 340 ? -5.788 -10.488 21.610 1.00 97.94 340 VAL A CA 1
ATOM 2469 C C . VAL A 1 340 ? -5.188 -10.652 23.001 1.00 97.94 340 VAL A C 1
ATOM 2471 O O . VAL A 1 340 ? -4.663 -11.706 23.352 1.00 97.94 340 VAL A O 1
ATOM 2474 N N . PHE A 1 341 ? -5.308 -9.610 23.814 1.00 97.75 341 PHE A N 1
ATOM 2475 C CA . PHE A 1 341 ? -4.992 -9.595 25.236 1.00 97.75 341 PHE A CA 1
ATOM 2476 C C . PHE A 1 341 ? -6.311 -9.663 26.008 1.00 97.75 341 PHE A C 1
ATOM 2478 O O . PHE A 1 341 ? -6.946 -8.626 26.228 1.00 97.75 341 PHE A O 1
ATOM 2485 N N . PRO A 1 342 ? -6.792 -10.867 26.371 1.00 96.69 342 PRO A N 1
ATOM 2486 C CA . PRO A 1 342 ? -8.139 -11.024 26.896 1.00 96.69 342 PRO A CA 1
ATOM 2487 C C . PRO A 1 342 ? -8.238 -10.585 28.357 1.00 96.69 342 PRO A C 1
ATOM 2489 O O . PRO A 1 342 ? -7.375 -10.939 29.158 1.00 96.69 342 PRO A O 1
ATOM 2492 N N . ALA A 1 343 ? -9.289 -9.836 28.703 1.00 95.88 343 ALA A N 1
ATOM 2493 C CA . ALA A 1 343 ? -9.597 -9.403 30.071 1.00 95.88 343 ALA A CA 1
ATOM 2494 C C . ALA A 1 343 ? -8.399 -8.788 30.833 1.00 95.88 343 ALA A C 1
ATOM 2496 O O . ALA A 1 343 ? -8.237 -8.983 32.038 1.00 95.88 343 ALA A O 1
ATOM 2497 N N . HIS A 1 344 ? -7.540 -8.045 30.130 1.00 97.50 344 HIS A N 1
ATOM 2498 C CA . HIS A 1 344 ? -6.422 -7.335 30.746 1.00 97.50 344 HIS A CA 1
ATOM 2499 C C . HIS A 1 344 ? -6.907 -6.019 31.342 1.00 97.50 344 HIS A C 1
ATOM 2501 O O . HIS A 1 344 ? -7.741 -5.330 30.758 1.00 97.50 344 HIS A O 1
ATOM 2507 N N . ARG A 1 345 ? -6.351 -5.623 32.487 1.00 97.81 345 ARG A N 1
ATOM 2508 C CA . ARG A 1 345 ? -6.685 -4.331 33.089 1.00 97.81 345 ARG A CA 1
ATOM 2509 C C . ARG A 1 345 ? -5.957 -3.208 32.359 1.00 97.81 345 ARG A C 1
ATOM 2511 O O . ARG A 1 345 ? -4.724 -3.205 32.313 1.00 97.81 345 ARG A O 1
ATOM 2518 N N . LEU A 1 346 ? -6.695 -2.225 31.851 1.00 98.00 346 LEU A N 1
ATOM 2519 C CA . LEU A 1 346 ? -6.136 -1.023 31.235 1.00 98.00 346 LEU A CA 1
ATOM 2520 C C . LEU A 1 346 ? -5.696 -0.038 32.324 1.00 98.00 346 LEU A C 1
ATOM 2522 O O . LEU A 1 346 ? -6.452 0.810 32.777 1.00 98.00 346 LEU A O 1
ATOM 2526 N N . THR A 1 347 ? -4.465 -0.181 32.805 1.00 98.06 347 THR A N 1
ATOM 2527 C CA . THR A 1 347 ? -3.949 0.592 33.950 1.00 98.06 347 THR A CA 1
ATOM 2528 C C . THR A 1 347 ? -3.616 2.050 33.632 1.00 98.06 347 THR A C 1
ATOM 2530 O O . THR A 1 347 ? -3.668 2.894 34.526 1.00 98.06 347 THR A O 1
ATOM 2533 N N . ASP A 1 348 ? -3.281 2.350 32.379 1.00 97.75 348 ASP A N 1
ATOM 2534 C CA . ASP A 1 348 ? -2.981 3.701 31.904 1.00 97.75 348 ASP A CA 1
ATOM 2535 C C . ASP A 1 348 ? -3.501 3.864 30.473 1.00 97.75 348 ASP A C 1
ATOM 2537 O O . ASP A 1 348 ? -3.390 2.933 29.673 1.00 97.75 348 ASP A O 1
ATOM 2541 N N . ALA A 1 349 ? -4.060 5.034 30.176 1.00 97.25 349 ALA A N 1
ATOM 2542 C CA . ALA A 1 349 ? -4.512 5.446 28.851 1.00 97.25 349 ALA A CA 1
ATOM 2543 C C . ALA A 1 349 ? -4.447 6.975 28.789 1.00 97.25 349 ALA A C 1
ATOM 2545 O O . ALA A 1 349 ? -5.162 7.656 29.527 1.00 97.25 349 ALA A O 1
ATOM 2546 N N . VAL A 1 350 ? -3.546 7.509 27.966 1.00 96.50 350 VAL A N 1
ATOM 2547 C CA . VAL A 1 350 ? -3.254 8.947 27.894 1.00 96.50 350 VAL A CA 1
ATOM 2548 C C . VAL A 1 350 ? -2.973 9.348 26.454 1.00 96.50 350 VAL A C 1
ATOM 2550 O O . VAL A 1 350 ? -2.226 8.670 25.747 1.00 96.50 350 VAL A O 1
ATOM 2553 N N . GLU A 1 351 ? -3.543 10.473 26.033 1.00 95.75 351 GLU A N 1
ATOM 2554 C CA . GLU A 1 351 ? -3.194 11.104 24.765 1.00 95.75 351 GLU A CA 1
ATOM 2555 C C . GLU A 1 351 ? -1.753 11.636 24.806 1.00 95.75 351 GLU A C 1
ATOM 2557 O O . GLU A 1 351 ? -1.341 12.286 25.769 1.00 95.75 351 GLU A O 1
ATOM 2562 N N . ILE A 1 352 ? -0.967 11.334 23.773 1.00 93.69 352 ILE A N 1
ATOM 2563 C CA . ILE A 1 352 ? 0.437 11.731 23.669 1.00 93.69 352 ILE A CA 1
ATOM 2564 C C . ILE A 1 352 ? 0.761 12.341 22.303 1.00 93.69 352 ILE A C 1
ATOM 2566 O O . ILE A 1 352 ? 0.253 11.921 21.259 1.00 93.69 352 ILE A O 1
ATOM 2570 N N . GLY A 1 353 ? 1.699 13.292 22.325 1.00 84.62 353 GLY A N 1
ATOM 2571 C CA . GLY A 1 353 ? 2.177 13.998 21.138 1.00 84.62 353 GLY A CA 1
ATOM 2572 C C . GLY A 1 353 ? 1.118 14.904 20.503 1.00 84.62 353 GLY A C 1
ATOM 2573 O O . GLY A 1 353 ? -0.054 14.877 20.856 1.00 84.62 353 GLY A O 1
ATOM 2574 N N . SER A 1 354 ? 1.530 15.706 19.524 1.00 73.19 354 SER A N 1
ATOM 2575 C CA . SER A 1 354 ? 0.623 16.570 18.752 1.00 73.19 354 SER A CA 1
ATOM 2576 C C . SER A 1 354 ? -0.196 15.816 17.692 1.00 73.19 354 SER A C 1
ATOM 2578 O O . SER A 1 354 ? -1.078 16.395 17.070 1.00 73.19 354 SER A O 1
ATOM 2580 N N . GLY A 1 355 ? 0.094 14.529 17.470 1.00 67.75 355 GLY A N 1
ATOM 2581 C CA . GLY A 1 355 ? -0.517 13.694 16.430 1.00 67.75 355 GLY A CA 1
ATOM 2582 C C . GLY A 1 355 ? -1.763 12.912 16.858 1.00 67.75 355 GLY A C 1
ATOM 2583 O O . GLY A 1 355 ? -2.194 12.034 16.110 1.00 67.75 355 GLY A O 1
ATOM 2584 N N . GLY A 1 356 ? -2.309 13.167 18.053 1.00 85.69 356 GLY A N 1
ATOM 2585 C CA . GLY A 1 356 ? -3.514 12.495 18.552 1.00 85.69 356 GLY A CA 1
ATOM 2586 C C . GLY A 1 356 ? -3.334 10.986 18.753 1.00 85.69 356 GLY A C 1
ATOM 2587 O O . GLY A 1 356 ? -4.205 10.201 18.378 1.00 85.69 356 GLY A O 1
ATOM 2588 N N . HIS A 1 357 ? -2.190 10.548 19.283 1.00 94.50 357 HIS A N 1
ATOM 2589 C CA . HIS A 1 357 ? -1.940 9.142 19.622 1.00 94.50 357 HIS A CA 1
ATOM 2590 C C . HIS A 1 357 ? -2.394 8.853 21.056 1.00 94.50 357 HIS A C 1
ATOM 2592 O O . HIS A 1 357 ? -2.347 9.741 21.899 1.00 94.50 357 HIS A O 1
ATOM 2598 N N . VAL A 1 358 ? -2.773 7.614 21.367 1.00 97.00 358 VAL A N 1
ATOM 2599 C CA . VAL A 1 358 ? -3.107 7.197 22.739 1.00 97.00 358 VAL A CA 1
ATOM 2600 C C . VAL A 1 358 ? -2.095 6.156 23.203 1.00 97.00 358 VAL A C 1
ATOM 2602 O O . VAL A 1 358 ? -2.009 5.068 22.636 1.00 97.00 358 VAL A O 1
ATOM 2605 N N . ARG A 1 359 ? -1.317 6.482 24.238 1.00 97.50 359 ARG A N 1
ATOM 2606 C CA . ARG A 1 359 ? -0.434 5.531 24.920 1.00 97.50 359 ARG A CA 1
ATOM 2607 C C . ARG A 1 359 ? -1.234 4.757 25.950 1.00 97.50 359 ARG A C 1
ATOM 2609 O O . ARG A 1 359 ? -1.975 5.352 26.728 1.00 97.50 359 ARG A O 1
ATOM 2616 N N . VAL A 1 360 ? -1.034 3.447 25.985 1.00 97.94 360 VAL A N 1
ATOM 2617 C CA . VAL A 1 360 ? -1.743 2.529 26.875 1.00 97.94 360 VAL A CA 1
ATOM 2618 C C . VAL A 1 360 ? -0.775 1.681 27.690 1.00 97.94 360 VAL A C 1
ATOM 2620 O O . VAL A 1 360 ? 0.364 1.440 27.280 1.00 97.94 360 VAL A O 1
ATOM 2623 N N . LYS A 1 361 ? -1.238 1.192 28.841 1.00 98.12 361 LYS A N 1
ATOM 2624 C CA . LYS A 1 361 ? -0.545 0.162 29.620 1.00 98.12 361 LYS A CA 1
ATOM 2625 C C . LYS A 1 361 ? -1.529 -0.889 30.106 1.00 98.12 361 LYS A C 1
ATOM 2627 O O . LYS A 1 361 ? -2.411 -0.591 30.913 1.00 98.12 361 LYS A O 1
ATOM 2632 N N . LEU A 1 362 ? -1.334 -2.122 29.658 1.00 97.81 362 LEU A N 1
ATOM 2633 C CA . LEU A 1 362 ? -2.113 -3.276 30.086 1.00 97.81 362 LEU A CA 1
ATOM 2634 C C . LEU A 1 362 ? -1.409 -4.008 31.220 1.00 97.81 362 LEU A C 1
ATOM 2636 O O . LEU A 1 362 ? -0.184 -4.145 31.208 1.00 97.81 362 LEU A O 1
ATOM 2640 N N . LYS A 1 363 ? -2.193 -4.522 32.167 1.00 98.12 363 LYS A N 1
ATOM 2641 C CA . LYS A 1 363 ? -1.742 -5.466 33.189 1.00 98.12 363 LYS A CA 1
ATOM 2642 C C . LYS A 1 363 ? -2.516 -6.774 33.060 1.00 98.12 363 LYS A C 1
ATOM 2644 O O . LYS A 1 363 ? -3.747 -6.764 33.088 1.00 98.12 363 LYS A O 1
ATOM 2649 N N . GLY A 1 364 ? -1.788 -7.874 32.898 1.00 96.50 364 GLY A N 1
ATOM 2650 C CA . GLY A 1 364 ? -2.359 -9.215 32.807 1.00 96.50 364 GLY A CA 1
ATOM 2651 C C . GLY A 1 364 ? -2.669 -9.815 34.177 1.00 96.50 364 GLY A C 1
ATOM 2652 O O . GLY A 1 364 ? -2.183 -9.343 35.210 1.00 96.50 364 GLY A O 1
ATOM 2653 N N . GLY A 1 365 ? -3.471 -10.883 34.180 1.00 94.00 365 GLY A N 1
ATOM 2654 C CA . GLY A 1 365 ? -3.720 -11.699 35.377 1.00 94.00 365 GLY A CA 1
ATOM 2655 C C . GLY A 1 365 ? -2.466 -12.421 35.888 1.00 94.00 365 GLY A C 1
ATOM 2656 O O . GLY A 1 365 ? -2.377 -12.739 37.068 1.00 94.00 365 GLY A O 1
ATOM 2657 N N . ASP A 1 366 ? -1.461 -12.586 35.023 1.00 95.06 366 ASP A N 1
ATOM 2658 C CA . ASP A 1 366 ? -0.106 -13.049 35.351 1.00 95.06 366 ASP A CA 1
ATOM 2659 C C . ASP A 1 366 ? 0.728 -12.005 36.127 1.00 95.06 366 ASP A C 1
ATOM 2661 O O . ASP A 1 366 ? 1.877 -12.256 36.483 1.00 95.06 366 ASP A O 1
ATOM 2665 N N . GLY A 1 367 ? 0.170 -10.817 36.386 1.00 95.00 367 GLY A N 1
ATOM 2666 C CA . GLY A 1 367 ? 0.827 -9.719 37.090 1.00 95.00 367 GLY A CA 1
ATOM 2667 C C . GLY A 1 367 ? 1.784 -8.898 36.223 1.00 95.00 367 GLY A C 1
ATOM 2668 O O . GLY A 1 367 ? 2.172 -7.800 36.638 1.00 95.00 367 GLY A O 1
ATOM 2669 N N . ALA A 1 368 ? 2.117 -9.375 35.020 1.00 97.25 368 ALA A N 1
ATOM 2670 C CA . ALA A 1 368 ? 2.981 -8.682 34.077 1.00 97.25 368 ALA A CA 1
ATOM 2671 C C . ALA A 1 368 ? 2.276 -7.466 33.465 1.00 97.25 368 ALA A C 1
ATOM 2673 O O . ALA A 1 368 ? 1.055 -7.299 33.542 1.00 97.25 368 ALA A O 1
ATOM 2674 N N . SER A 1 369 ? 3.054 -6.564 32.870 1.00 97.06 369 SER A N 1
ATOM 2675 C CA . SER A 1 369 ? 2.515 -5.392 32.186 1.00 97.06 369 SER A CA 1
ATOM 2676 C C . SER A 1 369 ? 3.207 -5.167 30.858 1.00 97.06 369 SER A C 1
ATOM 2678 O O . SER A 1 369 ? 4.421 -5.322 30.759 1.00 97.06 369 SER A O 1
ATOM 2680 N N . VAL A 1 370 ? 2.434 -4.722 29.876 1.00 97.38 370 VAL A N 1
ATOM 2681 C CA . VAL A 1 370 ? 2.923 -4.377 28.543 1.00 97.38 370 VAL A CA 1
ATOM 2682 C C . VAL A 1 370 ? 2.370 -3.011 28.146 1.00 97.38 370 VAL A C 1
ATOM 2684 O O . VAL A 1 370 ? 1.219 -2.675 28.439 1.00 97.38 370 VAL A O 1
ATOM 2687 N N . GLY A 1 371 ? 3.233 -2.182 27.566 1.00 97.12 371 GLY A N 1
ATOM 2688 C CA . GLY A 1 371 ? 2.876 -0.861 27.060 1.00 97.12 371 GLY A CA 1
ATOM 2689 C C . GLY A 1 371 ? 2.565 -0.908 25.571 1.00 97.12 371 GLY A C 1
ATOM 2690 O O . GLY A 1 371 ? 2.984 -1.829 24.873 1.00 97.12 371 GLY A O 1
ATOM 2691 N N . GLY A 1 372 ? 1.852 0.094 25.077 1.00 96.62 372 GLY A N 1
ATOM 2692 C CA . GLY A 1 372 ? 1.600 0.221 23.650 1.00 96.62 372 GLY A CA 1
ATOM 2693 C C . GLY A 1 372 ? 1.077 1.582 23.243 1.00 96.62 372 GLY A C 1
ATOM 2694 O O . GLY A 1 372 ? 0.837 2.453 24.084 1.00 96.62 372 GLY A O 1
ATOM 2695 N N . VAL A 1 373 ? 0.883 1.746 21.939 1.00 96.94 373 VAL A N 1
ATOM 2696 C CA . VAL A 1 373 ? 0.368 2.969 21.328 1.00 96.94 373 VAL A CA 1
ATOM 2697 C C . VAL A 1 373 ? -0.714 2.622 20.308 1.00 96.94 373 VAL A C 1
ATOM 2699 O O . VAL A 1 373 ? -0.528 1.780 19.430 1.00 96.94 373 VAL A O 1
ATOM 2702 N N . ALA A 1 374 ? -1.845 3.308 20.417 1.00 96.00 374 ALA A N 1
ATOM 2703 C CA . ALA A 1 374 ? -2.845 3.423 19.369 1.00 96.00 374 ALA A CA 1
ATOM 2704 C C . ALA A 1 374 ? -2.555 4.715 18.589 1.00 96.00 374 ALA A C 1
ATOM 2706 O O . ALA A 1 374 ? -2.506 5.808 19.164 1.00 96.00 374 ALA A O 1
ATOM 2707 N N . PHE A 1 375 ? -2.270 4.611 17.290 1.00 91.81 375 PHE A N 1
ATOM 2708 C CA . PHE A 1 375 ? -1.766 5.753 16.528 1.00 91.81 375 PHE A CA 1
ATOM 2709 C C . PHE A 1 375 ? -2.898 6.595 15.932 1.00 91.81 375 PHE A C 1
ATOM 2711 O O . PHE A 1 375 ? -3.777 6.044 15.280 1.00 91.81 375 PHE A O 1
ATOM 2718 N N . ARG A 1 376 ? -2.815 7.929 16.078 1.00 89.38 376 ARG A N 1
ATOM 2719 C CA . ARG A 1 376 ? -3.707 8.914 15.433 1.00 89.38 376 ARG A CA 1
ATOM 2720 C C . ARG A 1 376 ? -5.199 8.633 15.652 1.00 89.38 376 ARG A C 1
ATOM 2722 O O . ARG A 1 376 ? -6.000 8.795 14.740 1.00 89.38 376 ARG A O 1
ATOM 2729 N N . CYS A 1 377 ? -5.563 8.175 16.846 1.00 91.75 377 CYS A N 1
ATOM 2730 C CA . CYS A 1 377 ? -6.916 7.729 17.157 1.00 91.75 377 CYS A CA 1
ATOM 2731 C C . CYS A 1 377 ? -7.575 8.494 18.308 1.00 91.75 377 CYS A C 1
ATOM 2733 O O . CYS A 1 377 ? -8.695 8.148 18.658 1.00 91.75 377 CYS A O 1
ATOM 2735 N N . ALA A 1 378 ? -6.922 9.483 18.930 1.00 91.38 378 ALA A N 1
ATOM 2736 C CA . ALA A 1 378 ? -7.416 10.122 20.158 1.00 91.38 378 ALA A CA 1
ATOM 2737 C C . ALA A 1 378 ? -8.847 10.670 20.019 1.00 91.38 378 ALA A C 1
ATOM 2739 O O . ALA A 1 378 ? -9.666 10.507 20.920 1.00 91.38 378 ALA A O 1
ATOM 2740 N N . GLN A 1 379 ? -9.167 11.241 18.855 1.00 88.25 379 GLN A N 1
ATOM 2741 C CA . GLN A 1 379 ? -10.499 11.765 18.538 1.00 88.25 379 GLN A CA 1
ATOM 2742 C C . GLN A 1 379 ? -11.421 10.750 17.848 1.00 88.25 379 GLN A C 1
ATOM 2744 O O . GLN A 1 379 ? -12.604 11.026 17.658 1.00 88.25 379 GLN A O 1
ATOM 2749 N N . GLU A 1 380 ? -10.895 9.577 17.508 1.00 88.56 380 GLU A N 1
ATOM 2750 C CA . GLU A 1 380 ? -11.613 8.483 16.859 1.00 88.56 380 GLU A CA 1
ATOM 2751 C C . GLU A 1 380 ? -12.310 7.583 17.894 1.00 88.56 380 GLU A C 1
ATOM 2753 O O . GLU A 1 380 ? -11.940 7.606 19.076 1.00 88.56 380 GLU A O 1
ATOM 2758 N N . PRO A 1 381 ? -13.295 6.756 17.485 1.00 90.81 381 PRO A N 1
ATOM 2759 C CA . PRO A 1 381 ? -14.017 5.867 18.398 1.00 90.81 381 PRO A CA 1
ATOM 2760 C C . PRO A 1 381 ? -13.097 5.027 19.295 1.00 90.81 381 PRO A C 1
ATOM 2762 O O . PRO A 1 381 ? -13.316 4.966 20.503 1.00 90.81 381 PRO A O 1
ATOM 2765 N N . LEU A 1 382 ? -12.018 4.468 18.732 1.00 93.94 382 LEU A N 1
ATOM 2766 C CA . LEU A 1 382 ? -11.034 3.681 19.477 1.00 93.94 382 LEU A CA 1
ATOM 2767 C C . LEU A 1 382 ? -10.333 4.496 20.574 1.00 93.94 382 LEU A C 1
ATOM 2769 O O . LEU A 1 382 ? -10.245 4.037 21.709 1.00 93.94 382 LEU A O 1
ATOM 2773 N N . GLY A 1 383 ? -9.831 5.700 20.273 1.00 95.25 383 GLY A N 1
ATOM 2774 C CA . GLY A 1 383 ? -9.122 6.503 21.274 1.00 95.25 383 GLY A CA 1
ATOM 2775 C C . GLY A 1 383 ? -10.044 6.983 22.384 1.00 95.25 383 GLY A C 1
ATOM 2776 O O . GLY A 1 383 ? -9.684 6.870 23.555 1.00 95.25 383 GLY A O 1
ATOM 2777 N N . ARG A 1 384 ? -11.261 7.421 22.039 1.00 95.12 384 ARG A N 1
ATOM 2778 C CA . ARG A 1 384 ? -12.286 7.782 23.030 1.00 95.12 384 ARG A CA 1
ATOM 2779 C C . ARG A 1 384 ? -12.626 6.598 23.936 1.00 95.12 384 ARG A C 1
ATOM 2781 O O . ARG A 1 384 ? -12.690 6.768 25.152 1.00 95.12 384 ARG A O 1
ATOM 2788 N N . ALA A 1 385 ? -12.779 5.402 23.366 1.00 96.31 385 ALA A N 1
ATOM 2789 C CA . ALA A 1 385 ? -13.041 4.184 24.125 1.00 96.31 385 ALA A CA 1
ATOM 2790 C C . ALA A 1 385 ? -11.866 3.800 25.042 1.00 96.31 385 ALA A C 1
ATOM 2792 O O . ALA A 1 385 ? -12.088 3.492 26.210 1.00 96.31 385 ALA A O 1
ATOM 2793 N N . LEU A 1 386 ? -10.620 3.875 24.558 1.00 97.38 386 LEU A N 1
ATOM 2794 C CA . LEU A 1 386 ? -9.418 3.604 25.357 1.00 97.38 386 LEU A CA 1
ATOM 2795 C C . LEU A 1 386 ? -9.288 4.562 26.545 1.00 97.38 386 LEU A C 1
ATOM 2797 O O . LEU A 1 386 ? -9.021 4.126 27.663 1.00 97.38 386 LEU A O 1
ATOM 2801 N N . LEU A 1 387 ? -9.486 5.862 26.313 1.00 96.44 387 LEU A N 1
ATOM 2802 C CA . LEU A 1 387 ? -9.414 6.880 27.362 1.00 96.44 387 LEU A CA 1
ATOM 2803 C C . LEU A 1 387 ? -10.516 6.678 28.414 1.00 96.44 387 LEU A C 1
ATOM 2805 O O . LEU A 1 387 ? -10.246 6.790 29.610 1.00 96.44 387 LEU A O 1
ATOM 2809 N N . ALA A 1 388 ? -11.733 6.334 27.981 1.00 96.75 388 ALA A N 1
ATOM 2810 C CA . ALA A 1 388 ? -12.862 6.072 28.871 1.00 96.75 388 ALA A CA 1
ATOM 2811 C C . ALA A 1 388 ? -12.714 4.766 29.673 1.00 96.75 388 ALA A C 1
ATOM 2813 O O . ALA A 1 388 ? -13.128 4.716 30.826 1.00 96.75 388 ALA A O 1
ATOM 2814 N N . ALA A 1 389 ? -12.096 3.728 29.101 1.00 96.88 389 ALA A N 1
ATOM 2815 C CA . ALA A 1 389 ? -11.922 2.419 29.738 1.00 96.88 389 ALA A CA 1
ATOM 2816 C C . ALA A 1 389 ? -10.748 2.360 30.738 1.00 96.88 389 ALA A C 1
ATOM 2818 O O . ALA A 1 389 ? -10.361 1.281 31.200 1.00 96.88 389 ALA A O 1
ATOM 2819 N N . ARG A 1 390 ? -10.126 3.498 31.076 1.00 97.00 390 ARG A N 1
ATOM 2820 C CA . ARG A 1 390 ? -9.000 3.537 32.014 1.00 97.00 390 ARG A CA 1
ATOM 2821 C C . ARG A 1 390 ? -9.417 2.985 33.380 1.00 97.00 390 ARG A C 1
ATOM 2823 O O . ARG A 1 390 ? -10.303 3.504 34.046 1.00 97.00 390 ARG A O 1
ATOM 2830 N N . GLY A 1 391 ? -8.696 1.969 33.837 1.00 96.31 391 GLY A N 1
ATOM 2831 C CA . GLY A 1 391 ? -8.928 1.266 35.094 1.00 96.31 391 GLY A CA 1
ATOM 2832 C C . GLY A 1 391 ? -9.817 0.028 34.963 1.00 96.31 391 GLY A C 1
ATOM 2833 O O . GLY A 1 391 ? -9.783 -0.799 35.882 1.00 96.31 391 GLY A O 1
ATOM 2834 N N . GLU A 1 392 ? -10.534 -0.123 33.845 1.00 97.06 392 GLU A N 1
ATOM 2835 C CA . GLU A 1 392 ? -11.419 -1.250 33.536 1.00 97.06 392 GLU A CA 1
ATOM 2836 C C . GLU A 1 392 ? -10.642 -2.456 32.973 1.00 97.06 392 GLU A C 1
ATOM 2838 O O . GLU A 1 392 ? -9.473 -2.355 32.578 1.00 97.06 392 GLU A O 1
ATOM 2843 N N . SER A 1 393 ? -11.299 -3.617 32.947 1.00 97.06 393 SER A N 1
ATOM 2844 C CA . SER A 1 393 ? -10.825 -4.799 32.221 1.00 97.06 393 SER A CA 1
ATOM 2845 C C . SER A 1 393 ? -11.312 -4.751 30.776 1.00 97.06 393 SER A C 1
ATOM 2847 O O . SER A 1 393 ? -12.481 -4.469 30.529 1.00 97.06 393 SER A O 1
ATOM 2849 N N . VAL A 1 394 ? -10.423 -5.043 29.827 1.00 97.56 394 VAL A N 1
ATOM 2850 C CA . VAL A 1 394 ? -10.677 -4.934 28.384 1.00 97.56 394 VAL A CA 1
ATOM 2851 C C . VAL A 1 394 ? -10.146 -6.157 27.635 1.00 97.56 394 VAL A C 1
ATOM 2853 O O . VAL A 1 394 ? -9.178 -6.789 28.063 1.00 97.56 394 VAL A O 1
ATOM 2856 N N . HIS A 1 395 ? -10.758 -6.483 26.498 1.00 97.38 395 HIS A N 1
ATOM 2857 C CA . HIS A 1 395 ? -10.106 -7.251 25.440 1.00 97.38 395 HIS A CA 1
ATOM 2858 C C . HIS A 1 395 ? -9.434 -6.253 24.500 1.00 97.38 395 HIS A C 1
ATOM 2860 O O . HIS A 1 395 ? -10.113 -5.400 23.931 1.00 97.38 395 HIS A O 1
ATOM 2866 N N . LEU A 1 396 ? -8.113 -6.329 24.353 1.00 97.69 396 LEU A N 1
ATOM 2867 C CA . LEU A 1 396 ? -7.370 -5.434 23.462 1.00 97.69 396 LEU A CA 1
ATOM 2868 C C . LEU A 1 396 ? -6.730 -6.239 22.334 1.00 97.69 396 LEU A C 1
ATOM 2870 O O . LEU A 1 396 ? -6.004 -7.191 22.610 1.00 97.69 396 LEU A O 1
ATOM 2874 N N . ALA A 1 397 ? -6.979 -5.853 21.085 1.00 98.06 397 ALA A N 1
ATOM 2875 C CA . ALA A 1 397 ? -6.340 -6.448 19.916 1.00 98.06 397 ALA A CA 1
ATOM 2876 C C . ALA A 1 397 ? -5.156 -5.586 19.458 1.00 98.06 397 ALA A C 1
ATOM 2878 O O . ALA A 1 397 ? -5.278 -4.361 19.352 1.00 98.06 397 ALA A O 1
ATOM 2879 N N . ALA A 1 398 ? -4.003 -6.203 19.200 1.00 97.62 398 ALA A N 1
ATOM 2880 C CA . ALA A 1 398 ? -2.787 -5.494 18.813 1.00 97.62 398 ALA A CA 1
ATOM 2881 C C . ALA A 1 398 ? -1.815 -6.350 17.993 1.00 97.62 398 ALA A C 1
ATOM 2883 O O . ALA A 1 398 ? -1.721 -7.562 18.188 1.00 97.62 398 ALA A O 1
ATOM 2884 N N . THR A 1 399 ? -1.021 -5.690 17.147 1.00 96.00 399 THR A N 1
ATOM 2885 C CA . THR A 1 399 ? 0.246 -6.247 16.650 1.00 96.00 399 THR A CA 1
ATOM 2886 C C . THR A 1 399 ? 1.375 -5.952 17.640 1.00 96.00 399 THR A C 1
ATOM 2888 O O . THR A 1 399 ? 1.276 -5.051 18.479 1.00 96.00 399 THR A O 1
ATOM 2891 N N . LEU A 1 400 ? 2.455 -6.731 17.575 1.00 94.56 400 LEU A N 1
ATOM 2892 C CA . LEU A 1 400 ? 3.637 -6.543 18.416 1.00 94.56 400 LEU A CA 1
ATOM 2893 C C . LEU A 1 400 ? 4.744 -5.828 17.644 1.00 94.56 400 LEU A C 1
ATOM 2895 O O . LEU A 1 400 ? 5.027 -6.163 16.501 1.00 94.56 400 LEU A O 1
ATOM 2899 N N . THR A 1 401 ? 5.407 -4.877 18.295 1.00 89.88 401 THR A N 1
ATOM 2900 C CA . THR A 1 401 ? 6.540 -4.131 17.736 1.00 89.88 401 THR A CA 1
ATOM 2901 C C . THR A 1 401 ? 7.697 -4.094 18.725 1.00 89.88 401 THR A C 1
ATOM 2903 O O . THR A 1 401 ? 7.493 -4.136 19.940 1.00 89.88 401 THR A O 1
ATOM 2906 N N . LEU A 1 402 ? 8.928 -4.066 18.214 1.00 88.00 402 LEU A N 1
ATOM 2907 C CA . LEU A 1 402 ? 10.124 -4.025 19.046 1.00 88.00 402 LEU A CA 1
ATOM 2908 C C . LEU A 1 402 ? 10.575 -2.575 19.207 1.00 88.00 402 LEU A C 1
ATOM 2910 O O . LEU A 1 402 ? 11.058 -1.964 18.254 1.00 88.00 402 LEU A O 1
ATOM 2914 N N . ASN A 1 403 ? 10.447 -2.032 20.413 1.00 84.81 403 ASN A N 1
ATOM 2915 C CA . ASN A 1 403 ? 11.012 -0.733 20.740 1.00 84.81 403 ASN A CA 1
ATOM 2916 C C . ASN A 1 403 ? 12.467 -0.903 21.196 1.00 84.81 403 ASN A C 1
ATOM 2918 O O . ASN A 1 403 ? 12.760 -1.689 22.102 1.00 84.81 403 ASN A O 1
ATOM 2922 N N . ARG A 1 404 ? 13.373 -0.154 20.564 1.00 81.75 404 ARG A N 1
ATOM 2923 C CA . ARG A 1 404 ? 14.804 -0.115 20.870 1.00 81.75 404 ARG A CA 1
ATOM 2924 C C . ARG A 1 404 ? 15.147 1.264 21.407 1.00 81.75 404 ARG A C 1
ATOM 2926 O O . ARG A 1 404 ? 15.306 2.206 20.638 1.00 81.75 404 ARG A O 1
ATOM 2933 N N . TRP A 1 405 ? 15.288 1.380 22.724 1.00 73.25 405 TRP A N 1
ATOM 2934 C CA . TRP A 1 405 ? 15.647 2.646 23.361 1.00 73.25 405 TRP A CA 1
ATOM 2935 C C . TRP A 1 405 ? 16.808 2.462 24.334 1.00 73.25 405 TRP A C 1
ATOM 2937 O O . TRP A 1 405 ? 16.734 1.658 25.264 1.00 73.25 405 TRP A O 1
ATOM 2947 N N . GLY A 1 406 ? 17.891 3.219 24.127 1.00 68.31 406 GLY A N 1
ATOM 2948 C CA . GLY A 1 406 ? 19.056 3.220 25.019 1.00 68.31 406 GLY A CA 1
ATOM 2949 C C . GLY A 1 406 ? 19.718 1.847 25.190 1.00 68.31 406 GLY A C 1
ATOM 2950 O O . GLY A 1 406 ? 20.165 1.524 26.285 1.00 68.31 406 GLY A O 1
ATOM 2951 N N . GLY A 1 407 ? 19.716 1.013 24.143 1.00 74.25 407 GLY A N 1
ATOM 2952 C CA . GLY A 1 407 ? 20.272 -0.346 24.173 1.00 74.25 407 GLY A CA 1
ATOM 2953 C C . GLY A 1 407 ? 19.366 -1.410 24.805 1.00 74.25 407 GLY A C 1
ATOM 2954 O O . GLY A 1 407 ? 19.717 -2.585 24.777 1.00 74.25 407 GLY A O 1
ATOM 2955 N N . ASN A 1 408 ? 18.195 -1.032 25.329 1.00 80.38 408 ASN A N 1
ATOM 2956 C CA . ASN A 1 408 ? 17.191 -1.978 25.807 1.00 80.38 408 ASN A CA 1
ATOM 2957 C C . ASN A 1 408 ? 16.148 -2.254 24.722 1.00 80.38 408 ASN A C 1
ATOM 2959 O O . ASN A 1 408 ? 15.631 -1.327 24.095 1.00 80.38 408 ASN A O 1
ATOM 2963 N N . GLU A 1 409 ? 15.802 -3.528 24.557 1.00 86.94 409 GLU A N 1
ATOM 2964 C CA . GLU A 1 409 ? 14.714 -3.965 23.687 1.00 86.94 409 GLU A CA 1
ATOM 2965 C C . GLU A 1 409 ? 13.482 -4.314 24.523 1.00 86.94 409 GLU A C 1
ATOM 2967 O O . GLU A 1 409 ? 13.560 -5.080 25.488 1.00 86.94 409 GLU A O 1
ATOM 2972 N N . LYS A 1 410 ? 12.329 -3.756 24.158 1.00 91.31 410 LYS A N 1
ATOM 2973 C CA . LYS A 1 410 ? 11.043 -4.072 24.785 1.00 91.31 410 LYS A CA 1
ATOM 2974 C C . LYS A 1 410 ? 9.997 -4.335 23.717 1.00 91.31 410 LYS A C 1
ATOM 2976 O O . LYS A 1 410 ? 9.960 -3.649 22.700 1.00 91.31 410 LYS A O 1
ATOM 2981 N N . ALA A 1 411 ? 9.144 -5.321 23.967 1.00 94.00 411 ALA A N 1
ATOM 2982 C CA . ALA A 1 411 ? 7.947 -5.506 23.167 1.00 94.00 411 ALA A CA 1
ATOM 2983 C C . ALA A 1 411 ? 6.932 -4.413 23.524 1.00 94.00 411 ALA A C 1
ATOM 2985 O O . ALA A 1 411 ? 6.670 -4.159 24.703 1.00 94.00 411 ALA A O 1
ATOM 2986 N N . GLU A 1 412 ? 6.361 -3.789 22.504 1.00 95.50 412 GLU A N 1
ATOM 2987 C CA . GLU A 1 412 ? 5.296 -2.803 22.621 1.00 95.50 412 GLU A CA 1
ATOM 2988 C C . GLU A 1 412 ? 4.131 -3.167 21.710 1.00 95.50 412 GLU A C 1
ATOM 2990 O O . GLU A 1 412 ? 4.310 -3.691 20.607 1.00 95.50 412 GLU A O 1
ATOM 2995 N N . LEU A 1 413 ? 2.922 -2.878 22.179 1.00 97.12 413 LEU A N 1
ATOM 2996 C CA . LEU A 1 413 ? 1.708 -3.115 21.414 1.00 97.12 413 LEU A CA 1
ATOM 2997 C C . LEU A 1 413 ? 1.471 -1.967 20.437 1.00 97.12 413 LEU A C 1
ATOM 2999 O O . LEU A 1 413 ? 1.480 -0.798 20.828 1.00 97.12 413 LEU A O 1
ATOM 3003 N N . ARG A 1 414 ? 1.140 -2.297 19.193 1.00 96.50 414 ARG A N 1
ATOM 3004 C CA . ARG A 1 414 ? 0.438 -1.387 18.292 1.00 96.50 414 ARG A CA 1
ATOM 3005 C C . ARG A 1 414 ? -1.039 -1.756 18.315 1.00 96.50 414 ARG A C 1
ATOM 3007 O O . ARG A 1 414 ? -1.449 -2.766 17.750 1.00 96.50 414 ARG A O 1
ATOM 3014 N N . VAL A 1 415 ? -1.821 -0.948 19.022 1.00 97.25 415 VAL A N 1
ATOM 3015 C CA . VAL A 1 415 ? -3.238 -1.228 19.288 1.00 97.25 415 VAL A CA 1
ATOM 3016 C C . VAL A 1 415 ? -4.054 -1.068 18.009 1.00 97.25 415 VAL A C 1
ATOM 3018 O O . VAL A 1 415 ? -3.907 -0.067 17.303 1.00 97.25 415 VAL A O 1
ATOM 3021 N N . LEU A 1 416 ? -4.915 -2.048 17.743 1.00 95.81 416 LEU A N 1
ATOM 3022 C CA . LEU A 1 416 ? -5.819 -2.080 16.596 1.00 95.81 416 LEU A CA 1
ATOM 3023 C C . LEU A 1 416 ? -7.272 -1.870 17.007 1.00 95.81 416 LEU A C 1
ATOM 3025 O O . LEU A 1 416 ? -7.984 -1.142 16.322 1.00 95.81 416 LEU A O 1
ATOM 3029 N N . ASP A 1 417 ? -7.701 -2.492 18.109 1.00 95.62 417 ASP A N 1
ATOM 3030 C CA . ASP A 1 417 ? -9.090 -2.420 18.557 1.00 95.62 417 ASP A CA 1
ATOM 3031 C C . ASP A 1 417 ? -9.256 -2.727 20.055 1.00 95.62 417 ASP A C 1
ATOM 3033 O O . ASP A 1 417 ? -8.347 -3.263 20.704 1.00 95.62 417 ASP A O 1
ATOM 3037 N N . LEU A 1 418 ? -10.424 -2.387 20.601 1.00 95.94 418 LEU A N 1
ATOM 3038 C CA . LEU A 1 418 ? -10.812 -2.628 21.987 1.00 95.94 418 LEU A CA 1
ATOM 3039 C C . LEU A 1 418 ? -12.264 -3.104 22.079 1.00 95.94 418 LEU A C 1
ATOM 3041 O O . LEU A 1 418 ? -13.167 -2.501 21.509 1.00 95.94 418 LEU A O 1
ATOM 3045 N N . ALA A 1 419 ? -12.492 -4.115 22.915 1.00 95.19 419 ALA A N 1
ATOM 3046 C CA . ALA A 1 419 ? -13.821 -4.556 23.318 1.00 95.19 419 ALA A CA 1
ATOM 3047 C C . ALA A 1 419 ? -13.930 -4.679 24.844 1.00 95.19 419 ALA A C 1
ATOM 3049 O O . ALA A 1 419 ? -12.948 -4.936 25.550 1.00 95.19 419 ALA A O 1
ATOM 3050 N N . ARG A 1 420 ? -15.148 -4.513 25.364 1.00 90.88 420 ARG A N 1
ATOM 3051 C CA . ARG A 1 420 ? -15.458 -4.787 26.771 1.00 90.88 420 ARG A CA 1
ATOM 3052 C C . ARG A 1 420 ? -15.712 -6.289 26.953 1.00 90.88 420 ARG A C 1
ATOM 3054 O O . ARG A 1 420 ? -16.388 -6.868 26.104 1.00 90.88 420 ARG A O 1
ATOM 3061 N N . PRO A 1 421 ? -15.186 -6.925 28.013 1.00 86.75 421 PRO A N 1
ATOM 3062 C CA . PRO A 1 421 ? -15.585 -8.274 28.386 1.00 86.75 421 PRO A CA 1
ATOM 3063 C C . PRO A 1 421 ? -17.085 -8.303 28.670 1.00 86.75 421 PRO A C 1
ATOM 3065 O O . PRO A 1 421 ? -17.597 -7.378 29.304 1.00 86.75 421 PRO A O 1
ATOM 3068 N N . VAL A 1 422 ? -17.765 -9.327 28.152 1.00 76.25 422 VAL A N 1
ATOM 3069 C CA . VAL A 1 422 ? -19.199 -9.570 28.381 1.00 76.25 422 VAL A CA 1
ATOM 3070 C C . VAL A 1 422 ? -19.403 -10.264 29.717 1.00 76.25 422 VAL A C 1
ATOM 3072 O O . VAL A 1 422 ? -18.606 -11.184 30.017 1.00 76.25 422 VAL A O 1
#

Radius of gyration: 24.03 Å; chains: 1; bounding box: 60×47×69 Å

pLDDT: mean 93.89, std 4.6, range [67.75, 98.56]

Sequence (422 aa):
VVVLDHHQAPERLPEVEALVNPNRQDDLSGLGHLCAAGVVFLALVATRAELRRRGAWGSRGGEPDLLAALDLVALATVADVVPLQGLNRAFVRQGLAILRGRARPGLAALMDVAGLDGPVQPWHLGFLLGPRINAGGRIGDAGLGARLLLTTDEIEARGIAAELNRLNQERQEIERQAVIEAISQADHALMRDPALAVLLASSLDWHPGIVGLVAARLKERFRKPAFALALNGEGGATGSGRSVAGVDLGRTVRAAVEAGLAVKGGGHAMAAGVTLAPGQDATFHAFLAQRLASEVAAAGESEALLVDAALSAGGATPRLLAEIDRAGPFGQGSPEPVFVFPAHRLTDAVEIGSGGHVRVKLKGGDGASVGGVAFRCAQEPLGRALLAARGESVHLAATLTLNRWGGNEKAELRVLDLARPV

Foldseek 3Di:
DEEQALPQADPDHDDDPYYDYCNDPPHPPPVSLAGSLRSVLVVLVVVQVVCVVVVNQVVVVHGDPSLLCLLVRLLRSLQVQGACDDPNVVSVVSNQVNVQVVQQLLSVLLCVLLVPDDRDASCCSHPRRSLLLLLCVQPHPNCLNVCSRPDPDNVSSNVSSNVSSVSSVVLVVLLVVLLVQQVVQQVVVCVVPVLQQEREEEDCSHGLSRQQVSQVSCCVQVVHKYKYWHAHPQQKTKIKIAHHPQAAPQVLQVVCVVVVLFVDKGDTGGMMITIGDHPSRVVSSVSRRVVRSVSSVVRVVPDDDDADEEDELVRLWPVVVVVQCVVDDAGRNRHFHKYKHAQWFFQDWDQDDPQRKIKTKTAGPVRHIAIAIAGSDCVPPANVVSVVRHRGTKIWIFGWDWDQDPNDTGIYTHTDHIDHDD

Secondary structure (DSSP, 8-state):
-EEE--SPPPSS----SEEE-TTSTT--SS-TT--HHHHHHHHHHHHHHHHHHTTTTGGGTS---SGGGHHHHHHHHHHTT---SHHHHHHHHHHHHHHTT--SHHHHHHHHHTT--SS--HHHIIIIIHHHHHHHHHHS-THHHHHHHH---HHHHHHHHHHHHHHHHHHHHHHHHHHHHHHHHHHHHHHH-TT-SSEEEEESS--TTTHHHHHHHHHHHHSS-EEEEEE-TTS-EEEEEE--TT--HHHHHHHHHHTTS-SEEEEETTEEEEEE-TT-HHHHHHHHHHHHHHHHHHHHHT------EE--TTT--HHHHHHHHHT---BTTBPPPPEEEEEEEEEEEEEETTTTEEEEEEE-TTS-EEEEEETT-TTSHHHHHHHHTTTSEEEEEEEEEEEEETTEEEEEEEEEEEE---